Protein AF-A0A8C4NCM7-F1 (afdb_monomer_lite)

InterPro domains:
  IPR039164 E3 ubiquitin-protein ligase UBR1-like [PTHR21497] (1-520)
  IPR055194 E3 ubiquitin-protein ligase UBR1-like, winged-helix domain [PF22960] (104-204)

Radius of gyration: 28.64 Å; chains: 1; bounding box: 84×83×71 Å

Organism: Eptatretus burgeri (NCBI:txid7764)

Foldseek 3Di:
DQPPVDDVSLVVVLVQLQLQCVLVHVVVVLVVLLLVLLPDDLLVSLLVLCVVLQQLQVLDLAPDGDRPPDDPVSNLVSLLVSLLSLCLSLPDCLPQDDDQLVLQLLQLLLVQLLHWADPVRSVNRHYQRSHVPVVDRCDPVSNVVSLVVFWDKDCWDQDPVRDIDHITTHGDLVCLQPPDALSSNSSNDSDPSSSVSSQVVSQVSCVVVVNDDDRWQGLHDDHDDGDPSSLSNLLSLLALNNQSSLVSLLSCVLVVPVSNDVSNVSSSLVSLLSLLVSQDLPPPPDPPPPVPPPPLATQAPGSRSLRQQLRWQFKEKDWAFCPGPLVVVVVPDDDDPCVVVHHYDSSDDPVVVVVVVVVVVVVVVVVVVDPDDDDDDDDDDDDDDDDDDDPPDDPRDIDIGMDGDGDGNLLSLVSVLCVVVVHQLPQVALPDDDPDLRSIHHPNSSSNVSLNSSVVSDVSSRVSNVVSSVVSDDPDDDDDDDPPPPVVVVVVVVVVVVVVVVVVVVVVVVVVVVVVVVVVVVD

Secondary structure (DSSP, 8-state):
-GGGSHHHHHHHHHHHHSTTTGGGTHHHHHHHHHHHHTTS-HHHHHHHHHHHTT-GGGSSSSS----SSS-HHHHHHHHHHHHHHHHHHHH--TTTT--HHHHHHHHHHHHHHHS-B-HHHHHHHS-S-S-TTS-----HHHHHHHHHHHEEEE--EE-TTSPEEPPEEEE-HHIIIII--HHHHHHH-SSHHHHHHHHHHHHHHHHHTTS--S-PPP-PPPPPPPPGGGGGGGGGGGSHHHHHHHHHHHHHHHTT-TT--HHHHHHHHHHHHHHHHH--STTSS-----TT---TT-SSS-S-HHHHHS--EEEEEEEEETTSHHHHHHTTS---GGGGGPEE--TTHHHHHHHHHHHHHHHHHHHHH---------PPP------PPPP-PPPP-EEEEEEEEEE-HHHHHHHHHHHHHTSTT----TT---SS--SS--HHHHHHHHHHHHHHT-HHHHHHHHHHHHHHS--PPPP-----SHHHHHHHHHHHHHHHHHHHHHHHHHHHHHHHHHHHTT-

Structure (mmCIF, N/CA/C/O backbone):
data_AF-A0A8C4NCM7-F1
#
_entry.id   AF-A0A8C4NCM7-F1
#
loop_
_atom_site.group_PDB
_atom_site.id
_atom_site.type_symbol
_atom_site.label_atom_id
_atom_site.label_alt_id
_atom_site.label_comp_id
_atom_site.label_asym_id
_atom_site.label_entity_id
_atom_site.label_seq_id
_atom_site.pdbx_PDB_ins_code
_atom_site.Cartn_x
_atom_site.Cartn_y
_atom_site.Cartn_z
_atom_site.occupancy
_atom_site.B_iso_or_equiv
_atom_site.auth_seq_id
_atom_site.auth_comp_id
_atom_site.auth_asym_id
_atom_site.auth_atom_id
_atom_site.pdbx_PDB_model_num
ATOM 1 N N . MET A 1 1 ? 12.190 4.923 7.285 1.00 73.38 1 MET A N 1
ATOM 2 C CA . MET A 1 1 ? 13.008 5.244 8.483 1.00 73.38 1 MET A CA 1
ATOM 3 C C . MET A 1 1 ? 14.140 6.242 8.227 1.00 73.38 1 MET A C 1
ATOM 5 O O . MET A 1 1 ? 14.456 7.006 9.128 1.00 73.38 1 MET A O 1
ATOM 9 N N . TRP A 1 2 ? 14.750 6.258 7.038 1.00 71.56 2 TRP A N 1
ATOM 10 C CA . TRP A 1 2 ? 15.969 7.029 6.743 1.00 71.56 2 TRP A CA 1
ATOM 11 C C . TRP A 1 2 ? 15.816 8.559 6.716 1.00 71.56 2 TRP A C 1
ATOM 13 O O . TRP A 1 2 ? 16.808 9.265 6.855 1.00 71.56 2 TRP A O 1
ATOM 23 N N . VAL A 1 3 ? 14.585 9.069 6.586 1.00 67.38 3 VAL A N 1
ATOM 24 C CA . VAL A 1 3 ? 14.265 10.505 6.444 1.00 67.38 3 VAL A CA 1
ATOM 25 C C . VAL A 1 3 ? 14.833 11.359 7.585 1.00 67.38 3 VAL A C 1
ATOM 27 O O . VAL A 1 3 ? 15.279 12.471 7.341 1.00 67.38 3 VAL A O 1
ATOM 30 N N . ARG A 1 4 ? 14.899 10.815 8.804 1.00 73.19 4 ARG A N 1
ATOM 31 C CA . ARG A 1 4 ? 15.388 11.520 10.003 1.00 73.19 4 ARG A CA 1
ATOM 32 C C . ARG A 1 4 ? 16.901 11.435 10.239 1.00 73.19 4 ARG A C 1
ATOM 34 O O . ARG A 1 4 ? 17.406 12.051 11.165 1.00 73.19 4 ARG A O 1
ATOM 41 N N . ASN A 1 5 ? 17.626 10.633 9.458 1.00 77.56 5 ASN A N 1
ATOM 42 C CA . ASN A 1 5 ? 19.031 10.303 9.734 1.00 77.56 5 ASN A CA 1
ATOM 43 C C . ASN A 1 5 ? 20.020 11.178 8.934 1.00 77.56 5 ASN A C 1
ATOM 45 O O . ASN A 1 5 ? 21.185 10.818 8.766 1.00 77.56 5 ASN A O 1
ATOM 49 N N . GLY A 1 6 ? 19.556 12.319 8.418 1.00 79.56 6 GLY A N 1
ATOM 50 C CA . GLY A 1 6 ? 20.369 13.256 7.646 1.00 79.56 6 GLY A CA 1
ATOM 51 C C . GLY A 1 6 ? 20.654 12.817 6.204 1.00 79.56 6 GLY A C 1
ATOM 52 O O . GLY A 1 6 ? 20.331 11.712 5.761 1.00 79.56 6 GLY A O 1
ATOM 53 N N . LEU A 1 7 ? 21.270 13.724 5.440 1.00 81.19 7 LEU A N 1
ATOM 54 C CA . LEU A 1 7 ? 21.460 13.565 3.994 1.00 81.19 7 LEU A CA 1
ATOM 55 C C . LEU A 1 7 ? 22.415 12.418 3.626 1.00 81.19 7 LEU A C 1
ATOM 57 O O . LEU A 1 7 ? 22.195 11.743 2.624 1.00 81.19 7 LEU A O 1
ATOM 61 N N . GLN A 1 8 ? 23.443 12.161 4.439 1.00 82.44 8 GLN A N 1
ATOM 62 C CA . GLN A 1 8 ? 24.409 11.081 4.190 1.00 82.44 8 GLN A CA 1
ATOM 63 C C . GLN A 1 8 ? 23.737 9.707 4.193 1.00 82.44 8 GLN A C 1
ATOM 65 O O . GLN A 1 8 ? 23.920 8.914 3.272 1.00 82.44 8 GLN A O 1
ATOM 70 N N . ILE A 1 9 ? 22.901 9.453 5.199 1.00 83.88 9 ILE A N 1
ATOM 71 C CA . ILE A 1 9 ? 22.162 8.199 5.316 1.00 83.88 9 ILE A CA 1
ATOM 72 C C . ILE A 1 9 ? 21.100 8.084 4.220 1.00 83.88 9 ILE A C 1
ATOM 74 O O . ILE A 1 9 ? 20.871 6.996 3.700 1.00 83.88 9 ILE A O 1
ATOM 78 N N . LYS A 1 10 ? 20.504 9.205 3.796 1.00 77.88 10 LYS A N 1
ATOM 79 C CA . LYS A 1 10 ? 19.639 9.225 2.611 1.00 77.88 10 LYS A CA 1
ATOM 80 C C . LYS A 1 10 ? 20.397 8.789 1.351 1.00 77.88 10 LYS A C 1
ATOM 82 O 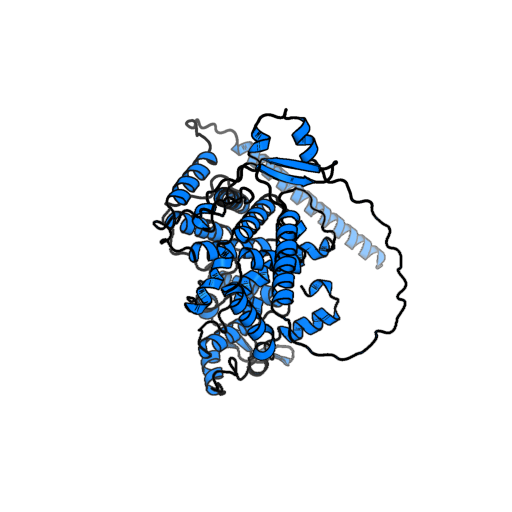O . LYS A 1 10 ? 19.848 8.020 0.574 1.00 77.88 10 LYS A O 1
ATOM 87 N N . GLY A 1 11 ? 21.648 9.220 1.176 1.00 82.06 11 GLY A N 1
ATOM 88 C CA . GLY A 1 11 ? 22.515 8.771 0.081 1.00 82.06 11 GLY A CA 1
ATOM 89 C C . GLY A 1 11 ? 22.812 7.270 0.133 1.00 82.06 11 GLY A C 1
ATOM 90 O O . GLY A 1 11 ? 22.661 6.588 -0.874 1.00 82.06 11 GLY A O 1
ATOM 91 N N . GLN A 1 12 ? 23.140 6.730 1.310 1.00 83.88 12 GLN A N 1
ATOM 92 C CA . GLN A 1 12 ? 23.341 5.283 1.487 1.00 83.88 12 GLN A CA 1
ATOM 93 C C . GLN A 1 12 ? 22.066 4.481 1.203 1.00 83.88 12 GLN A C 1
ATOM 95 O O . GLN A 1 12 ? 22.119 3.443 0.549 1.00 83.88 12 GLN A O 1
ATOM 100 N N . ALA A 1 13 ? 20.908 4.986 1.638 1.00 82.69 13 ALA A N 1
ATOM 101 C CA . ALA A 1 13 ? 19.620 4.364 1.357 1.00 82.69 13 ALA A CA 1
ATOM 102 C C . ALA A 1 13 ? 19.310 4.320 -0.148 1.00 82.69 13 ALA A C 1
ATOM 104 O O . ALA A 1 13 ? 18.669 3.380 -0.603 1.00 82.69 13 ALA A O 1
ATOM 105 N N . MET A 1 14 ? 19.785 5.293 -0.934 1.00 83.44 14 MET A N 1
ATOM 106 C CA . MET A 1 14 ? 19.660 5.225 -2.391 1.00 83.44 14 MET A CA 1
ATOM 107 C C . MET A 1 14 ? 20.467 4.055 -2.957 1.00 83.44 14 MET A C 1
ATOM 109 O O . MET A 1 14 ? 19.917 3.266 -3.714 1.00 83.44 14 MET A O 1
ATOM 113 N N . THR A 1 15 ? 21.737 3.905 -2.566 1.00 83.50 15 THR A N 1
ATOM 114 C CA . THR A 1 15 ? 22.577 2.776 -3.005 1.00 83.50 15 THR A CA 1
ATOM 115 C C . THR A 1 15 ? 21.996 1.427 -2.586 1.00 83.50 15 THR A C 1
ATOM 117 O O . THR A 1 15 ? 22.085 0.465 -3.336 1.00 83.50 15 THR A O 1
ATOM 120 N N . TYR A 1 16 ? 21.342 1.376 -1.426 1.00 86.00 16 TYR A N 1
ATOM 121 C CA . TYR A 1 16 ? 20.675 0.180 -0.915 1.00 86.00 16 TYR A CA 1
ATOM 122 C C . TYR A 1 16 ? 19.489 -0.293 -1.775 1.00 86.00 16 TYR A C 1
ATOM 124 O O . TYR A 1 16 ? 19.249 -1.493 -1.886 1.00 86.00 16 TYR A O 1
ATOM 132 N N . VAL A 1 17 ? 18.751 0.647 -2.377 1.00 82.19 17 VAL A N 1
ATOM 133 C CA . VAL A 1 17 ? 17.574 0.368 -3.223 1.00 82.19 17 VAL A CA 1
ATOM 134 C C . VAL A 1 17 ? 17.942 0.253 -4.705 1.00 82.19 17 VAL A C 1
ATOM 136 O O . VAL A 1 17 ? 17.205 -0.356 -5.475 1.00 82.19 17 VAL A O 1
ATOM 139 N N . GLN A 1 18 ? 19.070 0.831 -5.124 1.00 80.69 18 GLN A N 1
ATOM 140 C CA . GLN A 1 18 ? 19.509 0.807 -6.517 1.00 80.69 18 GLN A CA 1
ATOM 141 C C . GLN A 1 18 ? 19.532 -0.619 -7.081 1.00 80.69 18 GLN A C 1
ATOM 143 O O . GLN A 1 18 ? 20.157 -1.518 -6.517 1.00 80.69 18 GLN A O 1
ATOM 148 N N . SER A 1 19 ? 18.906 -0.791 -8.246 1.00 68.50 19 SER A N 1
ATOM 149 C CA . SER A 1 19 ? 18.678 -2.102 -8.860 1.00 68.50 19 SER A CA 1
ATOM 150 C C . SER A 1 19 ? 19.946 -2.918 -9.135 1.00 68.50 19 SER A C 1
ATOM 152 O O . SER A 1 19 ? 19.882 -4.137 -9.120 1.00 68.50 19 SER A O 1
ATOM 154 N N . HIS A 1 20 ? 21.118 -2.287 -9.268 1.00 71.38 20 HIS A N 1
ATOM 155 C CA . HIS A 1 20 ? 22.397 -2.992 -9.440 1.00 71.38 20 HIS A CA 1
ATOM 156 C C . HIS A 1 20 ? 22.781 -3.841 -8.215 1.00 71.38 20 HIS A C 1
ATOM 158 O O . HIS A 1 20 ? 23.426 -4.876 -8.350 1.00 71.38 20 HIS A O 1
ATOM 164 N N . PHE A 1 21 ? 22.415 -3.389 -7.010 1.00 77.25 21 PHE A N 1
ATOM 165 C CA . PHE A 1 21 ? 22.810 -4.017 -5.744 1.00 77.25 21 PHE A CA 1
ATOM 166 C C . PHE A 1 21 ? 21.637 -4.638 -4.988 1.00 77.25 21 PHE A C 1
ATOM 168 O O . PHE A 1 21 ? 21.844 -5.276 -3.955 1.00 77.25 21 PHE A O 1
ATOM 175 N N . CYS A 1 22 ? 20.408 -4.465 -5.478 1.00 82.50 22 CYS A N 1
ATOM 176 C CA . CYS A 1 22 ? 19.195 -4.864 -4.772 1.00 82.50 22 CYS A CA 1
ATOM 177 C C . CYS A 1 22 ? 19.190 -6.359 -4.403 1.00 82.50 22 CYS A C 1
ATOM 179 O O . CYS A 1 22 ? 18.815 -6.707 -3.283 1.00 82.50 22 CYS A O 1
ATOM 181 N N . ASN A 1 23 ? 19.715 -7.216 -5.290 1.00 81.94 23 ASN A N 1
ATOM 182 C CA . ASN A 1 23 ? 19.781 -8.667 -5.126 1.00 81.94 23 ASN A CA 1
ATOM 183 C C . ASN A 1 23 ? 20.709 -9.086 -3.970 1.00 81.94 23 ASN A C 1
ATOM 185 O O . ASN A 1 23 ? 20.609 -10.200 -3.462 1.00 81.94 23 ASN A O 1
ATOM 189 N N . SER A 1 24 ? 21.589 -8.179 -3.541 1.00 83.81 24 SER A N 1
ATOM 190 C CA . SER A 1 24 ? 22.557 -8.355 -2.459 1.00 83.81 24 SER A CA 1
ATOM 191 C C . SER A 1 24 ? 22.233 -7.491 -1.233 1.00 83.81 24 SER A C 1
ATOM 193 O O . SER A 1 24 ? 22.943 -7.573 -0.234 1.00 83.81 24 SER A O 1
ATOM 195 N N . MET A 1 25 ? 21.194 -6.651 -1.304 1.00 88.25 25 MET A N 1
ATOM 196 C CA . MET A 1 25 ? 20.846 -5.659 -0.283 1.00 88.25 25 MET A CA 1
ATOM 197 C C . MET A 1 25 ? 19.360 -5.739 0.092 1.00 88.25 25 MET A C 1
ATOM 199 O O . MET A 1 25 ? 18.982 -6.558 0.929 1.00 88.25 25 MET A O 1
ATOM 203 N N . ILE A 1 26 ? 18.503 -4.912 -0.520 1.00 91.00 26 ILE A N 1
ATOM 204 C CA . ILE A 1 26 ? 17.090 -4.816 -0.136 1.00 91.00 26 ILE A CA 1
ATOM 205 C C . ILE A 1 26 ? 16.305 -6.114 -0.355 1.00 91.00 26 ILE A C 1
ATOM 207 O O . ILE A 1 26 ? 15.471 -6.452 0.484 1.00 91.00 26 ILE A O 1
ATOM 211 N N . ASP A 1 27 ? 16.565 -6.873 -1.424 1.00 90.69 27 ASP A N 1
ATOM 212 C CA . ASP A 1 27 ? 15.753 -8.056 -1.733 1.00 90.69 27 ASP A CA 1
ATOM 213 C C . ASP A 1 27 ? 15.965 -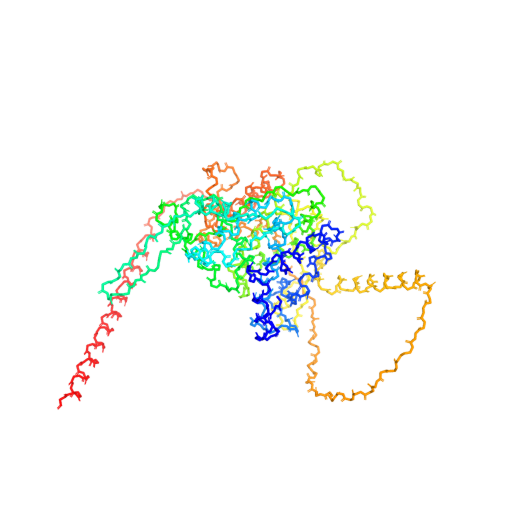9.191 -0.704 1.00 90.69 27 ASP A C 1
ATOM 215 O O . ASP A 1 27 ? 14.965 -9.734 -0.213 1.00 90.69 27 ASP A O 1
ATOM 219 N N . PRO A 1 28 ? 17.211 -9.552 -0.312 1.00 90.69 28 PRO A N 1
ATOM 220 C CA . PRO A 1 28 ? 17.449 -10.490 0.787 1.00 90.69 28 PRO A CA 1
ATOM 221 C C . PRO A 1 28 ? 16.910 -10.014 2.137 1.00 90.69 28 PRO A C 1
ATOM 223 O O . PRO A 1 28 ? 16.390 -10.833 2.895 1.00 90.69 28 PRO A O 1
ATOM 226 N N . ASP A 1 29 ? 17.004 -8.717 2.438 1.00 93.50 29 ASP A N 1
ATOM 227 C CA . ASP A 1 29 ? 16.537 -8.162 3.710 1.00 93.50 29 ASP A CA 1
ATOM 228 C C . ASP A 1 29 ? 15.007 -8.194 3.812 1.00 93.50 29 ASP A C 1
ATOM 230 O O . ASP A 1 29 ? 14.464 -8.618 4.835 1.00 93.50 29 ASP A O 1
ATOM 234 N N . ILE A 1 30 ? 14.295 -7.820 2.741 1.00 94.81 30 ILE A N 1
ATOM 235 C CA . ILE A 1 30 ? 12.835 -7.967 2.665 1.00 94.81 30 ILE A CA 1
ATOM 236 C C . ILE A 1 30 ? 12.451 -9.438 2.795 1.00 94.81 30 ILE A C 1
ATOM 238 O O . ILE A 1 30 ? 11.564 -9.757 3.585 1.00 94.81 30 ILE A O 1
ATOM 242 N N . TYR A 1 31 ? 13.139 -10.342 2.096 1.00 93.94 31 TYR A N 1
ATOM 243 C CA . TYR A 1 31 ? 12.874 -11.773 2.213 1.00 93.94 31 TYR A CA 1
ATOM 244 C C . TYR A 1 31 ? 13.085 -12.289 3.643 1.00 93.94 31 TYR A C 1
ATOM 246 O O . TYR A 1 31 ? 12.223 -12.981 4.184 1.00 93.94 31 TYR A O 1
ATOM 254 N N . LEU A 1 32 ? 14.184 -11.916 4.302 1.00 94.75 32 LEU A N 1
ATOM 255 C CA . LEU A 1 32 ? 14.443 -12.304 5.688 1.00 94.75 32 LEU A CA 1
ATOM 256 C C . LEU A 1 32 ? 13.352 -11.774 6.627 1.00 94.75 32 LEU A C 1
ATOM 258 O O . LEU A 1 32 ? 12.869 -12.504 7.493 1.00 94.75 32 LEU A O 1
ATOM 262 N N . LEU A 1 33 ? 12.915 -10.528 6.431 1.00 95.94 33 LEU A N 1
ATOM 263 C CA . LEU A 1 33 ? 11.810 -9.948 7.190 1.00 95.94 33 LEU A CA 1
ATOM 264 C C . LEU A 1 33 ? 10.489 -10.674 6.926 1.00 95.94 33 LEU A C 1
ATOM 266 O O . LEU A 1 33 ? 9.734 -10.874 7.873 1.00 95.94 33 LEU A O 1
ATOM 270 N N . GLN A 1 34 ? 10.220 -11.118 5.695 1.00 95.94 34 GLN A N 1
ATOM 271 C CA . GLN A 1 34 ? 9.045 -11.932 5.362 1.00 95.94 34 GLN A CA 1
ATOM 272 C C . GLN A 1 34 ? 9.088 -13.296 6.062 1.00 95.94 34 GLN A C 1
ATOM 274 O O . GLN A 1 34 ? 8.080 -13.735 6.619 1.00 95.94 34 GLN A O 1
ATOM 279 N N . VAL A 1 35 ? 10.257 -13.946 6.099 1.00 94.25 35 VAL A N 1
ATOM 280 C CA . VAL A 1 35 ? 10.461 -15.201 6.839 1.00 94.25 35 VAL A CA 1
ATOM 281 C C . VAL A 1 35 ? 10.184 -14.985 8.326 1.00 94.25 35 VAL A C 1
ATOM 283 O O . VAL A 1 35 ? 9.377 -15.715 8.901 1.00 94.25 35 VAL A O 1
ATOM 286 N N . CYS A 1 36 ? 10.778 -13.959 8.939 1.00 94.62 36 CYS A N 1
ATOM 287 C CA . CYS A 1 36 ? 10.546 -13.618 10.343 1.00 94.62 36 CYS A CA 1
ATOM 288 C C . CYS A 1 36 ? 9.068 -13.308 10.618 1.00 94.62 36 CYS A C 1
ATOM 290 O O . CYS A 1 36 ? 8.472 -13.893 11.520 1.00 94.62 36 CYS A O 1
ATOM 292 N N . ALA A 1 37 ? 8.452 -12.444 9.809 1.00 95.00 37 ALA A N 1
ATOM 293 C CA . ALA A 1 37 ? 7.041 -12.083 9.904 1.00 95.00 37 ALA A CA 1
ATOM 294 C C . ALA A 1 37 ? 6.113 -13.301 9.827 1.00 95.00 37 ALA A C 1
ATOM 296 O O . ALA A 1 37 ? 5.116 -13.355 10.536 1.00 95.00 37 ALA A O 1
ATOM 297 N N . SER A 1 38 ? 6.460 -14.305 9.014 1.00 93.56 38 SER A N 1
ATOM 298 C CA . SER A 1 38 ? 5.660 -15.527 8.884 1.00 93.56 38 SER A CA 1
ATOM 299 C C . SER A 1 38 ? 5.668 -16.427 10.128 1.00 93.56 38 SER A C 1
ATOM 301 O O . SER A 1 38 ? 4.847 -17.342 10.217 1.00 93.56 38 SER A O 1
ATOM 303 N N . LYS A 1 39 ? 6.609 -16.212 11.060 1.00 91.50 39 LYS A N 1
ATOM 304 C CA . LYS A 1 39 ? 6.815 -17.046 12.258 1.00 91.50 39 LYS A CA 1
ATOM 305 C C . LYS A 1 39 ? 6.573 -16.311 13.574 1.00 91.50 39 LYS A C 1
ATOM 307 O O . LYS A 1 39 ? 6.312 -16.967 14.577 1.00 91.50 39 LYS A O 1
ATOM 312 N N . LEU A 1 40 ? 6.693 -14.988 13.586 1.00 92.69 40 LEU A N 1
ATOM 313 C CA . LEU A 1 40 ? 6.488 -14.170 14.778 1.00 92.69 40 LEU A CA 1
ATOM 314 C C . LEU A 1 40 ? 5.001 -13.992 15.099 1.00 92.69 40 LEU A C 1
ATOM 316 O O . LEU A 1 40 ? 4.130 -14.172 14.247 1.00 92.69 40 LEU A O 1
ATOM 320 N N . ASP A 1 41 ? 4.726 -13.597 16.341 1.00 91.06 41 ASP A N 1
ATOM 321 C CA . ASP A 1 41 ? 3.406 -13.109 16.722 1.00 91.06 41 ASP A CA 1
ATOM 322 C C . ASP A 1 41 ? 3.042 -11.865 15.875 1.00 91.06 41 ASP A C 1
ATOM 324 O O . ASP A 1 41 ? 3.836 -10.914 15.801 1.00 91.06 41 ASP A O 1
ATOM 328 N N . PRO A 1 42 ? 1.887 -11.864 15.182 1.00 92.44 42 PRO A N 1
ATOM 329 C CA . PRO A 1 42 ? 1.562 -10.817 14.224 1.00 92.44 42 PRO A CA 1
ATOM 330 C C . PRO A 1 42 ? 1.260 -9.477 14.903 1.00 92.44 42 PRO A C 1
ATOM 332 O O . PRO A 1 42 ? 1.606 -8.426 14.361 1.00 92.44 42 PRO A O 1
ATOM 335 N N . ASP A 1 43 ? 0.664 -9.489 16.096 1.00 88.94 43 ASP A N 1
ATOM 336 C CA . ASP A 1 43 ? 0.423 -8.285 16.891 1.00 88.94 43 ASP A CA 1
ATOM 337 C C . ASP A 1 43 ? 1.749 -7.629 17.313 1.00 88.94 43 ASP A C 1
ATOM 339 O O . ASP A 1 43 ? 1.929 -6.413 17.167 1.00 88.94 43 ASP A O 1
ATOM 343 N N . PHE A 1 44 ? 2.713 -8.431 17.767 1.00 88.12 44 PHE A N 1
ATOM 344 C CA . PHE A 1 44 ? 4.070 -7.991 18.075 1.00 88.12 44 PHE A CA 1
ATOM 345 C C . PHE A 1 44 ? 4.781 -7.396 16.854 1.00 88.12 44 PHE A C 1
ATOM 347 O O . PHE A 1 44 ? 5.380 -6.318 16.956 1.00 88.12 44 PHE A O 1
ATOM 354 N N . PHE A 1 45 ? 4.718 -8.065 15.700 1.00 94.38 45 PHE A N 1
ATOM 355 C CA . PHE A 1 45 ? 5.389 -7.591 14.492 1.00 94.38 45 PHE A CA 1
ATOM 356 C C . PHE A 1 45 ? 4.830 -6.236 14.040 1.00 94.38 45 PHE A C 1
ATOM 358 O O . PHE A 1 45 ? 5.596 -5.288 13.854 1.00 94.38 45 PHE A O 1
ATOM 365 N N . ILE A 1 46 ? 3.502 -6.105 13.933 1.00 94.56 46 ILE A N 1
ATOM 366 C CA . ILE A 1 46 ? 2.856 -4.850 13.520 1.00 94.56 46 ILE A CA 1
ATOM 367 C C . ILE A 1 46 ? 3.148 -3.728 14.522 1.00 94.56 46 ILE A C 1
ATOM 369 O O . ILE A 1 46 ? 3.540 -2.632 14.113 1.00 94.56 46 ILE A O 1
ATOM 373 N N . SER A 1 47 ? 3.052 -4.004 15.827 1.00 89.19 47 SER A N 1
ATOM 374 C CA . SER A 1 47 ? 3.388 -3.022 16.869 1.00 89.19 47 SER A CA 1
ATOM 375 C C . SER A 1 47 ? 4.834 -2.535 16.731 1.00 89.19 47 SER A C 1
ATOM 377 O O . SER A 1 47 ? 5.102 -1.331 16.755 1.00 89.19 47 SER A O 1
ATOM 379 N N . SER A 1 48 ? 5.760 -3.469 16.498 1.00 90.81 48 SER A N 1
ATOM 380 C CA . SER A 1 48 ? 7.180 -3.172 16.311 1.00 90.81 48 SER A CA 1
ATOM 381 C C . SER A 1 48 ? 7.425 -2.283 15.096 1.00 90.81 48 SER A C 1
ATOM 383 O O . SER A 1 48 ? 8.226 -1.353 15.177 1.00 90.81 48 SER A O 1
ATOM 385 N N . VAL A 1 49 ? 6.734 -2.514 13.976 1.00 94.62 49 VAL A N 1
ATOM 386 C CA . VAL A 1 49 ? 6.869 -1.673 12.776 1.00 94.62 49 VAL A CA 1
ATOM 387 C C . VAL A 1 49 ? 6.516 -0.222 13.101 1.00 94.62 49 VAL A C 1
ATOM 389 O O . VAL A 1 49 ? 7.360 0.664 12.949 1.00 94.62 49 VAL A O 1
ATOM 392 N N . PHE A 1 50 ? 5.318 0.043 13.621 1.00 92.69 50 PHE A N 1
ATOM 393 C CA . PHE A 1 50 ? 4.895 1.418 13.906 1.00 92.69 50 PHE A CA 1
ATOM 394 C C . PHE A 1 50 ? 5.744 2.085 15.003 1.00 92.69 50 PHE A C 1
ATOM 396 O O . PHE A 1 50 ? 6.032 3.285 14.919 1.00 92.69 50 PHE A O 1
ATOM 403 N N . GLU A 1 51 ? 6.246 1.318 15.978 1.00 89.06 51 GLU A N 1
ATOM 404 C CA . GLU A 1 51 ? 7.178 1.818 16.994 1.00 89.06 51 GLU A CA 1
ATOM 405 C C . GLU A 1 51 ? 8.541 2.210 16.407 1.00 89.06 51 GLU A C 1
ATOM 407 O O . GLU A 1 51 ? 9.115 3.244 16.774 1.00 89.06 51 GLU A O 1
ATOM 412 N N . ARG A 1 52 ? 9.086 1.418 15.479 1.00 90.56 52 ARG A N 1
ATOM 413 C CA . ARG A 1 52 ? 10.371 1.720 14.826 1.00 90.56 52 ARG A CA 1
ATOM 414 C C . ARG A 1 52 ? 10.276 2.952 13.935 1.00 90.56 52 ARG A C 1
ATOM 416 O O . ARG A 1 52 ? 11.222 3.746 13.898 1.00 90.56 52 ARG A O 1
ATOM 423 N N . TYR A 1 53 ? 9.119 3.154 13.310 1.00 92.69 53 TYR A N 1
ATOM 424 C CA . TYR A 1 53 ? 8.803 4.365 12.558 1.00 92.69 53 TYR A CA 1
ATOM 425 C C . TYR A 1 53 ? 8.404 5.562 13.437 1.00 92.69 53 TYR A C 1
ATOM 427 O O . TYR A 1 53 ? 8.333 6.670 12.920 1.00 92.69 53 TYR A O 1
ATOM 435 N N . LYS A 1 54 ? 8.235 5.383 14.756 1.00 89.56 54 LYS A N 1
ATOM 436 C CA . LYS A 1 54 ? 7.908 6.451 15.724 1.00 89.56 54 LYS A CA 1
ATOM 437 C C . LYS A 1 54 ? 6.609 7.198 15.415 1.00 89.56 54 LYS A C 1
ATOM 439 O O . LYS A 1 54 ? 6.471 8.364 15.755 1.00 89.56 54 LYS A O 1
ATOM 444 N N . VAL A 1 55 ? 5.646 6.513 14.807 1.00 90.81 55 VAL A N 1
ATOM 445 C CA . VAL A 1 55 ? 4.335 7.081 14.446 1.00 90.81 55 VAL A CA 1
ATOM 446 C C . VAL A 1 55 ? 3.208 6.548 15.324 1.00 90.81 55 VAL A C 1
ATOM 448 O O . VAL A 1 55 ? 2.040 6.715 15.005 1.00 90.81 55 VAL A O 1
ATOM 451 N N . VAL A 1 56 ? 3.532 5.893 16.438 1.00 87.50 56 VAL A N 1
ATOM 452 C CA . VAL A 1 56 ? 2.501 5.303 17.298 1.00 87.50 56 VAL A CA 1
ATOM 453 C C . VAL A 1 56 ? 1.644 6.372 17.975 1.00 87.50 56 VAL A C 1
ATOM 455 O O . VAL A 1 56 ? 0.438 6.195 18.087 1.00 87.50 56 VAL A O 1
ATOM 458 N N . ASP A 1 57 ? 2.232 7.520 18.322 1.00 84.19 57 ASP A N 1
ATOM 459 C CA . ASP A 1 57 ? 1.490 8.655 18.887 1.00 84.19 57 ASP A CA 1
ATOM 460 C C . ASP A 1 57 ? 0.482 9.249 17.884 1.00 84.19 57 ASP A C 1
ATOM 462 O O . ASP A 1 57 ? -0.535 9.803 18.289 1.00 84.19 57 ASP A O 1
ATOM 466 N N . LEU A 1 58 ? 0.712 9.075 16.574 1.00 86.50 58 LEU A N 1
ATOM 467 C CA . LEU A 1 58 ? -0.224 9.464 15.511 1.00 86.50 58 LEU A CA 1
ATOM 468 C C . LEU A 1 58 ? -1.425 8.503 15.413 1.00 86.50 58 LEU A C 1
ATOM 470 O O . LEU A 1 58 ? -2.474 8.881 14.895 1.00 86.50 58 LEU A O 1
ATOM 474 N N . LEU A 1 59 ? -1.299 7.270 15.912 1.00 87.50 59 LEU A N 1
ATOM 475 C CA . LEU A 1 59 ? -2.321 6.218 15.862 1.00 87.50 59 LEU A CA 1
ATOM 476 C C . LEU A 1 59 ? -3.244 6.276 17.091 1.00 87.50 59 LEU A C 1
ATOM 478 O O . LEU A 1 59 ? -3.443 5.295 17.805 1.00 87.50 59 LEU A O 1
ATOM 482 N N . THR A 1 60 ? -3.809 7.457 17.328 1.00 84.31 60 THR A N 1
ATOM 483 C CA . THR A 1 60 ? -4.843 7.730 18.336 1.00 84.31 60 THR A CA 1
ATOM 484 C C . THR A 1 60 ? -6.084 8.305 17.664 1.00 84.31 60 THR A C 1
ATOM 486 O O . THR A 1 60 ? -5.984 8.920 16.607 1.00 84.31 60 THR A O 1
ATOM 489 N N . ILE A 1 61 ? -7.255 8.151 18.279 1.00 81.56 61 ILE A N 1
ATOM 490 C CA . ILE A 1 61 ? -8.510 8.745 17.783 1.00 81.56 61 ILE A CA 1
ATOM 491 C C . ILE A 1 61 ? -8.713 10.185 18.282 1.00 81.56 61 ILE A C 1
ATOM 493 O O . ILE A 1 61 ? -9.561 10.910 17.762 1.00 81.56 61 ILE A O 1
ATOM 497 N N . ALA A 1 62 ? -7.895 10.643 19.234 1.00 78.19 62 ALA A N 1
ATOM 498 C CA . ALA A 1 62 ? -7.920 12.029 19.694 1.00 78.19 62 ALA A CA 1
ATOM 499 C C . ALA A 1 62 ? -7.723 13.027 18.534 1.00 78.19 62 ALA A C 1
ATOM 501 O O . ALA A 1 62 ? -6.961 12.769 17.592 1.00 78.19 62 ALA A O 1
ATOM 502 N N . SER A 1 63 ? -8.387 14.188 18.616 1.00 74.44 63 SER A N 1
ATOM 503 C CA . SER A 1 63 ? -8.302 15.225 17.574 1.00 74.44 63 SER A CA 1
ATOM 504 C C . SER A 1 63 ? -6.896 15.808 17.453 1.00 74.44 63 SER A C 1
ATOM 506 O O . SER A 1 63 ? -6.464 16.186 16.365 1.00 74.44 63 SER A O 1
ATOM 508 N N . LYS A 1 64 ? -6.171 15.837 18.573 1.00 75.81 64 LYS A N 1
ATOM 509 C CA . LYS A 1 64 ? -4.774 16.239 18.661 1.00 75.81 64 LYS A CA 1
ATOM 510 C C . LYS A 1 64 ? -3.965 15.108 19.270 1.00 75.81 64 LYS A C 1
ATOM 512 O O . LYS A 1 64 ? -4.366 14.505 20.263 1.00 75.81 64 LYS A O 1
ATOM 517 N N . HIS A 1 65 ? -2.791 14.880 18.706 1.00 81.06 65 HIS A N 1
ATOM 518 C CA . HIS A 1 65 ? -1.746 14.067 19.305 1.00 81.06 65 HIS A CA 1
ATOM 519 C C . HIS A 1 65 ? -0.485 14.911 19.465 1.00 81.06 65 HIS A C 1
ATOM 521 O O . HIS A 1 65 ? -0.325 15.953 18.827 1.00 81.06 65 HIS A O 1
ATOM 527 N N . GLN A 1 66 ? 0.401 14.468 20.345 1.00 76.19 66 GLN A N 1
ATOM 528 C CA . GLN A 1 66 ? 1.732 15.038 20.481 1.00 76.19 66 GLN A CA 1
ATOM 529 C C . GLN A 1 66 ? 2.730 13.904 20.333 1.00 76.19 66 GLN A C 1
ATOM 531 O O . GLN A 1 66 ? 2.658 12.917 21.062 1.00 76.19 66 GLN A O 1
ATOM 536 N N . ASN A 1 67 ? 3.646 14.050 19.385 1.00 81.81 67 ASN A N 1
ATOM 537 C CA . ASN A 1 67 ? 4.748 13.124 19.211 1.00 81.81 67 ASN A CA 1
ATOM 538 C C . ASN A 1 67 ? 5.985 13.709 19.884 1.00 81.81 67 ASN A C 1
ATOM 540 O O . ASN A 1 67 ? 6.454 14.783 19.519 1.00 81.81 67 ASN A O 1
ATOM 544 N N . ALA A 1 68 ? 6.503 13.011 20.890 1.00 79.00 68 ALA A N 1
ATOM 545 C CA . ALA A 1 68 ? 7.666 13.483 21.640 1.00 79.00 68 ALA A CA 1
ATOM 546 C C . ALA A 1 68 ? 8.994 13.277 20.888 1.00 79.00 68 ALA A C 1
ATOM 548 O O . ALA A 1 68 ? 10.032 13.761 21.334 1.00 79.00 68 ALA A O 1
ATOM 549 N N . VAL A 1 69 ? 8.986 12.502 19.796 1.00 83.00 69 VAL A N 1
ATOM 550 C CA . VAL A 1 69 ? 10.199 12.025 19.113 1.00 83.00 69 VAL A CA 1
ATOM 551 C C . VAL A 1 69 ? 10.328 12.569 17.692 1.00 83.00 69 VAL A C 1
ATOM 553 O O . VAL A 1 69 ? 11.450 12.762 17.228 1.00 83.00 69 VAL A O 1
ATOM 556 N N . LEU A 1 70 ? 9.216 12.757 16.978 1.00 85.81 70 LEU A N 1
ATOM 557 C CA . LEU A 1 70 ? 9.207 13.272 15.609 1.00 85.81 70 LEU A CA 1
ATOM 558 C C . LEU A 1 70 ? 8.743 14.723 15.565 1.00 85.81 70 LEU A C 1
ATOM 560 O O . LEU A 1 70 ? 7.728 15.073 16.163 1.00 85.81 70 LEU A O 1
ATOM 564 N N . ASP A 1 71 ? 9.425 15.524 14.749 1.00 88.19 71 ASP A N 1
ATOM 565 C CA . ASP A 1 71 ? 8.909 16.828 14.347 1.00 88.19 71 ASP A CA 1
ATOM 566 C C . ASP A 1 71 ? 7.642 16.660 13.488 1.00 88.19 71 ASP A C 1
ATOM 568 O O . ASP A 1 71 ? 7.553 15.699 12.710 1.00 88.19 71 ASP A O 1
ATOM 572 N N . PRO A 1 72 ? 6.688 17.610 13.540 1.00 88.56 72 PRO A N 1
ATOM 573 C CA . PRO A 1 72 ? 5.435 17.526 12.785 1.00 88.56 72 PRO A CA 1
ATOM 574 C C . PRO A 1 72 ? 5.620 17.306 11.275 1.00 88.56 72 PRO A C 1
ATOM 576 O O . PRO A 1 72 ? 4.846 16.587 10.647 1.00 88.56 72 PRO A O 1
ATOM 579 N N . GLU A 1 73 ? 6.675 17.874 10.685 1.00 89.38 73 GLU A N 1
ATOM 580 C CA . GLU A 1 73 ? 7.006 17.721 9.259 1.00 89.38 73 GLU A CA 1
ATOM 581 C C . GLU A 1 73 ? 7.429 16.294 8.874 1.00 89.38 73 GLU A C 1
ATOM 583 O O . GLU A 1 73 ? 7.266 15.873 7.725 1.00 89.38 73 GLU A O 1
ATOM 588 N N . HIS A 1 74 ? 7.941 15.527 9.839 1.00 90.38 74 HIS A N 1
ATOM 589 C CA . HIS A 1 74 ? 8.426 14.168 9.639 1.00 90.38 74 HIS A CA 1
ATOM 590 C C . HIS A 1 74 ? 7.344 13.108 9.868 1.00 90.38 74 HIS A C 1
ATOM 592 O O . HIS A 1 74 ? 7.497 11.983 9.389 1.00 90.38 74 HIS A O 1
ATOM 598 N N . GLU A 1 75 ? 6.235 13.438 10.533 1.00 91.94 75 GLU A N 1
ATOM 599 C CA . GLU A 1 75 ? 5.182 12.469 10.852 1.00 91.94 75 GLU A CA 1
ATOM 600 C C . GLU A 1 75 ? 4.553 11.843 9.605 1.00 91.94 75 GLU A C 1
ATOM 602 O O . GLU A 1 75 ? 4.489 10.616 9.505 1.00 91.94 75 GLU A O 1
ATOM 607 N N . ARG A 1 76 ? 4.137 12.663 8.627 1.00 93.81 76 ARG A N 1
ATOM 608 C CA . ARG A 1 76 ? 3.544 12.163 7.375 1.00 93.81 76 ARG A CA 1
ATOM 609 C C . ARG A 1 76 ? 4.531 11.273 6.598 1.00 93.81 76 ARG A C 1
ATOM 611 O O . ARG A 1 76 ? 4.175 10.125 6.340 1.00 93.81 76 ARG A O 1
ATOM 618 N N . PRO A 1 77 ? 5.771 11.702 6.274 1.00 93.19 77 PRO A N 1
ATOM 619 C CA . PRO A 1 77 ? 6.742 10.837 5.598 1.00 93.19 77 PRO A CA 1
ATOM 620 C C . PRO A 1 77 ? 7.064 9.536 6.345 1.00 93.19 77 PRO A C 1
ATOM 622 O O . PRO A 1 77 ? 7.358 8.522 5.711 1.00 93.19 77 PRO A O 1
ATOM 625 N N . MET A 1 78 ? 7.052 9.551 7.681 1.00 93.38 78 MET A N 1
ATOM 626 C CA . MET A 1 78 ? 7.305 8.354 8.483 1.00 93.38 78 MET A CA 1
ATOM 627 C C . MET A 1 78 ? 6.103 7.406 8.483 1.00 93.38 78 MET A C 1
ATOM 629 O O . MET A 1 78 ? 6.313 6.198 8.380 1.00 93.38 78 MET A O 1
ATOM 633 N N . LEU A 1 79 ? 4.870 7.920 8.522 1.00 95.94 79 LEU A N 1
ATOM 634 C CA . LEU A 1 79 ? 3.666 7.097 8.384 1.00 95.94 79 LEU A CA 1
ATOM 635 C C . LEU A 1 79 ? 3.600 6.473 6.989 1.00 95.94 79 LEU A C 1
ATOM 637 O O . LEU A 1 79 ? 3.415 5.263 6.872 1.00 95.94 79 LEU A O 1
ATOM 641 N N . GLU A 1 80 ? 3.823 7.281 5.947 1.00 95.06 80 GLU A N 1
ATOM 642 C CA . GLU A 1 80 ? 3.912 6.803 4.566 1.00 95.06 80 GLU A CA 1
ATOM 643 C C . GLU A 1 80 ? 4.950 5.686 4.454 1.00 95.06 80 GLU A C 1
ATOM 645 O O . GLU A 1 80 ? 4.651 4.616 3.940 1.00 95.06 80 GLU A O 1
ATOM 650 N N . GLY A 1 81 ? 6.143 5.882 5.023 1.00 94.44 81 GLY A N 1
ATOM 651 C CA . GLY A 1 81 ? 7.194 4.871 5.002 1.00 94.44 81 GLY A CA 1
ATOM 652 C C . GLY A 1 81 ? 6.863 3.588 5.776 1.00 94.44 81 GLY A C 1
ATOM 653 O O . GLY A 1 81 ? 7.368 2.529 5.401 1.00 94.44 81 GLY A O 1
ATOM 654 N N . ALA A 1 82 ? 6.069 3.660 6.851 1.00 96.62 82 ALA A N 1
ATOM 655 C CA . ALA A 1 82 ? 5.639 2.486 7.615 1.00 96.62 82 ALA A CA 1
ATOM 656 C C . ALA A 1 82 ? 4.635 1.654 6.810 1.00 96.62 82 ALA A C 1
ATOM 658 O O . ALA A 1 82 ? 4.782 0.439 6.690 1.00 96.62 82 ALA A O 1
ATOM 659 N N . LEU A 1 83 ? 3.657 2.325 6.200 1.00 97.62 83 LEU A N 1
ATOM 660 C CA . LEU A 1 83 ? 2.659 1.689 5.348 1.00 97.62 83 LEU A CA 1
ATOM 661 C C . LEU A 1 83 ? 3.285 1.157 4.057 1.00 97.62 83 LEU A C 1
ATOM 663 O O . LEU A 1 83 ? 3.025 0.016 3.700 1.00 97.62 83 LEU A O 1
ATOM 667 N N . THR A 1 84 ? 4.182 1.914 3.418 1.00 95.75 84 THR A N 1
ATOM 668 C CA . THR A 1 84 ? 4.935 1.458 2.239 1.00 95.75 84 THR A CA 1
ATOM 669 C C . THR A 1 84 ? 5.728 0.198 2.565 1.00 95.75 84 THR A C 1
ATOM 671 O O . THR A 1 84 ? 5.715 -0.751 1.790 1.00 95.75 84 THR A O 1
ATOM 674 N N . PHE A 1 85 ? 6.373 0.150 3.736 1.00 96.81 85 PHE A N 1
ATOM 675 C CA . PHE A 1 85 ? 7.070 -1.051 4.183 1.00 96.81 85 PHE A CA 1
ATOM 676 C C . PHE A 1 85 ? 6.124 -2.247 4.321 1.00 96.81 85 PHE A C 1
ATOM 678 O O . PHE A 1 85 ? 6.450 -3.312 3.811 1.00 96.81 85 PHE A O 1
ATOM 685 N N . LEU A 1 86 ? 4.954 -2.089 4.950 1.00 97.75 86 LEU A N 1
ATOM 686 C CA . LEU A 1 86 ? 3.976 -3.178 5.066 1.00 97.75 86 LEU A CA 1
ATOM 687 C C . LEU A 1 86 ? 3.442 -3.621 3.697 1.00 97.75 86 LEU A C 1
ATOM 689 O O . LEU A 1 86 ? 3.353 -4.818 3.440 1.00 97.75 86 LEU A O 1
ATOM 693 N N . VAL A 1 87 ? 3.147 -2.673 2.806 1.00 96.19 87 VAL A N 1
ATOM 694 C CA . VAL A 1 87 ? 2.703 -2.938 1.430 1.00 96.19 87 VAL A CA 1
ATOM 695 C C . VAL A 1 87 ? 3.761 -3.711 0.648 1.00 96.19 87 VAL A C 1
ATOM 697 O O . VAL A 1 87 ? 3.425 -4.693 -0.001 1.00 96.19 87 VAL A O 1
ATOM 700 N N . VAL A 1 88 ? 5.038 -3.338 0.747 1.00 95.25 88 VAL A N 1
ATOM 701 C CA . VAL A 1 88 ? 6.149 -4.061 0.109 1.00 95.25 88 VAL A CA 1
ATOM 702 C C . VAL A 1 88 ? 6.360 -5.431 0.760 1.00 95.25 88 VAL A C 1
ATOM 704 O O . VAL A 1 88 ? 6.473 -6.436 0.066 1.00 95.25 88 VAL A O 1
ATOM 707 N N . LEU A 1 89 ? 6.354 -5.511 2.090 1.00 95.88 89 LEU A N 1
ATOM 708 C CA . LEU A 1 89 ? 6.554 -6.756 2.831 1.00 95.88 89 LEU A CA 1
ATOM 709 C C . LEU A 1 89 ? 5.474 -7.792 2.489 1.00 95.88 89 LEU A C 1
ATOM 711 O O . LEU A 1 89 ? 5.783 -8.944 2.199 1.00 95.88 89 LEU A O 1
ATOM 715 N N . LEU A 1 90 ? 4.204 -7.390 2.486 1.00 94.31 90 LEU A N 1
ATOM 716 C CA . LEU A 1 90 ? 3.071 -8.265 2.174 1.00 94.31 90 LEU A CA 1
ATOM 717 C C . LEU A 1 90 ? 2.874 -8.433 0.663 1.00 94.31 90 LEU A C 1
ATOM 719 O O . LEU A 1 90 ? 2.320 -9.438 0.207 1.00 94.31 90 LEU A O 1
ATOM 723 N N . GLY A 1 91 ? 3.361 -7.470 -0.113 1.00 91.44 91 GLY A N 1
ATOM 724 C CA . GLY A 1 91 ? 3.157 -7.305 -1.543 1.00 91.44 91 GLY A CA 1
ATOM 725 C C . GLY A 1 91 ? 4.422 -7.457 -2.385 1.00 91.44 91 GLY A C 1
ATOM 726 O O . GLY A 1 91 ? 4.419 -7.038 -3.526 1.00 91.44 91 GLY A O 1
ATOM 727 N N . VAL A 1 92 ? 5.478 -8.145 -1.957 1.00 90.75 92 VAL A N 1
ATOM 728 C CA . VAL A 1 92 ? 6.556 -8.599 -2.869 1.00 90.75 92 VAL A CA 1
ATOM 729 C C . VAL A 1 92 ? 6.685 -10.126 -2.817 1.00 90.75 92 VAL A C 1
ATOM 731 O O . VAL A 1 92 ? 6.433 -10.729 -1.773 1.00 90.75 92 VAL A O 1
ATOM 734 N N . ARG A 1 93 ? 6.953 -10.782 -3.961 1.00 88.81 93 ARG A N 1
ATOM 735 C CA . ARG A 1 93 ? 7.109 -12.254 -4.058 1.00 88.81 93 ARG A CA 1
ATOM 736 C C . ARG A 1 93 ? 8.492 -12.722 -4.526 1.00 88.81 93 ARG A C 1
ATOM 738 O O . ARG A 1 93 ? 8.662 -13.928 -4.615 1.00 88.81 93 ARG A O 1
ATOM 745 N N . LEU A 1 94 ? 9.464 -11.826 -4.747 1.00 86.12 94 LEU A N 1
ATOM 746 C CA . LEU A 1 94 ? 10.786 -12.133 -5.334 1.00 86.12 94 LEU A CA 1
ATOM 747 C C . LEU A 1 94 ? 11.403 -13.465 -4.881 1.00 86.12 94 LEU A C 1
ATOM 749 O O . LEU A 1 94 ? 11.772 -14.281 -5.709 1.00 86.12 94 LEU A O 1
ATOM 753 N N . HIS A 1 95 ? 11.445 -13.724 -3.574 1.00 84.88 95 HIS A N 1
ATOM 754 C CA . HIS A 1 95 ? 12.032 -14.944 -3.008 1.00 84.88 95 HIS A CA 1
ATOM 755 C C . HIS A 1 95 ? 10.995 -15.880 -2.357 1.00 84.88 95 HIS A C 1
ATOM 757 O O . HIS A 1 95 ? 11.333 -16.692 -1.501 1.00 84.88 95 HIS A O 1
ATOM 763 N N . LEU A 1 96 ? 9.718 -15.761 -2.735 1.00 85.44 96 LEU A N 1
ATOM 764 C CA . LEU A 1 96 ? 8.587 -16.501 -2.153 1.00 85.44 96 LEU A CA 1
ATOM 765 C C . LEU A 1 96 ? 7.933 -17.484 -3.139 1.00 85.44 96 LEU A C 1
ATOM 767 O O . LEU A 1 96 ? 6.753 -17.803 -2.990 1.00 85.44 96 LEU A O 1
ATOM 771 N N . GLY A 1 97 ? 8.702 -17.976 -4.116 1.00 74.88 97 GLY A N 1
ATOM 772 C CA . GLY A 1 97 ? 8.280 -19.045 -5.029 1.00 74.88 97 GLY A CA 1
ATOM 773 C C . GLY A 1 97 ? 7.984 -18.617 -6.466 1.00 74.88 97 GLY A C 1
ATOM 774 O O . GLY A 1 97 ? 7.427 -19.423 -7.203 1.00 74.88 97 GLY A O 1
ATOM 775 N N . ILE A 1 98 ? 8.345 -17.392 -6.865 1.00 81.25 98 ILE A N 1
ATOM 776 C CA . ILE A 1 98 ? 8.344 -16.999 -8.282 1.00 81.25 98 ILE A CA 1
ATOM 777 C C . ILE A 1 98 ? 9.648 -17.426 -8.961 1.00 81.25 98 ILE A C 1
ATOM 779 O O . ILE A 1 98 ? 10.678 -17.588 -8.303 1.00 81.25 98 ILE A O 1
ATOM 783 N N . THR A 1 99 ? 9.581 -17.637 -10.269 1.00 83.62 99 THR A N 1
ATOM 784 C CA . THR A 1 99 ? 10.717 -18.053 -11.098 1.00 83.62 99 THR A CA 1
ATOM 785 C C . THR A 1 99 ? 11.642 -16.878 -11.422 1.00 83.62 99 THR A C 1
ATOM 787 O O . THR A 1 99 ? 11.219 -15.723 -11.425 1.00 83.62 99 THR A O 1
ATOM 790 N N . ASP A 1 100 ? 12.907 -17.160 -11.739 1.00 80.81 100 ASP A N 1
ATOM 791 C CA . ASP A 1 100 ? 13.883 -16.122 -12.116 1.00 80.81 100 ASP A CA 1
ATOM 792 C C . ASP A 1 100 ? 13.443 -15.342 -13.363 1.00 80.81 100 ASP A C 1
ATOM 794 O O . ASP A 1 100 ? 13.647 -14.132 -13.463 1.00 80.81 100 ASP A O 1
ATOM 798 N N . ASP A 1 101 ? 12.776 -16.047 -14.273 1.00 82.38 101 ASP A N 1
ATOM 799 C CA . ASP A 1 101 ? 12.121 -15.532 -15.468 1.00 82.38 101 ASP A CA 1
ATOM 800 C C . ASP A 1 101 ? 11.090 -14.445 -15.120 1.00 82.38 101 ASP A C 1
ATOM 802 O O . ASP A 1 101 ? 11.119 -13.345 -15.676 1.00 82.38 101 ASP A O 1
ATOM 806 N N . GLU A 1 102 ? 10.214 -14.719 -14.150 1.00 86.50 102 GLU A N 1
ATOM 807 C CA . GLU A 1 102 ? 9.208 -13.769 -13.662 1.00 86.50 102 GLU A CA 1
ATOM 808 C C . GLU A 1 102 ? 9.840 -12.596 -12.903 1.00 86.50 102 GLU A C 1
ATOM 810 O O . GLU A 1 102 ? 9.359 -11.467 -13.019 1.00 86.50 102 GLU A O 1
ATOM 815 N N . ILE A 1 103 ? 10.929 -12.831 -12.158 1.00 86.81 103 ILE A N 1
ATOM 816 C CA . ILE A 1 103 ? 11.680 -11.763 -11.480 1.00 86.81 103 ILE A CA 1
ATOM 817 C C . ILE A 1 103 ? 12.250 -10.790 -12.510 1.00 86.81 103 ILE A C 1
ATOM 819 O O . ILE A 1 103 ? 12.024 -9.584 -12.406 1.00 86.81 103 ILE A O 1
ATOM 823 N N . LEU A 1 104 ? 12.967 -11.305 -13.511 1.00 87.00 104 LEU A N 1
ATOM 824 C CA . LEU A 1 104 ? 13.565 -10.492 -14.567 1.00 87.00 104 LEU A CA 1
ATOM 825 C C . LEU A 1 104 ? 12.498 -9.713 -15.339 1.00 87.00 104 LEU A C 1
ATOM 827 O O . LEU A 1 104 ? 12.661 -8.522 -15.605 1.00 87.00 104 LEU A O 1
ATOM 831 N N . HIS A 1 105 ? 11.394 -10.378 -15.665 1.00 90.44 105 HIS A N 1
ATOM 832 C CA . HIS A 1 105 ? 10.260 -9.764 -16.336 1.00 90.44 105 HIS A CA 1
ATOM 833 C C . HIS A 1 105 ? 9.673 -8.605 -15.521 1.00 90.44 105 HIS A C 1
ATOM 835 O O . HIS A 1 105 ? 9.534 -7.492 -16.028 1.00 90.44 105 HIS A O 1
ATOM 841 N N . SER A 1 106 ? 9.409 -8.830 -14.231 1.00 90.19 106 SER A N 1
ATOM 842 C CA . SER A 1 106 ? 8.903 -7.805 -13.314 1.00 90.19 106 SER A CA 1
ATOM 843 C C . SER A 1 106 ? 9.882 -6.642 -13.135 1.00 90.19 106 SER A C 1
ATOM 845 O O . SER A 1 106 ? 9.453 -5.487 -13.041 1.00 90.19 106 SER A O 1
ATOM 847 N N . GLU A 1 107 ? 11.189 -6.914 -13.096 1.00 89.44 107 GLU A N 1
ATOM 848 C CA . GLU A 1 107 ? 12.209 -5.870 -12.982 1.00 89.44 107 GLU A CA 1
ATOM 849 C C . GLU A 1 107 ? 12.231 -4.993 -14.231 1.00 89.44 107 GLU A C 1
ATOM 851 O O . GLU A 1 107 ? 12.195 -3.766 -14.133 1.00 89.44 107 GLU A O 1
ATOM 856 N N . MET A 1 108 ? 12.224 -5.611 -15.412 1.00 92.50 108 MET A N 1
ATOM 857 C CA . MET A 1 108 ? 12.267 -4.891 -16.679 1.00 92.50 108 MET A CA 1
ATOM 858 C C . MET A 1 108 ? 11.034 -4.015 -16.885 1.00 92.50 108 MET A C 1
ATOM 860 O O . MET A 1 108 ? 11.168 -2.844 -17.246 1.00 92.50 108 MET A O 1
ATOM 864 N N . VAL A 1 109 ? 9.847 -4.544 -16.572 1.00 94.69 109 VAL A N 1
ATOM 865 C CA . VAL A 1 109 ? 8.598 -3.773 -16.556 1.00 94.69 109 VAL A CA 1
ATOM 866 C C . VAL A 1 109 ? 8.714 -2.589 -15.599 1.00 94.69 109 VAL A C 1
ATOM 868 O O . VAL A 1 109 ? 8.444 -1.457 -15.994 1.00 94.69 109 VAL A O 1
ATOM 871 N N . SER A 1 110 ? 9.185 -2.810 -14.369 1.00 93.38 110 SER A N 1
ATOM 872 C CA . SER A 1 110 ? 9.314 -1.739 -13.372 1.00 93.38 110 SER A CA 1
ATOM 873 C C . SER A 1 110 ? 10.255 -0.625 -13.848 1.00 93.38 110 SER A C 1
ATOM 875 O O . SER A 1 110 ? 9.902 0.554 -13.765 1.00 93.38 110 SER A O 1
ATOM 877 N N . GLN A 1 111 ? 11.415 -0.979 -14.417 1.00 93.12 111 GLN A N 1
ATOM 878 C CA . GLN A 1 111 ? 12.378 -0.013 -14.957 1.00 93.12 111 GLN A CA 1
ATOM 879 C C . GLN A 1 111 ? 11.807 0.798 -16.119 1.00 93.12 111 GLN A C 1
ATOM 881 O O . GLN A 1 111 ? 11.943 2.026 -16.143 1.00 93.12 111 GLN A O 1
ATOM 886 N N . LEU A 1 112 ? 11.160 0.119 -17.068 1.00 95.75 112 LEU A N 1
ATOM 887 C CA . LEU A 1 112 ? 10.588 0.746 -18.252 1.00 95.75 112 LEU A CA 1
ATOM 888 C C . LEU A 1 112 ? 9.364 1.592 -17.921 1.00 95.75 112 LEU A C 1
ATOM 890 O O . LEU A 1 112 ? 9.159 2.606 -18.578 1.00 95.75 112 LEU A O 1
ATOM 894 N N . CYS A 1 113 ? 8.562 1.234 -16.916 1.00 96.00 113 CYS A N 1
ATOM 895 C CA . CYS A 1 113 ? 7.415 2.034 -16.486 1.00 96.00 113 CYS A CA 1
ATOM 896 C C . CYS A 1 113 ? 7.854 3.348 -15.825 1.00 96.00 113 CYS A C 1
ATOM 898 O O . CYS A 1 113 ? 7.259 4.391 -16.104 1.00 96.00 113 CYS A O 1
ATOM 900 N N . MET A 1 114 ? 8.935 3.342 -15.036 1.00 94.69 114 MET A N 1
ATOM 901 C CA . MET A 1 114 ? 9.499 4.560 -14.429 1.00 94.69 114 MET A CA 1
ATOM 902 C C . MET A 1 114 ? 10.086 5.540 -15.456 1.00 94.69 114 MET A C 1
ATOM 904 O O . MET A 1 114 ? 10.146 6.739 -15.197 1.00 94.69 114 MET A O 1
ATOM 908 N N . GLY A 1 115 ? 10.530 5.062 -16.619 1.00 94.62 115 GLY A N 1
ATOM 909 C CA . GLY A 1 115 ? 11.025 5.919 -17.695 1.00 94.62 115 GLY A CA 1
ATOM 910 C C . GLY A 1 115 ? 11.560 5.116 -18.872 1.00 94.62 115 GLY A C 1
ATOM 911 O O . GLY A 1 115 ? 11.999 3.985 -18.690 1.00 94.62 115 GLY A O 1
ATOM 912 N N . ASP A 1 116 ? 11.561 5.713 -20.062 1.00 94.88 116 ASP A N 1
ATOM 913 C CA . ASP A 1 116 ? 12.163 5.096 -21.247 1.00 94.88 116 ASP A CA 1
ATOM 914 C C . ASP A 1 116 ? 13.657 4.858 -21.018 1.00 94.88 116 ASP A C 1
ATOM 916 O O . ASP A 1 116 ? 14.344 5.698 -20.424 1.00 94.88 116 ASP A O 1
ATOM 920 N N . LYS A 1 117 ? 14.174 3.723 -21.495 1.00 94.56 117 LYS A N 1
ATOM 921 C CA . LYS A 1 117 ? 15.573 3.324 -21.274 1.00 94.56 117 LYS A CA 1
ATOM 922 C C . LYS A 1 117 ? 16.264 2.943 -22.573 1.00 94.56 117 LYS A C 1
ATOM 924 O O . LYS A 1 117 ? 15.653 2.362 -23.463 1.00 94.56 117 LYS A O 1
ATOM 929 N N . THR A 1 118 ? 17.558 3.224 -22.675 1.00 94.62 118 THR A N 1
ATOM 930 C CA . THR A 1 118 ? 18.398 2.606 -23.707 1.00 94.62 118 THR A CA 1
ATOM 931 C C . THR A 1 118 ? 18.650 1.140 -23.357 1.00 94.62 118 THR A C 1
ATOM 933 O O . THR A 1 118 ? 18.517 0.739 -22.200 1.00 94.62 118 THR A O 1
ATOM 936 N N . HIS A 1 119 ? 19.072 0.348 -24.345 1.00 92.00 119 HIS A N 1
ATOM 937 C CA . HIS A 1 119 ? 19.516 -1.030 -24.113 1.00 92.00 119 HIS A CA 1
ATOM 938 C C . HIS A 1 119 ? 20.606 -1.112 -23.036 1.00 92.00 119 HIS A C 1
ATOM 940 O O . HIS A 1 119 ? 20.467 -1.853 -22.068 1.00 92.00 119 HIS A O 1
ATOM 946 N N . SER A 1 120 ? 21.639 -0.271 -23.154 1.00 90.19 120 SER A N 1
ATOM 947 C CA . SER A 1 120 ? 22.755 -0.239 -22.208 1.00 90.19 120 SER A CA 1
ATOM 948 C C . SER A 1 120 ? 22.309 0.161 -20.804 1.00 90.19 120 SER A C 1
ATOM 950 O O . SER A 1 120 ? 22.740 -0.451 -19.840 1.00 90.19 120 SER A O 1
ATOM 952 N N . ASN A 1 121 ? 21.390 1.126 -20.665 1.00 90.62 121 ASN A N 1
ATOM 953 C CA . ASN A 1 121 ? 20.885 1.490 -19.341 1.00 90.62 121 ASN A CA 1
ATOM 954 C C . ASN A 1 121 ? 20.063 0.375 -18.694 1.00 90.62 121 ASN A C 1
ATOM 956 O O . ASN A 1 121 ? 20.088 0.257 -17.474 1.00 90.62 121 ASN A O 1
ATOM 960 N N . LEU A 1 122 ? 19.323 -0.420 -19.472 1.00 89.88 122 LEU A N 1
ATOM 961 C CA . LEU A 1 122 ? 18.628 -1.588 -18.928 1.00 89.88 122 LEU A CA 1
ATOM 962 C C . LEU A 1 122 ? 19.613 -2.670 -18.494 1.00 89.88 122 LEU A C 1
ATOM 964 O O . LEU A 1 122 ? 19.422 -3.230 -17.423 1.00 89.88 122 LEU A O 1
ATOM 968 N N . LEU A 1 123 ? 20.658 -2.932 -19.284 1.00 86.69 123 LEU A N 1
ATOM 969 C CA . LEU A 1 123 ? 21.719 -3.867 -18.903 1.00 86.69 123 LEU A CA 1
ATOM 970 C C . LEU A 1 123 ? 22.444 -3.435 -17.625 1.00 86.69 123 LEU A C 1
ATOM 972 O O . LEU A 1 123 ? 22.759 -4.284 -16.803 1.00 86.69 123 LEU A O 1
ATOM 976 N N . ASP A 1 124 ? 22.670 -2.133 -17.443 1.00 84.38 124 ASP A N 1
ATOM 977 C CA . ASP A 1 124 ? 23.260 -1.611 -16.210 1.00 84.38 124 ASP A CA 1
ATOM 978 C C . ASP A 1 124 ? 22.295 -1.821 -15.026 1.00 84.38 124 ASP A C 1
ATOM 980 O O . ASP A 1 124 ? 22.660 -2.371 -13.990 1.00 84.38 124 ASP A O 1
ATOM 984 N N . LEU A 1 125 ? 21.029 -1.412 -15.176 1.00 83.75 125 LEU A N 1
ATOM 985 C CA . LEU A 1 125 ? 20.057 -1.402 -14.079 1.00 83.75 125 LEU A CA 1
ATOM 986 C C . LEU A 1 125 ? 19.588 -2.794 -13.653 1.00 83.75 125 LEU A C 1
ATOM 988 O O . LEU A 1 125 ? 19.242 -2.974 -12.487 1.00 83.75 125 LEU A O 1
ATOM 992 N N . ILE A 1 126 ? 19.511 -3.748 -14.574 1.00 83.06 126 ILE A N 1
ATOM 993 C CA . ILE A 1 126 ? 18.947 -5.069 -14.317 1.00 83.06 126 ILE A CA 1
ATOM 994 C C . ILE A 1 126 ? 20.086 -6.028 -13.958 1.00 83.06 126 ILE A C 1
ATOM 996 O O . ILE A 1 126 ? 20.991 -6.212 -14.767 1.00 83.06 126 ILE A O 1
ATOM 1000 N N . PRO A 1 127 ? 20.049 -6.684 -12.782 1.00 71.75 127 PRO A N 1
ATOM 1001 C CA . PRO A 1 127 ? 21.086 -7.635 -12.406 1.00 71.75 127 PRO A CA 1
ATOM 1002 C C . PRO A 1 127 ? 21.255 -8.741 -13.454 1.00 71.75 127 PRO A C 1
ATOM 1004 O O . PRO A 1 127 ? 20.281 -9.404 -13.806 1.00 71.75 127 PRO A O 1
ATOM 1007 N N . GLU A 1 128 ? 22.498 -9.010 -13.872 1.00 64.56 128 GLU A N 1
ATOM 1008 C CA . GLU A 1 128 ? 22.830 -10.139 -14.765 1.00 64.56 128 GLU A CA 1
ATOM 1009 C C . GLU A 1 128 ? 22.354 -11.484 -14.197 1.00 64.56 128 GLU A C 1
ATOM 1011 O O . GLU A 1 128 ? 22.018 -12.412 -14.933 1.00 64.56 128 GLU A O 1
ATOM 1016 N N . ASN A 1 129 ? 22.316 -11.581 -12.864 1.00 67.12 129 ASN A N 1
ATOM 1017 C CA . ASN A 1 129 ? 21.708 -12.689 -12.156 1.00 67.12 129 ASN A CA 1
ATOM 1018 C C . ASN A 1 129 ? 20.678 -12.173 -11.127 1.00 67.12 129 ASN A C 1
ATOM 1020 O O . ASN A 1 129 ? 21.059 -11.798 -10.009 1.00 67.12 129 ASN A O 1
ATOM 1024 N N . PRO A 1 130 ? 19.381 -12.128 -11.484 1.00 60.25 130 PRO A N 1
ATOM 1025 C CA . PRO A 1 130 ? 18.313 -11.712 -10.580 1.00 60.25 130 PRO A CA 1
ATOM 1026 C C . PRO A 1 130 ? 18.153 -12.661 -9.384 1.00 60.25 130 PRO A C 1
ATOM 1028 O O . PRO A 1 130 ? 17.687 -12.227 -8.333 1.00 60.25 130 PRO A O 1
ATOM 1031 N N . ASN A 1 131 ? 18.598 -13.919 -9.502 1.00 62.06 131 ASN A N 1
ATOM 1032 C CA . ASN A 1 131 ? 18.628 -14.883 -8.408 1.00 62.06 131 ASN A CA 1
ATOM 1033 C C . ASN A 1 131 ? 19.966 -15.646 -8.373 1.00 62.06 131 ASN A C 1
ATOM 1035 O O . ASN A 1 131 ? 20.074 -16.772 -8.874 1.00 62.06 131 ASN A O 1
ATOM 1039 N N . PRO A 1 132 ? 20.996 -15.095 -7.707 1.00 58.47 132 PRO A N 1
ATOM 1040 C CA . PRO A 1 132 ? 22.323 -15.707 -7.661 1.00 58.47 132 PRO A CA 1
ATOM 1041 C C . PRO A 1 132 ? 22.353 -17.113 -7.036 1.00 58.47 132 PRO A C 1
ATOM 1043 O O . PRO A 1 132 ? 23.343 -17.826 -7.185 1.00 58.47 132 PRO A O 1
ATOM 1046 N N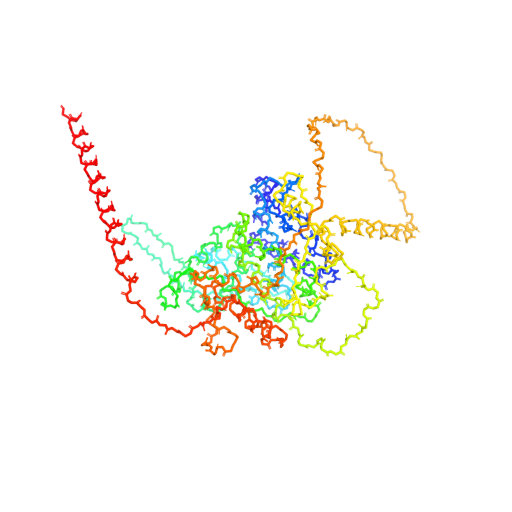 . LYS A 1 133 ? 21.276 -17.547 -6.362 1.00 57.72 133 LYS A N 1
ATOM 1047 C CA . LYS A 1 133 ? 21.152 -18.882 -5.751 1.00 57.72 133 LYS A CA 1
ATOM 1048 C C . LYS A 1 133 ? 20.667 -19.958 -6.723 1.00 57.72 133 LYS A C 1
ATOM 1050 O O . LYS A 1 133 ? 20.833 -21.136 -6.428 1.00 57.72 133 LYS A O 1
ATOM 1055 N N . SER A 1 134 ? 20.082 -19.567 -7.854 1.00 57.38 134 SER A N 1
ATOM 1056 C CA . SER A 1 134 ? 19.581 -20.488 -8.880 1.00 57.38 134 SER A CA 1
ATOM 1057 C C . SER A 1 134 ? 20.714 -21.165 -9.662 1.00 57.38 134 SER A C 1
ATOM 1059 O O . SER A 1 134 ? 20.545 -22.244 -10.223 1.00 57.38 134 SER A O 1
ATOM 1061 N N . GLY A 1 135 ? 21.908 -20.556 -9.687 1.00 53.44 135 GLY A N 1
ATOM 1062 C CA . GLY A 1 135 ? 23.061 -21.068 -10.439 1.00 53.44 135 GLY A CA 1
ATOM 1063 C C . GLY A 1 135 ? 22.915 -20.959 -11.963 1.00 53.44 135 GLY A C 1
ATOM 1064 O O . GLY A 1 135 ? 23.847 -21.300 -12.688 1.00 53.44 135 GLY A O 1
ATOM 1065 N N . VAL A 1 136 ? 21.779 -20.453 -12.452 1.00 56.44 136 VAL A N 1
ATOM 1066 C CA . VAL A 1 136 ? 21.515 -20.167 -13.861 1.00 56.44 136 VAL A CA 1
ATOM 1067 C C . VAL A 1 136 ? 21.945 -18.731 -14.151 1.00 56.44 136 VAL A C 1
ATOM 1069 O O . VAL A 1 136 ? 21.319 -17.782 -13.685 1.00 56.44 136 VAL A O 1
ATOM 1072 N N . SER A 1 137 ? 23.020 -18.547 -14.919 1.00 56.88 137 SER A N 1
ATOM 1073 C CA . SER A 1 137 ? 23.291 -17.243 -15.529 1.00 56.88 137 SER A CA 1
ATOM 1074 C C . SER A 1 137 ? 22.291 -17.047 -16.662 1.00 56.88 137 SER A C 1
ATOM 1076 O O . SER A 1 137 ? 22.376 -17.729 -17.687 1.00 56.88 137 SER A O 1
ATOM 1078 N N . LEU A 1 138 ? 21.340 -16.133 -16.477 1.00 59.31 138 LEU A N 1
ATOM 1079 C CA . LEU A 1 138 ? 20.446 -15.688 -17.540 1.00 59.31 138 LEU A CA 1
ATOM 1080 C C . LEU A 1 138 ? 21.301 -14.941 -18.568 1.00 59.31 138 LEU A C 1
ATOM 1082 O O . LEU A 1 138 ? 21.567 -13.752 -18.450 1.00 59.31 138 LEU A O 1
ATOM 1086 N N . GLY A 1 139 ? 21.834 -15.680 -19.541 1.00 61.75 139 GLY A N 1
ATOM 1087 C CA . GLY A 1 139 ? 22.660 -15.112 -20.599 1.00 61.75 139 GLY A CA 1
ATOM 1088 C C . GLY A 1 139 ? 21.910 -14.037 -21.390 1.00 61.75 139 GLY A C 1
ATOM 1089 O O . GLY A 1 139 ? 20.681 -13.941 -21.350 1.00 61.75 139 GLY A O 1
ATOM 1090 N N . THR A 1 140 ? 22.656 -13.272 -22.185 1.00 66.75 140 THR A N 1
ATOM 1091 C CA . THR A 1 140 ? 22.144 -12.167 -23.016 1.00 66.75 140 THR A CA 1
ATOM 1092 C C . THR A 1 140 ? 20.905 -12.534 -23.842 1.00 66.75 140 THR A C 1
ATOM 1094 O O . THR A 1 140 ? 19.999 -11.722 -23.979 1.00 66.75 140 THR A O 1
ATOM 1097 N N . GLY A 1 141 ? 20.796 -13.776 -24.327 1.00 71.94 141 GLY A N 1
ATOM 1098 C CA . GLY A 1 141 ? 19.635 -14.230 -25.102 1.00 71.94 141 GLY A CA 1
ATOM 1099 C C . GLY A 1 141 ? 18.301 -14.219 -24.342 1.00 71.94 141 GLY A C 1
ATOM 1100 O O . GLY A 1 141 ? 17.258 -14.000 -24.955 1.00 71.94 141 GLY A O 1
ATOM 1101 N N . TYR A 1 142 ? 18.308 -14.428 -23.022 1.00 78.62 142 TYR A N 1
ATOM 1102 C CA . TYR A 1 142 ? 17.077 -14.397 -22.230 1.00 78.62 142 TYR A CA 1
ATOM 1103 C C . TYR A 1 142 ? 16.629 -12.957 -21.946 1.00 78.62 142 TYR A C 1
ATOM 1105 O O . TYR A 1 142 ? 15.448 -12.639 -22.077 1.00 78.62 142 TYR A O 1
ATOM 1113 N N . PHE A 1 143 ? 17.582 -12.069 -21.650 1.00 86.62 143 PHE A N 1
ATOM 1114 C CA . PHE A 1 143 ? 17.335 -10.633 -21.530 1.00 86.62 143 PHE A CA 1
ATOM 1115 C C . PHE A 1 143 ? 16.668 -10.070 -22.793 1.00 86.62 143 PHE A C 1
ATOM 1117 O O . PHE A 1 143 ? 15.619 -9.438 -22.696 1.00 86.62 143 PHE A O 1
ATOM 1124 N N . GLU A 1 144 ? 17.211 -10.373 -23.980 1.00 89.81 144 GLU A N 1
ATOM 1125 C CA . GLU A 1 144 ? 16.624 -9.937 -25.256 1.00 89.81 144 GLU A CA 1
ATOM 1126 C C . GLU A 1 144 ? 15.202 -10.465 -25.456 1.00 89.81 144 GLU A C 1
ATOM 1128 O O . GLU A 1 144 ? 14.319 -9.741 -25.919 1.00 89.81 144 GLU A O 1
ATOM 1133 N N . LYS A 1 145 ? 14.951 -11.727 -25.082 1.00 90.75 145 LYS A N 1
ATOM 1134 C CA . LYS A 1 145 ? 13.618 -12.328 -25.179 1.00 90.75 145 LYS A CA 1
ATOM 1135 C C . LYS A 1 145 ? 12.611 -11.546 -24.336 1.00 90.75 145 LYS A C 1
ATOM 1137 O O . LYS A 1 145 ? 11.559 -11.181 -24.859 1.00 90.75 145 LYS A O 1
ATOM 1142 N N . VAL A 1 146 ? 12.933 -11.260 -23.075 1.00 92.00 146 VAL A N 1
ATOM 1143 C CA . VAL A 1 146 ? 12.057 -10.483 -22.185 1.00 92.00 146 VAL A CA 1
ATOM 1144 C C . VAL A 1 146 ? 11.892 -9.054 -22.701 1.00 92.00 146 VAL A C 1
ATOM 1146 O O . VAL A 1 146 ? 10.762 -8.588 -22.812 1.00 92.00 146 VAL A O 1
ATOM 1149 N N . LEU A 1 147 ? 12.976 -8.391 -23.115 1.00 94.06 147 LEU A N 1
ATOM 1150 C CA . LEU A 1 147 ? 12.931 -7.027 -23.647 1.00 94.06 147 LEU A CA 1
ATOM 1151 C C . LEU A 1 147 ? 12.022 -6.921 -24.868 1.00 94.06 147 LEU A C 1
ATOM 1153 O O . LEU A 1 147 ? 11.156 -6.049 -24.927 1.00 94.06 147 LEU A O 1
ATOM 1157 N N . SER A 1 148 ? 12.161 -7.859 -25.802 1.00 94.69 148 SER A N 1
ATOM 1158 C CA . SER A 1 148 ? 11.300 -7.937 -26.979 1.00 94.69 148 SER A CA 1
ATOM 1159 C C . SER A 1 148 ? 9.841 -8.235 -26.632 1.00 94.69 148 SER A C 1
ATOM 1161 O O . SER A 1 148 ? 8.951 -7.856 -27.393 1.00 94.69 148 SER A O 1
ATOM 1163 N N . ALA A 1 149 ? 9.569 -8.899 -25.503 1.00 95.50 149 ALA A N 1
ATOM 1164 C CA . ALA A 1 149 ? 8.218 -9.200 -25.049 1.00 95.50 149 ALA A CA 1
ATOM 1165 C C . ALA A 1 149 ? 7.537 -7.958 -24.459 1.00 95.50 149 ALA A C 1
ATOM 1167 O O . ALA A 1 149 ? 6.405 -7.673 -24.852 1.00 95.50 149 ALA A O 1
ATOM 1168 N N . VAL A 1 150 ? 8.238 -7.187 -23.620 1.00 96.25 150 VAL A N 1
ATOM 1169 C CA . VAL A 1 150 ? 7.649 -6.099 -22.814 1.00 96.25 150 VAL A CA 1
ATOM 1170 C C . VAL A 1 150 ? 7.804 -4.697 -23.415 1.00 96.25 150 VAL A C 1
ATOM 1172 O O . VAL A 1 150 ? 7.075 -3.784 -23.026 1.00 96.25 150 VAL A O 1
ATOM 1175 N N . ALA A 1 151 ? 8.719 -4.489 -24.367 1.00 97.19 151 ALA A N 1
ATOM 1176 C CA . ALA A 1 151 ? 9.043 -3.155 -24.871 1.00 97.19 151 ALA A CA 1
ATOM 1177 C C . ALA A 1 151 ? 8.933 -3.009 -26.393 1.00 97.19 151 ALA A C 1
ATOM 1179 O O . ALA A 1 151 ? 9.216 -3.937 -27.149 1.00 97.19 151 ALA A O 1
ATOM 1180 N N . ASP A 1 152 ? 8.584 -1.800 -26.826 1.00 96.38 152 ASP A N 1
ATOM 1181 C CA . ASP A 1 152 ? 8.722 -1.330 -28.201 1.00 96.38 152 ASP A CA 1
ATOM 1182 C C . ASP A 1 152 ? 9.978 -0.459 -28.324 1.00 96.38 152 ASP A C 1
ATOM 1184 O O . ASP A 1 152 ? 10.265 0.372 -27.456 1.00 96.38 152 ASP A O 1
ATOM 1188 N N . PHE A 1 153 ? 10.735 -0.636 -29.409 1.00 96.25 153 PHE A N 1
ATOM 1189 C CA . PHE A 1 153 ? 11.912 0.182 -29.693 1.00 96.25 153 PHE A CA 1
ATOM 1190 C C . PHE A 1 153 ? 11.530 1.422 -30.505 1.00 96.25 153 PHE A C 1
ATOM 1192 O O . PHE A 1 153 ? 11.080 1.330 -31.649 1.00 96.25 153 PHE A O 1
ATOM 1199 N N . ARG A 1 154 ? 11.773 2.602 -29.936 1.00 93.00 154 ARG A N 1
ATOM 1200 C CA . ARG A 1 154 ? 11.664 3.886 -30.623 1.00 93.00 154 ARG A CA 1
ATOM 1201 C C . ARG A 1 154 ? 13.012 4.247 -31.239 1.00 93.00 154 ARG A C 1
ATOM 1203 O O . ARG A 1 154 ? 13.981 4.495 -30.525 1.00 93.00 154 ARG A O 1
ATOM 1210 N N . ALA A 1 155 ? 13.053 4.306 -32.568 1.00 88.81 155 ALA A N 1
ATOM 1211 C CA . ALA A 1 155 ? 14.262 4.638 -33.314 1.00 88.81 155 ALA A CA 1
ATOM 1212 C C . ALA A 1 155 ? 14.787 6.059 -32.994 1.00 88.81 155 ALA A C 1
ATOM 1214 O O . ALA A 1 155 ? 13.989 6.945 -32.666 1.00 88.81 155 ALA A O 1
ATOM 1215 N N . PRO A 1 156 ? 16.109 6.292 -33.121 1.00 88.12 156 PRO A N 1
ATOM 1216 C CA . PRO A 1 156 ? 16.708 7.616 -32.978 1.00 88.12 156 PRO A CA 1
ATOM 1217 C C . PRO A 1 156 ? 16.053 8.645 -33.907 1.00 88.12 156 PRO A C 1
ATOM 1219 O O . PRO A 1 156 ? 15.842 8.367 -35.089 1.00 88.12 156 PRO A O 1
ATOM 1222 N N . VAL A 1 157 ? 15.764 9.841 -33.392 1.00 85.56 157 VAL A N 1
ATOM 1223 C CA . VAL A 1 157 ? 15.188 10.943 -34.180 1.00 85.56 157 VAL A CA 1
ATOM 1224 C C . VAL A 1 157 ? 16.181 12.098 -34.233 1.00 85.56 157 VAL A C 1
ATOM 1226 O O . VAL A 1 157 ? 16.740 12.493 -33.209 1.00 85.56 157 VAL A O 1
ATOM 1229 N N . PHE A 1 158 ? 16.391 12.647 -35.429 1.00 81.88 158 PHE A N 1
ATOM 1230 C CA . PHE A 1 158 ? 17.158 13.874 -35.620 1.00 81.88 158 PHE A CA 1
ATOM 1231 C C . PHE A 1 158 ? 16.248 15.080 -35.411 1.00 81.88 158 PHE A C 1
ATOM 1233 O O . PHE A 1 158 ? 15.243 15.238 -36.107 1.00 81.88 158 PHE A O 1
ATOM 1240 N N . GLU A 1 159 ? 16.591 15.931 -34.451 1.00 82.19 159 GLU A N 1
ATOM 1241 C CA . GLU A 1 159 ? 15.883 17.188 -34.250 1.00 82.19 159 GLU A CA 1
ATOM 1242 C C . GLU A 1 159 ? 16.347 18.243 -35.270 1.00 82.19 159 GLU A C 1
ATOM 1244 O O . GLU A 1 159 ? 17.510 18.231 -35.689 1.00 82.19 159 GLU A O 1
ATOM 1249 N N . PRO A 1 160 ? 15.489 19.219 -35.628 1.00 74.88 160 PRO A N 1
ATOM 1250 C CA . PRO A 1 160 ? 15.823 20.284 -36.582 1.00 74.88 160 PRO A CA 1
ATOM 1251 C C . PRO A 1 160 ? 17.037 21.159 -36.203 1.00 74.88 160 PRO A C 1
ATOM 1253 O O . PRO A 1 160 ? 17.478 21.964 -37.016 1.00 74.88 160 PRO A O 1
ATOM 1256 N N . GLY A 1 161 ? 17.577 21.016 -34.985 1.00 78.12 161 GLY A N 1
ATOM 1257 C CA . GLY A 1 161 ? 18.788 21.686 -34.495 1.00 78.12 161 GLY A CA 1
ATOM 1258 C C . GLY A 1 161 ? 20.081 20.864 -34.601 1.00 78.12 161 GLY A C 1
ATOM 1259 O O . GLY A 1 161 ? 21.109 21.302 -34.094 1.00 78.12 161 GLY A O 1
ATOM 1260 N N . GLY A 1 162 ? 20.050 19.677 -35.220 1.00 78.88 162 GLY A N 1
ATOM 1261 C CA . GLY A 1 162 ? 21.221 18.802 -35.375 1.00 78.88 162 GLY A CA 1
ATOM 1262 C C . GLY A 1 162 ? 21.541 17.924 -34.157 1.00 78.88 162 GLY A C 1
ATOM 1263 O O . GLY A 1 162 ? 22.477 17.128 -34.215 1.00 78.88 162 GLY A O 1
ATOM 1264 N N . SER A 1 163 ? 20.764 18.019 -33.073 1.00 77.69 163 SER A N 1
ATOM 1265 C CA . SER A 1 163 ? 20.789 17.069 -31.956 1.00 77.69 163 SER A CA 1
ATOM 1266 C C . SER A 1 163 ? 20.173 15.729 -32.376 1.00 77.69 163 SER A C 1
ATOM 1268 O O . SER A 1 163 ? 19.090 15.678 -32.962 1.00 77.69 163 SER A O 1
ATOM 1270 N N . MET A 1 164 ? 20.861 14.625 -32.071 1.00 79.94 164 MET A N 1
ATOM 1271 C CA . MET A 1 164 ? 20.347 13.266 -32.264 1.00 79.94 164 MET A CA 1
ATOM 1272 C C . MET A 1 164 ? 19.796 12.745 -30.935 1.00 79.94 164 MET A C 1
ATOM 1274 O O . MET A 1 164 ? 20.543 12.618 -29.965 1.00 79.94 164 MET A O 1
ATOM 1278 N N . GLN A 1 165 ? 18.503 12.420 -30.889 1.00 81.25 165 GLN A N 1
ATOM 1279 C CA . GLN A 1 165 ? 17.930 11.674 -29.770 1.00 81.25 165 GLN A CA 1
ATOM 1280 C C . GLN A 1 165 ? 18.271 10.194 -29.937 1.00 81.25 165 GLN A C 1
ATOM 1282 O O . GLN A 1 165 ? 18.029 9.624 -30.999 1.00 81.25 165 GLN A O 1
ATOM 1287 N N . GLN A 1 166 ? 18.840 9.571 -28.905 1.00 87.81 166 GLN A N 1
ATOM 1288 C CA . GLN A 1 166 ? 19.158 8.143 -28.915 1.00 87.81 166 GLN A CA 1
ATOM 1289 C C . GLN A 1 166 ? 17.880 7.295 -29.000 1.00 87.81 166 GLN A C 1
ATOM 1291 O O . GLN A 1 166 ? 16.813 7.718 -28.559 1.00 87.81 166 GLN A O 1
ATOM 1296 N N . GLY A 1 167 ? 17.989 6.093 -29.572 1.00 91.06 167 GLY A N 1
ATOM 1297 C CA . GLY A 1 167 ? 16.887 5.137 -29.593 1.00 91.06 167 GLY A CA 1
ATOM 1298 C C . GLY A 1 167 ? 16.609 4.583 -28.195 1.00 91.06 167 GLY A C 1
ATOM 1299 O O . GLY A 1 167 ? 17.542 4.250 -27.462 1.00 91.06 167 GLY A O 1
ATOM 1300 N N . MET A 1 168 ? 15.332 4.489 -27.838 1.00 95.00 168 MET A N 1
ATOM 1301 C CA . MET A 1 168 ? 14.879 4.154 -26.486 1.00 95.00 168 MET A CA 1
ATOM 1302 C C . MET A 1 168 ? 13.815 3.059 -26.525 1.00 95.00 168 MET A C 1
ATOM 1304 O O . MET A 1 168 ? 13.037 2.977 -27.471 1.00 95.00 168 MET A O 1
ATOM 1308 N N . TYR A 1 169 ? 13.751 2.256 -25.471 1.00 96.88 169 TYR A N 1
ATOM 1309 C CA . TYR A 1 169 ? 12.702 1.276 -25.234 1.00 96.88 169 TYR A CA 1
ATOM 1310 C C . TYR A 1 169 ? 11.595 1.879 -24.373 1.00 96.88 169 TYR A C 1
ATOM 1312 O O . TYR A 1 169 ? 11.866 2.490 -23.335 1.00 96.88 169 TYR A O 1
ATOM 1320 N N . THR A 1 170 ? 10.354 1.674 -24.806 1.00 95.94 170 THR A N 1
ATOM 1321 C CA . THR A 1 170 ? 9.125 2.102 -24.125 1.00 95.94 170 THR A CA 1
ATOM 1322 C C . THR A 1 170 ? 8.262 0.875 -23.818 1.00 95.94 170 THR A C 1
ATOM 1324 O O . THR A 1 170 ? 8.203 -0.013 -24.667 1.00 95.94 170 THR A O 1
ATOM 1327 N N . PRO A 1 171 ? 7.556 0.795 -22.674 1.00 97.31 171 PRO A N 1
ATOM 1328 C CA . PRO A 1 171 ? 6.638 -0.314 -22.409 1.00 97.31 171 PRO A CA 1
ATOM 1329 C C . PRO A 1 171 ? 5.553 -0.429 -23.482 1.00 97.31 171 PRO A C 1
ATOM 1331 O O . PRO A 1 171 ? 4.981 0.585 -23.894 1.00 97.31 171 PRO A O 1
ATOM 1334 N N . LYS A 1 172 ? 5.221 -1.661 -23.871 1.00 96.94 172 LYS A N 1
ATOM 1335 C CA . LYS A 1 172 ? 4.073 -1.940 -24.742 1.00 96.94 172 LYS A CA 1
ATOM 1336 C C . LYS A 1 172 ? 2.753 -1.597 -24.055 1.00 96.94 172 LYS A C 1
ATOM 1338 O O . LYS A 1 172 ? 2.651 -1.609 -22.830 1.00 96.94 172 LYS A O 1
ATOM 1343 N N . SER A 1 173 ? 1.698 -1.391 -24.841 1.00 93.88 173 SER A N 1
ATOM 1344 C CA . SER A 1 173 ? 0.334 -1.190 -24.323 1.00 93.88 173 SER A CA 1
ATOM 1345 C C . SER A 1 173 ? -0.127 -2.324 -23.398 1.00 93.88 173 SER A C 1
ATOM 1347 O O . SER A 1 173 ? -0.663 -2.056 -22.327 1.00 93.88 173 SER A O 1
ATOM 1349 N N . ALA A 1 174 ? 0.154 -3.580 -23.765 1.00 93.00 174 ALA A N 1
ATOM 1350 C CA . ALA A 1 174 ? -0.199 -4.756 -22.967 1.00 93.00 174 ALA A CA 1
ATOM 1351 C C . ALA A 1 174 ? 0.446 -4.756 -21.569 1.00 93.00 174 ALA A C 1
ATOM 1353 O O . ALA A 1 174 ? -0.173 -5.228 -20.615 1.00 93.00 174 ALA A O 1
ATOM 1354 N N . VAL A 1 175 ? 1.642 -4.169 -21.426 1.00 94.88 175 VAL A N 1
ATOM 1355 C CA . VAL A 1 175 ? 2.323 -4.057 -20.129 1.00 94.88 175 VAL A CA 1
ATOM 1356 C C . VAL A 1 175 ? 1.514 -3.185 -19.177 1.00 94.88 175 VAL A C 1
ATOM 1358 O O . VAL A 1 175 ? 1.300 -3.568 -18.033 1.00 94.88 175 VAL A O 1
ATOM 1361 N N . TRP A 1 176 ? 1.000 -2.044 -19.641 1.00 93.38 176 TRP A N 1
ATOM 1362 C CA . TRP A 1 176 ? 0.178 -1.157 -18.810 1.00 93.38 176 TRP A CA 1
ATOM 1363 C C . TRP A 1 176 ? -1.142 -1.790 -18.367 1.00 93.38 176 TRP A C 1
ATOM 1365 O O . TRP A 1 176 ? -1.672 -1.435 -17.318 1.00 93.38 176 TRP A O 1
ATOM 1375 N N . ASP A 1 177 ? -1.664 -2.724 -19.158 1.00 87.62 177 ASP A N 1
ATOM 1376 C CA . ASP A 1 177 ? -2.939 -3.378 -18.892 1.00 87.62 177 ASP A CA 1
ATOM 1377 C C . ASP A 1 177 ? -2.840 -4.581 -17.975 1.00 87.62 177 ASP A C 1
ATOM 1379 O O . ASP A 1 177 ? -3.700 -4.778 -17.115 1.00 87.62 177 ASP A O 1
ATOM 1383 N N . VAL A 1 178 ? -1.821 -5.403 -18.201 1.00 88.19 178 VAL A N 1
ATOM 1384 C CA . VAL A 1 178 ? -1.733 -6.725 -17.592 1.00 88.19 178 VAL A CA 1
ATOM 1385 C C . VAL A 1 178 ? -0.593 -6.798 -16.602 1.00 88.19 178 VAL A C 1
ATOM 1387 O O . VAL A 1 178 ? -0.707 -7.558 -15.656 1.00 88.19 178 VAL A O 1
ATOM 1390 N N . GLU A 1 179 ? 0.491 -6.045 -16.777 1.00 91.69 179 GLU A N 1
ATOM 1391 C CA . GLU A 1 179 ? 1.750 -6.323 -16.082 1.00 91.69 179 GLU A CA 1
ATOM 1392 C C . GLU A 1 179 ? 2.163 -5.253 -15.074 1.00 91.69 179 GLU A C 1
ATOM 1394 O O . GLU A 1 179 ? 2.771 -5.597 -14.059 1.00 91.69 179 GLU A O 1
ATOM 1399 N N . PHE A 1 180 ? 1.802 -3.991 -15.318 1.00 93.44 180 PHE A N 1
ATOM 1400 C CA . PHE A 1 180 ? 2.167 -2.851 -14.486 1.00 93.44 180 PHE A CA 1
ATOM 1401 C C . PHE A 1 180 ? 1.733 -3.058 -13.030 1.00 93.44 180 PHE A C 1
ATOM 1403 O O . PHE A 1 180 ? 0.548 -3.182 -12.725 1.00 93.44 180 PHE A O 1
ATOM 1410 N N . ASP A 1 181 ? 2.715 -3.083 -12.129 1.00 91.94 181 ASP A N 1
ATOM 1411 C CA . ASP A 1 181 ? 2.513 -3.248 -10.693 1.00 91.94 181 ASP A CA 1
ATOM 1412 C C . ASP A 1 181 ? 3.168 -2.086 -9.924 1.00 91.94 181 ASP A C 1
ATOM 1414 O O . ASP A 1 181 ? 4.401 -2.019 -9.825 1.00 91.94 181 ASP A O 1
ATOM 1418 N N . PRO A 1 182 ? 2.363 -1.192 -9.321 1.00 93.12 182 PRO A N 1
ATOM 1419 C CA . PRO A 1 182 ? 2.849 -0.120 -8.461 1.00 93.12 182 PRO A CA 1
ATOM 1420 C C . PRO A 1 182 ? 3.781 -0.581 -7.338 1.00 93.12 182 PRO A C 1
ATOM 1422 O O . PRO A 1 182 ? 4.671 0.169 -6.950 1.00 93.12 182 PRO A O 1
ATOM 1425 N N . ILE A 1 183 ? 3.604 -1.787 -6.789 1.00 93.44 183 ILE A N 1
ATOM 1426 C CA . ILE A 1 183 ? 4.401 -2.252 -5.643 1.00 93.44 183 ILE A CA 1
ATOM 1427 C C . ILE A 1 183 ? 5.814 -2.615 -6.085 1.00 93.44 183 ILE A C 1
ATOM 1429 O O . ILE A 1 183 ? 6.780 -2.262 -5.406 1.00 93.44 183 ILE A O 1
ATOM 1433 N N . SER A 1 184 ? 5.937 -3.259 -7.244 1.00 91.69 184 SER A N 1
ATOM 1434 C CA . SER A 1 184 ? 7.227 -3.554 -7.867 1.00 91.69 184 SER A CA 1
ATOM 1435 C C . SER A 1 184 ? 7.977 -2.267 -8.232 1.00 91.69 184 SER A C 1
ATOM 1437 O O . SER A 1 184 ? 9.166 -2.142 -7.941 1.00 91.69 184 SER A O 1
ATOM 1439 N N . VAL A 1 185 ? 7.268 -1.246 -8.731 1.00 93.81 185 VAL A N 1
ATOM 1440 C CA . VAL A 1 185 ? 7.851 0.089 -8.948 1.00 93.81 185 VAL A CA 1
ATOM 1441 C C . VAL A 1 185 ? 8.290 0.737 -7.635 1.00 93.81 185 VAL A C 1
ATOM 1443 O O . VAL A 1 185 ? 9.410 1.226 -7.548 1.00 93.81 185 VAL A O 1
ATOM 1446 N N . ILE A 1 186 ? 7.454 0.718 -6.593 1.00 92.75 186 ILE A N 1
ATOM 1447 C CA . ILE A 1 186 ? 7.782 1.275 -5.270 1.00 92.75 186 ILE A CA 1
ATOM 1448 C C . ILE A 1 186 ? 9.029 0.613 -4.674 1.00 92.75 186 ILE A C 1
ATOM 1450 O O . ILE A 1 186 ? 9.845 1.307 -4.070 1.00 92.75 186 ILE A O 1
ATOM 1454 N N . LEU A 1 187 ? 9.193 -0.703 -4.847 1.00 91.62 187 LEU A N 1
ATOM 1455 C CA . LEU A 1 187 ? 10.374 -1.428 -4.374 1.00 91.62 187 LEU A CA 1
ATOM 1456 C C . LEU A 1 187 ? 11.666 -0.906 -5.022 1.00 91.62 187 LEU A C 1
ATOM 1458 O O . LEU A 1 187 ? 12.697 -0.877 -4.357 1.00 91.62 187 LEU A O 1
ATOM 1462 N N . ARG A 1 188 ? 11.613 -0.508 -6.300 1.00 90.19 188 ARG A N 1
ATOM 1463 C CA . ARG A 1 188 ? 12.782 -0.084 -7.095 1.00 90.19 188 ARG A CA 1
ATOM 1464 C C . ARG A 1 188 ? 12.961 1.427 -7.194 1.00 90.19 188 ARG A C 1
ATOM 1466 O O . ARG A 1 188 ? 14.041 1.897 -7.550 1.00 90.19 188 ARG A O 1
ATOM 1473 N N . ALA A 1 189 ? 11.934 2.197 -6.857 1.00 89.12 189 ALA A N 1
ATOM 1474 C CA . ALA A 1 189 ? 11.968 3.648 -6.890 1.00 89.12 189 ALA A CA 1
ATOM 1475 C C . ALA A 1 189 ? 12.960 4.192 -5.851 1.00 89.12 189 ALA A C 1
ATOM 1477 O O . ALA A 1 189 ? 12.766 4.086 -4.639 1.00 89.12 189 ALA A O 1
ATOM 1478 N N . VAL A 1 190 ? 14.011 4.853 -6.334 1.00 83.06 190 VAL A N 1
ATOM 1479 C CA . VAL A 1 190 ? 14.996 5.532 -5.480 1.00 83.06 190 VAL A CA 1
ATOM 1480 C C . VAL A 1 190 ? 14.442 6.880 -5.016 1.00 83.06 190 VAL A C 1
ATOM 1482 O O . VAL A 1 190 ? 14.685 7.327 -3.890 1.00 83.06 190 VAL A O 1
ATOM 1485 N N . TYR A 1 191 ? 13.667 7.537 -5.880 1.00 84.50 191 TYR A N 1
ATOM 1486 C CA . TYR A 1 191 ? 13.066 8.834 -5.624 1.00 84.50 191 TYR A CA 1
ATOM 1487 C C . TYR A 1 191 ? 11.543 8.771 -5.731 1.00 84.50 191 TYR A C 1
ATOM 1489 O O . TYR A 1 191 ? 10.984 8.093 -6.586 1.00 84.50 191 TYR A O 1
ATOM 1497 N N . ARG A 1 192 ? 10.850 9.606 -4.941 1.00 84.00 192 ARG A N 1
ATOM 1498 C CA . ARG A 1 192 ? 9.385 9.770 -5.050 1.00 84.00 192 ARG A CA 1
ATOM 1499 C C . ARG A 1 192 ? 8.921 10.122 -6.471 1.00 84.00 192 ARG A C 1
ATOM 1501 O O . ARG A 1 192 ? 7.835 9.719 -6.869 1.00 84.00 192 ARG A O 1
ATOM 1508 N N . ARG A 1 193 ? 9.744 10.851 -7.237 1.00 90.62 193 ARG A N 1
ATOM 1509 C CA . ARG A 1 193 ? 9.436 11.214 -8.630 1.00 90.62 193 ARG A CA 1
ATOM 1510 C C . ARG A 1 193 ? 9.354 10.007 -9.564 1.00 90.62 193 ARG A C 1
ATOM 1512 O O . ARG A 1 193 ? 8.672 10.107 -10.572 1.00 90.62 193 ARG A O 1
ATOM 1519 N N . ASP A 1 194 ? 10.032 8.904 -9.248 1.00 91.94 194 ASP A N 1
ATOM 1520 C CA . ASP A 1 194 ? 10.080 7.734 -10.128 1.00 91.94 194 ASP A CA 1
ATOM 1521 C C . ASP A 1 194 ? 8.712 7.034 -10.120 1.00 91.94 194 ASP A C 1
ATOM 1523 O O . ASP A 1 194 ? 8.136 6.762 -11.172 1.00 91.94 194 ASP A O 1
ATOM 1527 N N . MET A 1 195 ? 8.125 6.873 -8.927 1.00 91.75 195 MET A N 1
ATOM 1528 C CA . MET A 1 195 ? 6.753 6.383 -8.769 1.00 91.75 195 MET A CA 1
ATOM 1529 C C . MET A 1 195 ? 5.725 7.344 -9.383 1.00 91.75 195 MET A C 1
ATOM 1531 O O . MET A 1 195 ? 4.797 6.905 -10.062 1.00 91.75 195 MET A O 1
ATOM 1535 N N . GLN A 1 196 ? 5.902 8.657 -9.192 1.00 93.50 196 GLN A N 1
ATOM 1536 C CA . GLN A 1 196 ? 5.025 9.651 -9.818 1.00 93.50 196 GLN A CA 1
ATOM 1537 C C . GLN A 1 196 ? 5.074 9.551 -11.348 1.00 93.50 196 GLN A C 1
ATOM 1539 O O . GLN A 1 196 ? 4.031 9.516 -11.991 1.00 93.50 196 GLN A O 1
ATOM 1544 N N . SER A 1 197 ? 6.271 9.431 -11.928 1.00 95.75 197 SER A N 1
ATOM 1545 C CA . SER A 1 197 ? 6.445 9.304 -13.375 1.00 95.75 197 SER A CA 1
ATOM 1546 C C . SER A 1 197 ? 5.769 8.048 -13.923 1.00 95.75 197 SER A C 1
ATOM 1548 O O . SER A 1 197 ? 5.084 8.128 -14.942 1.00 95.75 197 SER A O 1
ATOM 1550 N N . ALA A 1 198 ? 5.889 6.912 -13.231 1.00 96.12 198 ALA A N 1
ATOM 1551 C CA . ALA A 1 198 ? 5.204 5.685 -13.623 1.00 96.12 198 ALA A CA 1
ATOM 1552 C C . ALA A 1 198 ? 3.671 5.852 -13.630 1.00 96.12 198 ALA A C 1
ATOM 1554 O O . ALA A 1 198 ? 3.014 5.474 -14.601 1.00 96.12 198 ALA A O 1
ATOM 1555 N N . MET A 1 199 ? 3.104 6.482 -12.595 1.00 94.81 199 MET A N 1
ATOM 1556 C CA . MET A 1 199 ? 1.662 6.751 -12.508 1.00 94.81 199 MET A CA 1
ATOM 1557 C C . MET A 1 199 ? 1.172 7.770 -13.544 1.00 94.81 199 MET A C 1
ATOM 1559 O O . MET A 1 199 ? 0.094 7.590 -14.114 1.00 94.81 199 MET A O 1
ATOM 1563 N N . ASP A 1 200 ? 1.950 8.814 -13.837 1.00 95.62 200 ASP A N 1
ATOM 1564 C CA . ASP A 1 200 ? 1.607 9.814 -14.856 1.00 95.62 200 ASP A CA 1
ATOM 1565 C C . ASP A 1 200 ? 1.567 9.183 -16.254 1.00 95.62 200 ASP A C 1
ATOM 1567 O O . ASP A 1 200 ? 0.660 9.450 -17.045 1.00 95.62 200 ASP A O 1
ATOM 1571 N N . ARG A 1 201 ? 2.521 8.295 -16.552 1.00 95.94 201 ARG A N 1
ATOM 1572 C CA . ARG A 1 201 ? 2.575 7.560 -17.822 1.00 95.94 201 ARG A CA 1
ATOM 1573 C C . ARG A 1 201 ? 1.439 6.559 -17.958 1.00 95.94 201 ARG A C 1
ATOM 1575 O O . ARG A 1 201 ? 0.813 6.501 -19.014 1.00 95.94 201 ARG A O 1
ATOM 1582 N N . TYR A 1 202 ? 1.121 5.842 -16.886 1.00 95.06 202 TYR A N 1
ATOM 1583 C CA . TYR A 1 202 ? -0.055 4.983 -16.832 1.00 95.06 202 TYR A CA 1
ATOM 1584 C C . TYR A 1 202 ? -1.352 5.786 -17.052 1.00 95.06 202 TYR A C 1
ATOM 1586 O O . TYR A 1 202 ? -2.187 5.418 -17.875 1.00 95.06 202 TYR A O 1
ATOM 1594 N N . THR A 1 203 ? -1.481 6.957 -16.420 1.00 94.44 203 THR A N 1
ATOM 1595 C CA . THR A 1 203 ? -2.611 7.877 -16.640 1.00 94.44 203 THR A CA 1
ATOM 1596 C C . THR A 1 203 ? -2.692 8.338 -18.097 1.00 94.44 203 THR A C 1
ATOM 1598 O O . THR A 1 203 ? -3.774 8.365 -18.684 1.00 94.44 203 THR A O 1
ATOM 1601 N N . ALA A 1 204 ? -1.555 8.679 -18.709 1.00 94.75 204 ALA A N 1
ATOM 1602 C CA . ALA A 1 204 ? -1.497 9.058 -20.117 1.00 94.75 204 ALA A CA 1
ATOM 1603 C C . ALA A 1 204 ? -1.943 7.909 -21.035 1.00 94.75 204 ALA A C 1
ATOM 1605 O O . ALA A 1 204 ? -2.707 8.147 -21.969 1.00 94.75 204 ALA A O 1
ATOM 1606 N N . PHE A 1 205 ? -1.533 6.673 -20.742 1.00 94.06 205 PHE A N 1
ATOM 1607 C CA . PHE A 1 205 ? -1.975 5.482 -21.466 1.00 94.06 205 PHE A CA 1
ATOM 1608 C C . PHE A 1 205 ? -3.499 5.284 -21.384 1.00 94.06 205 PHE A C 1
ATOM 1610 O O . PHE A 1 205 ? -4.149 5.056 -22.408 1.00 94.06 205 PHE A O 1
ATOM 1617 N N . LEU A 1 206 ? -4.102 5.435 -20.200 1.00 92.56 206 LEU A N 1
ATOM 1618 C CA . LEU A 1 206 ? -5.556 5.306 -20.040 1.00 92.56 206 LEU A CA 1
ATOM 1619 C C . LEU A 1 206 ? -6.341 6.380 -20.802 1.00 92.56 206 LEU A C 1
ATOM 1621 O O . LEU A 1 206 ? -7.379 6.080 -21.397 1.00 92.56 206 LEU A O 1
ATOM 1625 N N . LYS A 1 207 ? -5.823 7.612 -20.827 1.00 92.56 207 LYS A N 1
ATOM 1626 C CA . LYS A 1 207 ? -6.415 8.722 -21.586 1.00 92.56 207 LYS A CA 1
ATOM 1627 C C . LYS A 1 207 ? -6.302 8.501 -23.090 1.00 92.56 207 LYS A C 1
ATOM 1629 O O . LYS A 1 207 ? -7.278 8.679 -23.810 1.00 92.56 207 LYS A O 1
ATOM 1634 N N . GLN A 1 208 ? -5.135 8.067 -23.565 1.00 92.56 208 GLN A N 1
ATOM 1635 C CA . GLN A 1 208 ? -4.902 7.780 -24.985 1.00 92.56 208 GLN A CA 1
ATOM 1636 C C . GLN A 1 208 ? -5.738 6.599 -25.489 1.00 92.56 208 GLN A C 1
ATOM 1638 O O . GLN A 1 208 ? -6.220 6.630 -26.617 1.00 92.56 208 GLN A O 1
ATOM 1643 N N . SER A 1 209 ? -5.943 5.581 -24.652 1.00 90.00 209 SER A N 1
ATOM 1644 C CA . SER A 1 209 ? -6.795 4.429 -24.974 1.00 90.00 209 SER A CA 1
ATOM 1645 C C . SER A 1 209 ? -8.295 4.705 -24.801 1.00 90.00 209 SER A C 1
ATOM 1647 O O . SER A 1 209 ? -9.107 3.838 -25.117 1.00 90.00 209 SER A O 1
ATOM 1649 N N . GLY A 1 210 ? -8.685 5.887 -24.306 1.00 87.38 210 GLY A N 1
ATOM 1650 C CA . GLY A 1 210 ? -10.083 6.250 -24.058 1.00 87.38 210 GLY A CA 1
ATOM 1651 C C . GLY A 1 210 ? -10.753 5.440 -22.942 1.00 87.38 210 GLY A C 1
ATOM 1652 O O . GLY A 1 210 ? -11.979 5.400 -22.869 1.00 87.38 210 GLY A O 1
ATOM 1653 N N . ARG A 1 211 ? -9.969 4.772 -22.085 1.00 83.19 211 ARG A N 1
ATOM 1654 C CA . ARG A 1 211 ? -10.474 3.878 -21.029 1.00 83.19 211 ARG A CA 1
ATOM 1655 C C . ARG A 1 211 ? -10.816 4.609 -19.742 1.00 83.19 211 ARG A C 1
ATOM 1657 O O . ARG A 1 211 ? -11.697 4.166 -19.012 1.00 83.19 211 ARG A O 1
ATOM 1664 N N . PHE A 1 212 ? -10.105 5.696 -19.449 1.00 84.56 212 PHE A N 1
ATOM 1665 C CA . PHE A 1 212 ? -10.320 6.483 -18.241 1.00 84.56 212 PHE A CA 1
ATOM 1666 C C . PHE A 1 212 ? -9.793 7.914 -18.413 1.00 84.56 212 PHE A C 1
ATOM 1668 O O . PHE A 1 212 ? -8.655 8.110 -18.832 1.00 84.56 212 PHE A O 1
ATOM 1675 N N . ASP A 1 213 ? -10.616 8.910 -18.072 1.00 79.50 213 ASP A N 1
ATOM 1676 C CA . ASP A 1 213 ? -10.310 10.341 -18.273 1.00 79.50 213 ASP A CA 1
ATOM 1677 C C . ASP A 1 213 ? -9.865 11.064 -16.977 1.00 79.50 213 ASP A C 1
ATOM 1679 O O . ASP A 1 213 ? -9.398 12.203 -16.993 1.00 79.50 213 ASP A O 1
ATOM 1683 N N . GLY A 1 214 ? -9.961 10.394 -15.823 1.00 84.06 214 GLY A N 1
ATOM 1684 C CA . GLY A 1 214 ? -9.607 10.955 -14.516 1.00 84.06 214 GLY A CA 1
ATOM 1685 C C . GLY A 1 214 ? -8.163 10.693 -14.073 1.00 84.06 214 GLY A C 1
ATOM 1686 O O . GLY A 1 214 ? -7.294 10.316 -14.861 1.00 84.06 214 GLY A O 1
ATOM 1687 N N . ASN A 1 215 ? -7.932 10.851 -12.766 1.00 85.50 215 ASN A N 1
ATOM 1688 C CA . ASN A 1 215 ? -6.721 10.376 -12.094 1.00 85.50 215 ASN A CA 1
ATOM 1689 C C . ASN A 1 215 ? -6.961 8.944 -11.597 1.00 85.50 215 ASN A C 1
ATOM 1691 O O . ASN A 1 215 ? -7.806 8.758 -10.716 1.00 85.50 215 ASN A O 1
ATOM 1695 N N . PRO A 1 216 ? -6.297 7.933 -12.176 1.00 89.00 216 PRO A N 1
ATOM 1696 C CA . PRO A 1 216 ? -6.539 6.553 -11.807 1.00 89.00 216 PRO A CA 1
ATOM 1697 C C . PRO A 1 216 ? -5.960 6.256 -10.426 1.00 89.00 216 PRO A C 1
ATOM 1699 O O . PRO A 1 216 ? -4.893 6.745 -10.044 1.00 89.00 216 PRO A O 1
ATOM 1702 N N . TRP A 1 217 ? -6.654 5.395 -9.697 1.00 89.31 217 TRP A N 1
ATOM 1703 C CA . TRP A 1 217 ? -6.107 4.725 -8.535 1.00 89.31 217 TRP A CA 1
ATOM 1704 C C . TRP A 1 217 ? -4.929 3.838 -8.953 1.00 89.31 217 TRP A C 1
ATOM 1706 O O . TRP A 1 217 ? -4.965 3.271 -10.052 1.00 89.31 217 TRP A O 1
ATOM 1716 N N . PRO A 1 218 ? -3.895 3.674 -8.106 1.00 89.56 218 PRO A N 1
ATOM 1717 C CA . PRO A 1 218 ? -2.849 2.696 -8.366 1.00 89.56 218 PRO A CA 1
ATOM 1718 C C . PRO A 1 218 ? -3.457 1.311 -8.653 1.00 89.56 218 PRO A C 1
ATOM 1720 O O . PRO A 1 218 ? -4.218 0.809 -7.819 1.00 89.56 218 PRO A O 1
ATOM 1723 N N . PRO A 1 219 ? -3.152 0.689 -9.809 1.00 87.62 219 PRO A N 1
ATOM 1724 C CA . PRO A 1 219 ? -3.698 -0.612 -10.185 1.00 87.62 219 PRO A CA 1
ATOM 1725 C C . PRO A 1 219 ? -2.974 -1.719 -9.415 1.00 87.62 219 PRO A C 1
ATOM 1727 O O . PRO A 1 219 ? -2.134 -2.439 -9.949 1.00 87.62 219 PRO A O 1
ATOM 1730 N N . TYR A 1 220 ? -3.250 -1.823 -8.117 1.00 85.25 220 TYR A N 1
ATOM 1731 C CA . TYR A 1 220 ? -2.697 -2.891 -7.300 1.00 85.25 220 TYR A CA 1
ATOM 1732 C C . TYR A 1 220 ? -3.225 -4.241 -7.788 1.00 85.25 220 TYR A C 1
ATOM 1734 O O . TYR A 1 220 ? -4.432 -4.474 -7.826 1.00 85.25 220 TYR A O 1
ATOM 1742 N N . ARG A 1 221 ? -2.305 -5.118 -8.188 1.00 79.31 221 ARG A N 1
ATOM 1743 C CA . ARG A 1 221 ? -2.640 -6.402 -8.803 1.00 79.31 221 ARG A CA 1
ATOM 1744 C C . ARG A 1 221 ? -2.922 -7.476 -7.761 1.00 79.31 221 ARG A C 1
ATOM 1746 O O . ARG A 1 221 ? -2.332 -7.489 -6.677 1.00 79.31 221 ARG A O 1
ATOM 1753 N N . GLU A 1 222 ? -3.767 -8.429 -8.144 1.00 77.06 222 GLU A N 1
ATOM 1754 C CA . GLU A 1 222 ? -3.913 -9.676 -7.402 1.00 77.06 222 GLU A CA 1
ATOM 1755 C C . GLU A 1 222 ? -2.567 -10.395 -7.305 1.00 77.06 222 GLU A C 1
ATOM 1757 O O . GLU A 1 222 ? -1.759 -10.434 -8.238 1.00 77.06 222 GLU A O 1
ATOM 1762 N N . ARG A 1 223 ? -2.302 -10.926 -6.116 1.00 82.75 223 ARG A N 1
ATOM 1763 C CA . ARG A 1 223 ? -1.003 -11.477 -5.756 1.00 82.75 223 ARG A CA 1
ATOM 1764 C C . ARG A 1 223 ? -0.951 -12.953 -6.129 1.00 82.75 223 ARG A C 1
ATOM 1766 O O . ARG A 1 223 ? -1.869 -13.678 -5.747 1.00 82.75 223 ARG A O 1
ATOM 1773 N N . PRO A 1 224 ? 0.147 -13.436 -6.739 1.00 81.81 224 PRO A N 1
ATOM 1774 C CA . PRO A 1 224 ? 0.376 -14.867 -6.851 1.00 81.81 224 PRO A CA 1
ATOM 1775 C C . PRO A 1 224 ? 0.268 -15.537 -5.472 1.00 81.81 224 PRO A C 1
ATOM 1777 O O . PRO A 1 224 ? 0.705 -14.942 -4.466 1.00 81.81 224 PRO A O 1
ATOM 1780 N N . PRO A 1 225 ? -0.316 -16.748 -5.407 1.00 83.38 225 PRO A N 1
ATOM 1781 C CA . PRO A 1 225 ? -0.504 -17.456 -4.153 1.00 83.38 225 PRO A CA 1
ATOM 1782 C C . PRO A 1 225 ? 0.843 -17.671 -3.465 1.00 83.38 225 PRO A C 1
ATOM 1784 O O . PRO A 1 225 ? 1.853 -17.978 -4.097 1.00 83.38 225 PRO A O 1
ATOM 1787 N N . LEU A 1 226 ? 0.864 -17.488 -2.146 1.00 86.50 226 LEU A N 1
ATOM 1788 C CA . LEU A 1 226 ? 2.056 -17.758 -1.353 1.00 86.50 226 LEU A CA 1
ATOM 1789 C C . LEU A 1 226 ? 2.280 -19.262 -1.243 1.00 86.50 226 LEU A C 1
ATOM 1791 O O . LEU A 1 226 ? 1.343 -20.020 -0.980 1.00 86.50 226 LEU A O 1
ATOM 1795 N N . HIS A 1 227 ? 3.541 -19.678 -1.342 1.00 84.94 227 HIS A N 1
ATOM 1796 C CA . HIS A 1 227 ? 3.915 -21.039 -0.986 1.00 84.94 227 HIS A CA 1
ATOM 1797 C C . HIS A 1 227 ? 3.476 -21.343 0.468 1.00 84.94 227 HIS A C 1
ATOM 1799 O O . HIS A 1 227 ? 3.653 -20.479 1.338 1.00 84.94 227 HIS A O 1
ATOM 1805 N N . PRO A 1 228 ? 2.942 -22.546 0.775 1.00 86.31 228 PRO A N 1
ATOM 1806 C CA . PRO A 1 228 ? 2.351 -22.869 2.080 1.00 86.31 228 PRO A CA 1
ATOM 1807 C C . PRO A 1 228 ? 3.222 -22.514 3.293 1.00 86.31 228 PRO A C 1
ATOM 1809 O O . PRO A 1 228 ? 2.726 -22.046 4.315 1.00 86.31 228 PRO A O 1
ATOM 1812 N N . GLN A 1 229 ? 4.545 -22.654 3.169 1.00 85.56 229 GLN A N 1
ATOM 1813 C CA . GLN A 1 229 ? 5.498 -22.342 4.241 1.00 85.56 229 GLN A CA 1
ATOM 1814 C C . GLN A 1 229 ? 5.516 -20.862 4.666 1.00 85.56 229 GLN A C 1
ATOM 1816 O O . GLN A 1 229 ? 5.918 -20.571 5.797 1.00 85.56 229 GLN A O 1
ATOM 1821 N N . TYR A 1 230 ? 5.069 -19.954 3.791 1.00 88.62 230 TYR A N 1
ATOM 1822 C CA . TYR A 1 230 ? 5.031 -18.506 4.014 1.00 88.62 230 TYR A CA 1
ATOM 1823 C C . TYR A 1 230 ? 3.615 -17.960 4.232 1.00 88.62 230 TYR A C 1
ATOM 1825 O O . TYR A 1 230 ? 3.462 -16.752 4.399 1.00 88.62 230 TYR A O 1
ATOM 1833 N N . GLN A 1 231 ? 2.578 -18.807 4.282 1.00 87.94 231 GLN A N 1
ATOM 1834 C CA . GLN A 1 231 ? 1.195 -18.355 4.515 1.00 87.94 231 GLN A CA 1
ATOM 1835 C C . GLN A 1 231 ? 1.030 -17.574 5.824 1.00 87.94 231 GLN A C 1
ATOM 1837 O O . GLN A 1 231 ? 0.208 -16.663 5.895 1.00 87.94 231 GLN A O 1
ATOM 1842 N N . GLY A 1 232 ? 1.872 -17.853 6.827 1.00 90.00 232 GLY A N 1
ATOM 1843 C CA . GLY A 1 232 ? 1.912 -17.094 8.079 1.00 90.00 232 GLY A CA 1
ATOM 1844 C C . GLY A 1 232 ? 2.119 -15.587 7.887 1.00 90.00 232 GLY A C 1
ATOM 1845 O O . GLY A 1 232 ? 1.697 -14.815 8.737 1.00 90.00 232 GLY A O 1
ATOM 1846 N N . LEU A 1 233 ? 2.687 -15.149 6.757 1.00 93.12 233 LEU A N 1
ATOM 1847 C CA . LEU A 1 233 ? 2.840 -13.732 6.423 1.00 93.12 233 LEU A CA 1
ATOM 1848 C C . LEU A 1 233 ? 1.488 -13.004 6.332 1.00 93.12 233 LEU A C 1
ATOM 1850 O O . LEU A 1 233 ? 1.383 -11.852 6.744 1.00 93.12 233 LEU A O 1
ATOM 1854 N N . LEU A 1 234 ? 0.440 -13.675 5.841 1.00 93.19 234 LEU A N 1
ATOM 1855 C CA . LEU A 1 234 ? -0.895 -13.080 5.710 1.00 93.19 234 LEU A CA 1
ATOM 1856 C C . LEU A 1 234 ? -1.590 -12.902 7.064 1.00 93.19 234 LEU A C 1
ATOM 1858 O O . LEU A 1 234 ? -2.458 -12.044 7.181 1.00 93.19 234 LEU A O 1
ATOM 1862 N N . ARG A 1 235 ? -1.163 -13.614 8.118 1.00 94.44 235 ARG A N 1
ATOM 1863 C CA . ARG A 1 235 ? -1.685 -13.413 9.483 1.00 94.44 235 ARG A CA 1
ATOM 1864 C C . ARG A 1 235 ? -1.442 -12.001 10.010 1.00 94.44 235 ARG A C 1
ATOM 1866 O O . ARG A 1 235 ? -2.165 -11.561 10.896 1.00 94.44 235 ARG A O 1
ATOM 1873 N N . LEU A 1 236 ? -0.455 -11.282 9.468 1.00 95.94 236 LEU A N 1
ATOM 1874 C CA . LEU A 1 236 ? -0.229 -9.873 9.792 1.00 95.94 236 LEU A CA 1
ATOM 1875 C C . LEU A 1 236 ? -1.438 -8.986 9.456 1.00 95.94 236 LEU A C 1
ATOM 1877 O O . LEU A 1 236 ? -1.637 -7.971 10.115 1.00 95.94 236 LEU A O 1
ATOM 1881 N N . LEU A 1 237 ? -2.229 -9.356 8.443 1.00 95.94 237 LEU A N 1
ATOM 1882 C CA . LEU A 1 237 ? -3.448 -8.640 8.050 1.00 95.94 237 LEU A CA 1
ATOM 1883 C C . LEU A 1 237 ? -4.642 -8.961 8.955 1.00 95.94 237 LEU A C 1
ATOM 1885 O O . LEU A 1 237 ? -5.580 -8.175 8.999 1.00 95.94 237 LEU A O 1
ATOM 1889 N N . HIS A 1 238 ? -4.566 -10.079 9.681 1.00 94.62 238 HIS A N 1
ATOM 1890 C CA . HIS A 1 238 ? -5.622 -10.667 10.513 1.00 94.62 238 HIS A CA 1
ATOM 1891 C C . HIS A 1 238 ? -5.248 -10.620 11.998 1.00 94.62 238 HIS A C 1
ATOM 1893 O O . HIS A 1 238 ? -5.488 -11.555 12.754 1.00 94.62 238 HIS A O 1
ATOM 1899 N N . CYS A 1 239 ? -4.568 -9.564 12.437 1.00 91.88 239 CYS A N 1
ATOM 1900 C CA . CYS A 1 239 ? -4.229 -9.379 13.845 1.00 91.88 239 CYS A CA 1
ATOM 1901 C C . CYS A 1 239 ? -4.919 -8.140 14.406 1.00 91.88 239 CYS A C 1
ATOM 1903 O O . CYS A 1 239 ? -5.163 -7.159 13.694 1.00 91.88 239 CYS A O 1
ATOM 1905 N N . LYS A 1 240 ? -5.220 -8.157 15.709 1.00 90.31 240 LYS A N 1
ATOM 1906 C CA . LYS A 1 240 ? -6.014 -7.094 16.345 1.00 90.31 240 LYS A CA 1
ATOM 1907 C C . LYS A 1 240 ? -5.320 -5.735 16.226 1.00 90.31 240 LYS A C 1
ATOM 1909 O O . LYS A 1 240 ? -5.983 -4.733 15.975 1.00 90.31 240 LYS A O 1
ATOM 1914 N N . THR A 1 241 ? -3.986 -5.696 16.321 1.00 90.88 241 THR A N 1
ATOM 1915 C CA . THR A 1 241 ? -3.197 -4.470 16.084 1.00 90.88 241 THR A CA 1
ATOM 1916 C C . THR A 1 241 ? -3.455 -3.892 14.704 1.00 90.88 241 THR A C 1
ATOM 1918 O O . THR A 1 241 ? -3.705 -2.697 14.582 1.00 90.88 241 THR A O 1
ATOM 1921 N N . MET A 1 242 ? -3.381 -4.729 13.667 1.00 95.00 242 MET A N 1
ATOM 1922 C CA . MET A 1 242 ? -3.535 -4.283 12.289 1.00 95.00 242 MET A CA 1
ATOM 1923 C C . MET A 1 242 ? -4.936 -3.729 12.057 1.00 95.00 242 MET A C 1
ATOM 1925 O O . MET A 1 242 ? -5.087 -2.662 11.469 1.00 95.00 242 MET A O 1
ATOM 1929 N N . HIS A 1 243 ? -5.958 -4.389 12.600 1.00 94.81 243 HIS A N 1
ATOM 1930 C CA . HIS A 1 243 ? -7.333 -3.907 12.517 1.00 94.81 243 HIS A CA 1
ATOM 1931 C C . HIS A 1 243 ? -7.502 -2.546 13.196 1.00 94.81 243 HIS A C 1
ATOM 1933 O O . HIS A 1 243 ? -8.111 -1.642 12.629 1.00 94.81 243 HIS A O 1
ATOM 1939 N N . ILE A 1 244 ? -6.911 -2.354 14.378 1.00 91.50 244 ILE A N 1
ATOM 1940 C CA . ILE A 1 244 ? -6.961 -1.066 15.081 1.00 91.50 244 ILE A CA 1
ATOM 1941 C C . ILE A 1 244 ? -6.249 0.027 14.284 1.00 91.50 244 ILE A C 1
ATOM 1943 O O . ILE A 1 244 ? -6.769 1.138 14.171 1.00 91.50 244 ILE A O 1
ATOM 1947 N N . VAL A 1 245 ? -5.092 -0.282 13.694 1.00 94.56 245 VAL A N 1
ATOM 1948 C CA . VAL A 1 245 ? -4.370 0.636 12.807 1.00 94.56 245 VAL A CA 1
ATOM 1949 C C . VAL A 1 245 ? -5.249 1.034 11.621 1.00 94.56 245 VAL A C 1
ATOM 1951 O O . VAL A 1 245 ? -5.439 2.226 11.387 1.00 94.56 245 VAL A O 1
ATOM 1954 N N . LEU A 1 246 ? -5.819 0.063 10.902 1.00 96.94 246 LEU A N 1
ATOM 1955 C CA . LEU A 1 246 ? -6.666 0.312 9.733 1.00 96.94 246 LEU A CA 1
ATOM 1956 C C . LEU A 1 246 ? -7.903 1.141 10.100 1.00 96.94 246 LEU A C 1
ATOM 1958 O O . LEU A 1 246 ? -8.168 2.149 9.447 1.00 96.94 246 LEU A O 1
ATOM 1962 N N . PHE A 1 247 ? -8.604 0.787 11.181 1.00 96.00 247 PHE A N 1
ATOM 1963 C CA . PHE A 1 247 ? -9.751 1.550 11.678 1.00 96.00 247 PHE A CA 1
ATOM 1964 C C . PHE A 1 247 ? -9.369 2.992 12.029 1.00 96.00 247 PHE A C 1
ATOM 1966 O O . PHE A 1 247 ? -10.019 3.936 11.584 1.00 96.00 247 PHE A O 1
ATOM 1973 N N . THR A 1 248 ? -8.286 3.177 12.789 1.00 93.50 248 THR A N 1
ATOM 1974 C CA . THR A 1 248 ? -7.830 4.503 13.233 1.00 93.50 248 THR A CA 1
ATOM 1975 C C . THR A 1 248 ? -7.446 5.386 12.047 1.00 93.50 248 THR A C 1
ATOM 1977 O O . THR A 1 248 ? -7.782 6.571 12.019 1.00 93.50 248 THR A O 1
ATOM 1980 N N . LEU A 1 249 ? -6.763 4.819 11.049 1.00 96.69 249 LEU A N 1
ATOM 1981 C CA . LEU A 1 249 ? -6.380 5.542 9.841 1.00 96.69 249 LEU A CA 1
ATOM 1982 C C . LEU A 1 249 ? -7.600 5.894 8.983 1.00 96.69 249 LEU A C 1
ATOM 1984 O O . LEU A 1 249 ? -7.718 7.048 8.580 1.00 96.69 249 LEU A O 1
ATOM 1988 N N . LEU A 1 250 ? -8.534 4.961 8.764 1.00 97.00 250 LEU A N 1
ATOM 1989 C CA . LEU A 1 250 ? -9.793 5.237 8.058 1.00 97.00 250 LEU A CA 1
ATOM 1990 C C . LEU A 1 250 ? -10.592 6.350 8.746 1.00 97.00 250 LEU A C 1
ATOM 1992 O O . LEU A 1 250 ? -11.030 7.294 8.088 1.00 97.00 250 LEU A O 1
ATOM 1996 N N . TYR A 1 251 ? -10.719 6.285 10.073 1.00 94.56 251 TYR A N 1
ATOM 1997 C CA . TYR A 1 251 ? -11.406 7.304 10.863 1.00 94.56 251 TYR A CA 1
ATOM 1998 C C . TYR A 1 251 ? -10.745 8.678 10.693 1.00 94.56 251 TYR A C 1
ATOM 2000 O O . TYR A 1 251 ? -11.408 9.669 10.388 1.00 94.56 251 TYR A O 1
ATOM 2008 N N . LYS A 1 252 ? -9.417 8.753 10.817 1.00 94.12 252 LYS A N 1
ATOM 2009 C CA . LYS A 1 252 ? -8.680 10.009 10.633 1.00 94.12 252 LYS A CA 1
ATOM 2010 C C . LYS A 1 252 ? -8.745 10.551 9.199 1.00 94.12 252 LYS A C 1
ATOM 2012 O O . LYS A 1 252 ? -8.748 11.770 9.040 1.00 94.12 252 LYS A O 1
ATOM 2017 N N . ILE A 1 253 ? -8.793 9.689 8.176 1.00 95.19 253 ILE A N 1
ATOM 2018 C CA . ILE A 1 253 ? -8.966 10.106 6.771 1.00 95.19 253 ILE A CA 1
ATOM 2019 C C . ILE A 1 253 ? -10.349 10.738 6.606 1.00 95.19 253 ILE A C 1
ATOM 2021 O O . ILE A 1 253 ? -10.496 11.803 6.001 1.00 95.19 253 ILE A O 1
ATOM 2025 N N . LEU A 1 254 ? -11.372 10.117 7.198 1.00 93.69 254 LEU A N 1
ATOM 2026 C CA . LEU A 1 254 ? -12.721 10.666 7.189 1.00 93.69 254 LEU A CA 1
ATOM 2027 C C . LEU A 1 254 ? -12.769 12.050 7.861 1.00 93.69 254 LEU A C 1
ATOM 2029 O O . LEU A 1 254 ? -13.459 12.933 7.356 1.00 93.69 254 LEU A O 1
ATOM 2033 N N . MET A 1 255 ? -11.979 12.259 8.919 1.00 91.69 255 MET A N 1
ATOM 2034 C CA . MET A 1 255 ? -11.860 13.525 9.658 1.00 91.69 255 MET A CA 1
ATOM 2035 C C . MET A 1 255 ? -10.879 14.557 9.055 1.00 91.69 255 MET A C 1
ATOM 2037 O O . MET A 1 255 ? -10.546 15.528 9.731 1.00 91.69 255 MET A O 1
ATOM 2041 N N . ASP A 1 256 ? -10.388 14.369 7.822 1.00 92.00 256 ASP A N 1
ATOM 2042 C CA . ASP A 1 256 ? -9.472 15.309 7.135 1.00 92.00 256 ASP A CA 1
ATOM 2043 C C . ASP A 1 256 ? -8.188 15.629 7.917 1.00 92.00 256 ASP A C 1
ATOM 2045 O O . ASP A 1 256 ? -7.664 16.746 7.899 1.00 92.00 256 ASP A O 1
ATOM 2049 N N . HIS A 1 257 ? -7.651 14.640 8.632 1.00 92.19 257 HIS A N 1
ATOM 2050 C CA . HIS A 1 257 ? -6.442 14.848 9.412 1.00 92.19 257 HIS A CA 1
ATOM 2051 C C . HIS A 1 257 ? -5.243 15.186 8.509 1.00 92.19 257 HIS A C 1
ATOM 2053 O O . HIS A 1 257 ? -4.892 14.418 7.617 1.00 92.19 257 HIS A O 1
ATOM 2059 N N . GLN A 1 258 ? -4.533 16.280 8.811 1.00 90.62 258 GLN A N 1
ATOM 2060 C CA . GLN A 1 258 ? -3.480 16.849 7.952 1.00 90.62 258 GLN A CA 1
ATOM 2061 C C . GLN A 1 258 ? -2.387 15.860 7.515 1.00 90.62 258 GLN A C 1
ATOM 2063 O O . GLN A 1 258 ? -1.825 15.992 6.433 1.00 90.62 258 GLN A O 1
ATOM 2068 N N . ASN A 1 259 ? -2.050 14.867 8.340 1.00 90.81 259 ASN A N 1
ATOM 2069 C CA . ASN A 1 259 ? -1.004 13.894 8.010 1.00 90.81 259 ASN A CA 1
ATOM 2070 C C . ASN A 1 259 ? -1.473 12.770 7.077 1.00 90.81 259 ASN A C 1
ATOM 2072 O O . ASN A 1 259 ? -0.633 11.984 6.649 1.00 90.81 259 ASN A O 1
ATOM 2076 N N . LEU A 1 260 ? -2.771 12.653 6.784 1.00 94.19 260 LEU A N 1
ATOM 2077 C CA . LEU A 1 260 ? -3.313 11.542 6.006 1.00 94.19 260 LEU A CA 1
ATOM 2078 C C . LEU A 1 260 ? -3.550 11.986 4.561 1.00 94.19 260 LEU A C 1
ATOM 2080 O O . LEU A 1 260 ? -4.543 12.629 4.244 1.00 94.19 260 LEU A O 1
ATOM 2084 N N . SER A 1 261 ? -2.572 11.680 3.707 1.00 93.56 261 SER A N 1
ATOM 2085 C CA . SER A 1 261 ? -2.582 11.983 2.274 1.00 93.56 261 SER A CA 1
ATOM 2086 C C . SER A 1 261 ? -3.378 10.948 1.469 1.00 93.56 261 SER A C 1
ATOM 2088 O O . SER A 1 261 ? -3.606 9.830 1.936 1.00 93.56 261 SER A O 1
ATOM 2090 N N . ASP A 1 262 ? -3.707 11.268 0.215 1.00 91.56 262 ASP A N 1
ATOM 2091 C CA . ASP A 1 262 ? -4.299 10.306 -0.732 1.00 91.56 262 ASP A CA 1
ATOM 2092 C C . ASP A 1 262 ? -3.428 9.053 -0.889 1.00 91.56 262 ASP A C 1
ATOM 2094 O O . ASP A 1 262 ? -3.933 7.940 -1.013 1.00 91.56 262 ASP A O 1
ATOM 2098 N N . HIS A 1 263 ? -2.104 9.211 -0.805 1.00 92.56 263 HIS A N 1
ATOM 2099 C CA . HIS A 1 263 ? -1.169 8.092 -0.826 1.00 92.56 263 HIS A CA 1
ATOM 2100 C C . HIS A 1 263 ? -1.320 7.178 0.402 1.00 92.56 263 HIS A C 1
ATOM 2102 O O . HIS A 1 263 ? -1.296 5.954 0.266 1.00 92.56 263 HIS A O 1
ATOM 2108 N N . VAL A 1 264 ? -1.530 7.747 1.596 1.00 96.06 264 VAL A N 1
ATOM 2109 C CA . VAL A 1 264 ? -1.857 6.963 2.798 1.00 96.06 264 VAL A CA 1
ATOM 2110 C C . VAL A 1 264 ? -3.172 6.214 2.601 1.00 96.06 264 VAL A C 1
ATOM 2112 O O . VAL A 1 264 ? -3.226 5.020 2.891 1.00 96.06 264 VAL A O 1
ATOM 2115 N N . LEU A 1 265 ? -4.200 6.872 2.059 1.00 95.94 265 LEU A N 1
ATOM 2116 C CA . LEU A 1 265 ? -5.473 6.219 1.758 1.00 95.94 265 LEU A CA 1
ATOM 2117 C C . LEU A 1 265 ? -5.299 5.056 0.761 1.00 95.94 265 LEU A C 1
ATOM 2119 O O . LEU A 1 265 ? -5.845 3.981 1.002 1.00 95.94 265 LEU A O 1
ATOM 2123 N N . CYS A 1 266 ? -4.491 5.227 -0.292 1.00 94.62 266 CYS A N 1
ATOM 2124 C CA . CYS A 1 266 ? -4.141 4.161 -1.243 1.00 94.62 266 CYS A CA 1
ATOM 2125 C C . CYS A 1 266 ? -3.596 2.917 -0.543 1.00 94.62 266 CYS A C 1
ATOM 2127 O O . CYS A 1 266 ? -4.082 1.813 -0.781 1.00 94.62 266 CYS A O 1
ATOM 2129 N N . MET A 1 267 ? -2.626 3.095 0.356 1.00 96.12 267 MET A N 1
ATOM 2130 C CA . MET A 1 267 ? -2.019 1.978 1.081 1.00 96.12 267 MET A CA 1
ATOM 2131 C C . MET A 1 267 ? -2.980 1.346 2.090 1.00 96.12 267 MET A C 1
ATOM 2133 O O . MET A 1 267 ? -3.000 0.126 2.214 1.00 96.12 267 MET A O 1
ATOM 2137 N N . VAL A 1 268 ? -3.788 2.147 2.793 1.00 97.62 268 VAL A N 1
ATOM 2138 C CA . VAL A 1 268 ? -4.783 1.645 3.757 1.00 97.62 268 VAL A CA 1
ATOM 2139 C C . VAL A 1 268 ? -5.839 0.795 3.057 1.00 97.62 268 VAL A C 1
ATOM 2141 O O . VAL A 1 268 ? -6.096 -0.323 3.500 1.00 97.62 268 VAL A O 1
ATOM 2144 N N . LEU A 1 269 ? -6.414 1.284 1.952 1.00 96.25 269 LEU A N 1
ATOM 2145 C CA . LEU A 1 269 ? -7.401 0.523 1.183 1.00 96.25 269 LEU A CA 1
ATOM 2146 C C . LEU A 1 269 ? -6.787 -0.731 0.565 1.00 96.25 269 LEU A C 1
ATOM 2148 O O . LEU A 1 269 ? -7.415 -1.782 0.609 1.00 96.25 269 LEU A O 1
ATOM 2152 N N . TYR A 1 270 ? -5.551 -0.659 0.068 1.00 95.25 270 TYR A N 1
ATOM 2153 C CA . TYR A 1 270 ? -4.869 -1.835 -0.466 1.00 95.25 270 TYR A CA 1
ATOM 2154 C C . TYR A 1 270 ? -4.607 -2.905 0.604 1.00 95.25 270 TYR A C 1
ATOM 2156 O O . TYR A 1 270 ? -4.887 -4.078 0.382 1.00 95.25 270 TYR A O 1
ATOM 2164 N N . LEU A 1 271 ? -4.121 -2.520 1.789 1.00 96.81 271 LEU A N 1
ATOM 2165 C CA . LEU A 1 271 ? -3.912 -3.454 2.903 1.00 96.81 271 LEU A CA 1
ATOM 2166 C C . LEU A 1 271 ? -5.232 -4.083 3.364 1.00 96.81 271 LEU A C 1
ATOM 2168 O O . LEU A 1 271 ? -5.268 -5.272 3.675 1.00 96.81 271 LEU A O 1
ATOM 2172 N N . LEU A 1 272 ? -6.316 -3.304 3.375 1.00 96.56 272 LEU A N 1
ATOM 2173 C CA . LEU A 1 272 ? -7.646 -3.803 3.700 1.00 96.56 272 LEU A CA 1
ATOM 2174 C C . LEU A 1 272 ? -8.156 -4.787 2.638 1.00 96.56 272 LEU A C 1
ATOM 2176 O O . LEU A 1 272 ? -8.630 -5.862 2.993 1.00 96.56 272 LEU A O 1
ATOM 2180 N N . GLU A 1 273 ? -8.002 -4.457 1.354 1.00 94.19 273 GLU A N 1
ATOM 2181 C CA . GLU A 1 273 ? -8.352 -5.337 0.235 1.00 94.19 273 GLU A CA 1
ATOM 2182 C C . GLU A 1 273 ? -7.580 -6.660 0.301 1.00 94.19 273 GLU A C 1
ATOM 2184 O O . GLU A 1 273 ? -8.189 -7.727 0.269 1.00 94.19 273 GLU A O 1
ATOM 2189 N N . MET A 1 274 ? -6.258 -6.605 0.503 1.00 93.12 274 MET A N 1
ATOM 2190 C CA . MET A 1 274 ? -5.435 -7.799 0.711 1.00 93.12 274 MET A CA 1
ATOM 2191 C C . MET A 1 274 ? -5.918 -8.639 1.898 1.00 93.12 274 MET A C 1
ATOM 2193 O O . MET A 1 274 ? -5.859 -9.871 1.862 1.00 93.12 274 MET A O 1
ATOM 2197 N N . GLY A 1 275 ? -6.355 -7.984 2.975 1.00 94.50 275 GLY A N 1
ATOM 2198 C CA . GLY A 1 275 ? -6.911 -8.651 4.144 1.00 94.50 275 GLY A CA 1
ATOM 2199 C C . GLY A 1 275 ? -8.178 -9.420 3.782 1.00 94.50 275 GLY A C 1
ATOM 2200 O O . GLY A 1 275 ? -8.250 -10.618 4.031 1.00 94.50 275 GLY A O 1
ATOM 2201 N N . VAL A 1 276 ? -9.131 -8.762 3.118 1.00 93.56 276 VAL A N 1
ATOM 2202 C CA . VAL A 1 276 ? -10.386 -9.386 2.669 1.00 93.56 276 VAL A CA 1
ATOM 2203 C C . VAL A 1 276 ? -10.119 -10.550 1.712 1.00 93.56 276 VAL A C 1
ATOM 2205 O O . VAL A 1 276 ? -10.713 -11.616 1.865 1.00 93.56 276 VAL A O 1
ATOM 2208 N N . ASP A 1 277 ? -9.180 -10.390 0.777 1.00 90.31 277 ASP A N 1
ATOM 2209 C CA . ASP A 1 277 ? -8.830 -11.433 -0.191 1.00 90.31 277 ASP A CA 1
ATOM 2210 C C . ASP A 1 277 ? -8.188 -12.664 0.464 1.00 90.31 277 ASP A C 1
ATOM 2212 O O . ASP A 1 277 ? -8.393 -13.791 0.001 1.00 90.31 277 ASP A O 1
ATOM 2216 N N . SER A 1 278 ? -7.445 -12.463 1.555 1.00 89.31 278 SER A N 1
ATOM 2217 C CA . SER A 1 278 ? -6.742 -13.524 2.287 1.00 89.31 278 SER A CA 1
ATOM 2218 C C . SER A 1 278 ? -7.565 -14.203 3.385 1.00 89.31 278 SER A C 1
ATOM 2220 O O . SER A 1 278 ? -7.103 -15.197 3.944 1.00 89.31 278 SER A O 1
ATOM 2222 N N . SER A 1 279 ? -8.770 -13.717 3.690 1.00 82.62 279 SER A N 1
ATOM 2223 C CA . SER A 1 279 ? -9.681 -14.393 4.616 1.00 82.62 279 SER A CA 1
ATOM 2224 C C . SER A 1 279 ? -10.251 -15.664 3.984 1.00 82.62 279 SER A C 1
ATOM 2226 O O . SER A 1 279 ? -10.907 -15.604 2.944 1.00 82.62 279 SER A O 1
ATOM 2228 N N . THR A 1 280 ? -10.022 -16.816 4.614 1.00 61.88 280 THR A N 1
ATOM 2229 C CA . THR A 1 280 ? -10.627 -18.098 4.225 1.00 61.88 280 THR A CA 1
ATOM 2230 C C . THR A 1 280 ? -12.006 -18.264 4.869 1.00 61.88 280 THR A C 1
ATOM 2232 O O . THR A 1 280 ? -12.133 -18.039 6.068 1.00 61.88 280 THR A O 1
ATOM 2235 N N . GLU A 1 281 ? -13.012 -18.735 4.122 1.00 47.22 281 GLU A N 1
ATOM 2236 C CA . GLU A 1 281 ? -14.373 -19.053 4.621 1.00 47.22 281 GLU A CA 1
ATOM 2237 C C . GLU A 1 281 ? -14.402 -20.122 5.742 1.00 47.22 281 GLU A C 1
ATOM 2239 O O . GLU A 1 281 ? -15.405 -20.304 6.429 1.00 47.22 281 GLU A O 1
ATOM 2244 N N . SER A 1 282 ? -13.297 -20.839 5.955 1.00 38.25 282 SER A N 1
ATOM 2245 C CA . SER A 1 282 ? -13.187 -22.030 6.802 1.00 38.25 282 SER A CA 1
ATOM 2246 C C . SER A 1 282 ? -12.831 -21.772 8.277 1.00 38.25 282 SER A C 1
ATOM 2248 O O . SER A 1 282 ? -12.134 -22.582 8.883 1.00 38.25 282 SER A O 1
ATOM 2250 N N . GLU A 1 283 ? -13.315 -20.684 8.878 1.00 38.75 283 GLU A N 1
ATOM 2251 C CA . GLU A 1 283 ? -13.362 -20.529 10.350 1.00 38.75 283 GLU A CA 1
ATOM 2252 C C . GLU A 1 283 ? -14.793 -20.655 10.904 1.00 38.75 283 GLU A C 1
ATOM 2254 O O . GLU A 1 283 ? -15.077 -20.256 12.026 1.00 38.75 283 GLU A O 1
ATOM 2259 N N . SER A 1 284 ? -15.717 -21.262 10.155 1.00 34.00 284 SER A N 1
ATOM 2260 C CA . SER A 1 284 ? -17.101 -21.463 10.601 1.00 34.00 284 SER A CA 1
ATOM 2261 C C . SER A 1 284 ? -17.344 -22.728 11.447 1.00 34.00 284 SER A C 1
ATOM 2263 O O . SER A 1 284 ? -18.499 -23.095 11.646 1.00 34.00 284 SER A O 1
ATOM 2265 N N . THR A 1 285 ? -16.329 -23.455 11.949 1.00 30.88 285 THR A N 1
ATOM 2266 C CA . THR A 1 285 ? -16.609 -24.674 12.762 1.00 30.88 285 THR A CA 1
ATOM 2267 C C . THR A 1 285 ? -15.516 -25.182 13.711 1.00 30.88 285 THR A C 1
ATOM 2269 O O . THR A 1 285 ? -15.490 -26.368 14.041 1.00 30.88 285 THR A O 1
ATOM 2272 N N . ARG A 1 286 ? -14.622 -24.322 14.203 1.00 29.53 286 ARG A N 1
ATOM 2273 C CA . ARG A 1 286 ? -13.791 -24.645 15.377 1.00 29.53 286 ARG A CA 1
ATOM 2274 C C . ARG A 1 286 ? -13.659 -23.422 16.269 1.00 29.53 286 ARG A C 1
ATOM 2276 O O . ARG A 1 286 ? -12.589 -22.843 16.391 1.00 29.53 286 ARG A O 1
ATOM 2283 N N . GLU A 1 287 ? -14.761 -23.065 16.918 1.00 34.16 287 GLU A N 1
ATOM 2284 C CA . GLU A 1 287 ? -14.660 -22.481 18.252 1.00 34.16 287 GLU A CA 1
ATOM 2285 C C . GLU A 1 287 ? -14.088 -23.576 19.168 1.00 34.16 287 GLU A C 1
ATOM 2287 O O . GLU A 1 287 ? -14.811 -24.275 19.872 1.00 34.16 287 GLU A O 1
ATOM 2292 N N . GLU A 1 288 ? -12.770 -23.788 19.116 1.00 28.59 288 GLU A N 1
ATOM 2293 C CA . GLU A 1 288 ? -12.080 -24.105 20.361 1.00 28.59 288 GLU A CA 1
ATOM 2294 C C . GLU A 1 288 ? -12.346 -22.877 21.238 1.00 28.59 288 GLU A C 1
ATOM 2296 O O . GLU A 1 288 ? -12.030 -21.762 20.807 1.00 28.59 288 GLU A O 1
ATOM 2301 N N . PRO A 1 289 ? -13.017 -23.018 22.392 1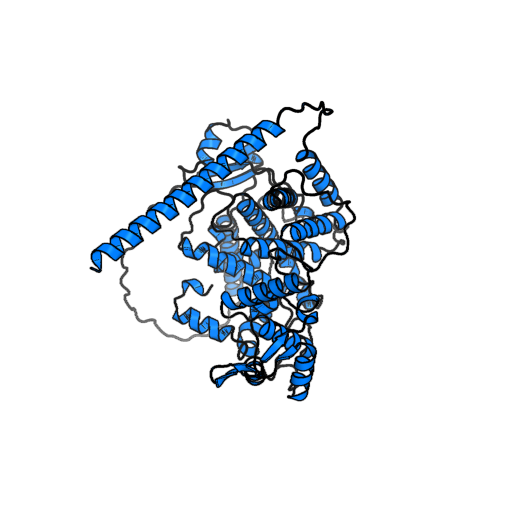.00 32.12 289 PRO A N 1
ATOM 2302 C CA . PRO A 1 289 ? -13.157 -21.896 23.293 1.00 32.12 289 PRO A CA 1
ATOM 2303 C C . PRO A 1 289 ? -11.736 -21.458 23.621 1.00 32.12 289 PRO A C 1
ATOM 2305 O O . PRO A 1 289 ? -10.959 -22.222 24.194 1.00 32.12 289 PRO A O 1
ATOM 2308 N N . ASP A 1 290 ? -11.380 -20.246 23.206 1.00 33.56 290 ASP A N 1
ATOM 2309 C CA . ASP A 1 290 ? -10.133 -19.592 23.579 1.00 33.56 290 ASP A CA 1
ATOM 2310 C C . ASP A 1 290 ? -10.249 -19.295 25.083 1.00 33.56 290 ASP A C 1
ATOM 2312 O O . ASP A 1 290 ? -10.608 -18.202 25.523 1.00 33.56 290 ASP A O 1
ATOM 2316 N N . THR A 1 291 ? -10.100 -20.343 25.898 1.00 34.91 291 THR A N 1
ATOM 2317 C CA . THR A 1 291 ? -10.447 -20.332 27.324 1.00 34.91 291 THR A CA 1
ATOM 2318 C C . THR A 1 291 ? -9.462 -19.516 28.160 1.00 34.91 291 THR A C 1
ATOM 2320 O O . THR A 1 291 ? -9.599 -19.486 29.379 1.00 34.91 291 THR A O 1
ATOM 2323 N N . GLU A 1 292 ? -8.501 -18.816 27.549 1.00 36.12 292 GLU A N 1
ATOM 2324 C CA . GLU A 1 292 ? -7.495 -18.032 28.274 1.00 36.12 292 GLU A CA 1
ATOM 2325 C C . GLU A 1 292 ? -7.148 -16.659 27.674 1.00 36.12 292 GLU A C 1
ATOM 2327 O O . GLU A 1 292 ? -6.225 -16.021 28.171 1.00 36.12 292 GLU A O 1
ATOM 2332 N N . ASP A 1 293 ? -7.909 -16.124 26.709 1.00 37.69 293 ASP A N 1
ATOM 2333 C CA . ASP A 1 293 ? -7.676 -14.755 26.208 1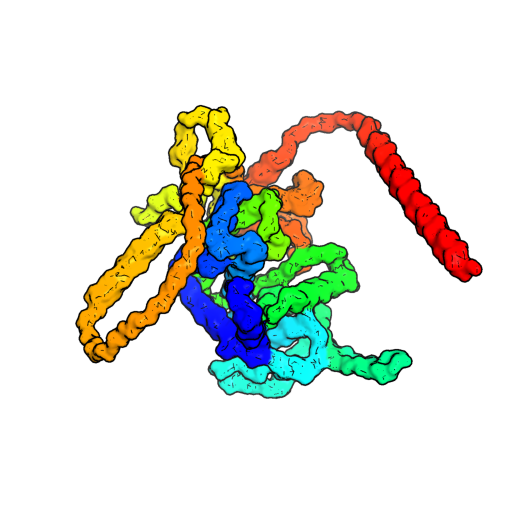.00 37.69 293 ASP A CA 1
ATOM 2334 C C . ASP A 1 293 ? -8.929 -13.867 26.286 1.00 37.69 293 ASP A C 1
ATOM 2336 O O . ASP A 1 293 ? -9.300 -13.127 25.373 1.00 37.69 293 ASP A O 1
ATOM 2340 N N . GLN A 1 294 ? -9.556 -13.852 27.469 1.00 33.88 294 GLN A N 1
ATOM 2341 C CA . GLN A 1 294 ? -10.418 -12.747 27.917 1.00 33.88 294 GLN A CA 1
ATOM 2342 C C . GLN A 1 294 ? -9.585 -11.485 28.190 1.00 33.88 294 GLN A C 1
ATOM 2344 O O . GLN A 1 294 ? -9.581 -10.897 29.272 1.00 33.88 294 GLN A O 1
ATOM 2349 N N . CYS A 1 295 ? -8.861 -11.036 27.173 1.00 37.91 295 CYS A N 1
ATOM 2350 C CA . CYS A 1 295 ? -8.298 -9.708 27.138 1.00 37.91 295 CYS A CA 1
ATOM 2351 C C . CYS A 1 295 ? -9.453 -8.759 26.788 1.00 37.91 295 CYS A C 1
ATOM 2353 O O . CYS A 1 295 ? -9.701 -8.470 25.619 1.00 37.91 295 CYS A O 1
ATOM 2355 N N . TYR A 1 296 ? -10.164 -8.265 27.808 1.00 36.53 296 TYR A N 1
ATOM 2356 C CA . TYR A 1 296 ? -11.189 -7.204 27.723 1.00 36.53 296 TYR A CA 1
ATOM 2357 C C . TYR A 1 296 ? -10.646 -5.852 27.177 1.00 36.53 296 TYR A C 1
ATOM 2359 O O . TYR A 1 296 ? -11.269 -4.808 27.339 1.00 36.53 296 TYR A O 1
ATOM 2367 N N . ASP A 1 297 ? -9.472 -5.864 26.542 1.00 48.06 297 ASP A N 1
ATOM 2368 C CA . ASP A 1 297 ? -8.559 -4.741 26.314 1.00 48.06 297 ASP A CA 1
ATOM 2369 C C . ASP A 1 297 ? -8.236 -4.553 24.813 1.00 48.06 297 ASP A C 1
ATOM 2371 O O . ASP A 1 297 ? -7.232 -3.955 24.426 1.00 48.06 297 ASP A O 1
ATOM 2375 N N . SER A 1 298 ? -9.064 -5.119 23.928 1.00 64.00 298 SER A N 1
ATOM 2376 C CA . SER A 1 298 ? -8.936 -4.961 22.477 1.00 64.00 298 SER A CA 1
ATOM 2377 C C . SER A 1 298 ? -10.254 -4.523 21.853 1.00 64.00 298 SER A C 1
ATOM 2379 O O . SER A 1 298 ? -11.277 -5.155 22.099 1.00 64.00 298 SER A O 1
ATOM 2381 N N . TRP A 1 299 ? -10.221 -3.493 20.997 1.00 77.81 299 TRP A N 1
ATOM 2382 C CA . TRP A 1 299 ? -11.411 -2.975 20.300 1.00 77.81 299 TRP A CA 1
ATOM 2383 C C . TRP A 1 299 ? -12.152 -4.018 19.464 1.00 77.81 299 TRP A C 1
ATOM 2385 O O . TRP A 1 299 ? -13.336 -3.859 19.206 1.00 77.81 299 TRP A O 1
ATOM 2395 N N . PHE A 1 300 ? -11.455 -5.071 19.037 1.00 86.75 300 PHE A N 1
ATOM 2396 C CA . PHE A 1 300 ? -12.005 -6.114 18.185 1.00 86.75 300 PHE A CA 1
ATOM 2397 C C . PHE A 1 300 ? -12.086 -7.459 18.912 1.00 86.75 300 PHE A C 1
ATOM 2399 O O . PHE A 1 300 ? -11.122 -7.846 19.585 1.00 86.75 300 PHE A O 1
ATOM 2406 N N . PRO A 1 301 ? -13.193 -8.202 18.746 1.00 83.50 301 PRO A N 1
ATOM 2407 C CA . PRO A 1 301 ? -13.401 -9.476 19.426 1.00 83.50 301 PRO A CA 1
ATOM 2408 C C . PRO A 1 301 ? -12.461 -10.577 18.918 1.00 83.50 301 PRO A C 1
ATOM 2410 O O . PRO A 1 301 ? -11.969 -11.367 19.719 1.00 83.50 301 PRO A O 1
ATOM 2413 N N . SER A 1 302 ? -12.138 -10.597 17.620 1.00 88.19 302 SER A N 1
ATOM 2414 C CA . SER A 1 302 ? -11.398 -11.698 16.982 1.00 88.19 302 SER A CA 1
ATOM 2415 C C . SER A 1 302 ? -10.179 -11.227 16.178 1.00 88.19 302 SER A C 1
ATOM 2417 O O . SER A 1 302 ? -9.952 -10.028 16.012 1.00 88.19 302 SER A O 1
ATOM 2419 N N . SER A 1 303 ? -9.395 -12.173 15.666 1.00 88.12 303 SER A N 1
ATOM 2420 C CA . SER A 1 303 ? -8.357 -11.978 14.642 1.00 88.12 303 SER A CA 1
ATOM 2421 C C . SER A 1 303 ? -8.914 -11.981 13.212 1.00 88.12 303 SER A C 1
ATOM 2423 O O . SER A 1 303 ? -8.225 -11.558 12.295 1.00 88.12 303 SER A O 1
ATOM 2425 N N . SER A 1 304 ? -10.163 -12.392 12.984 1.00 91.62 304 SER A N 1
ATOM 2426 C CA . SER A 1 304 ? -10.742 -12.414 11.635 1.00 91.62 304 SER A CA 1
ATOM 2427 C C . SER A 1 304 ? -11.098 -11.002 11.168 1.00 91.62 304 SER A C 1
ATOM 2429 O O . SER A 1 304 ? -11.928 -10.323 11.781 1.00 91.62 304 SER A O 1
ATOM 2431 N N . LEU A 1 305 ? -10.479 -10.533 10.077 1.00 94.44 305 LEU A N 1
ATOM 2432 C CA . LEU A 1 305 ? -10.813 -9.228 9.501 1.00 94.44 305 LEU A CA 1
ATOM 2433 C C . LEU A 1 305 ? -12.282 -9.175 9.066 1.00 94.44 305 LEU A C 1
ATOM 2435 O O . LEU A 1 305 ? -12.959 -8.203 9.387 1.00 94.44 305 LEU A O 1
ATOM 2439 N N . LEU A 1 306 ? -12.794 -10.225 8.411 1.00 93.56 306 LEU A N 1
ATOM 2440 C CA . LEU A 1 306 ? -14.190 -10.279 7.956 1.00 93.56 306 LEU A CA 1
ATOM 2441 C C . LEU A 1 306 ? -15.179 -10.096 9.110 1.00 93.56 306 LEU A C 1
ATOM 2443 O O . LEU A 1 306 ? -16.119 -9.321 8.966 1.00 93.56 306 LEU A O 1
ATOM 2447 N N . ASN A 1 307 ? -14.937 -10.732 10.260 1.00 91.31 307 ASN A N 1
ATOM 2448 C CA . ASN A 1 307 ? -15.793 -10.576 11.441 1.00 91.31 307 ASN A CA 1
ATOM 2449 C C . ASN A 1 307 ? -15.679 -9.177 12.062 1.00 91.31 307 ASN A C 1
ATOM 2451 O O . ASN A 1 307 ? -16.618 -8.667 12.661 1.00 91.31 307 ASN A O 1
ATOM 2455 N N . ASN A 1 308 ? -14.520 -8.541 11.930 1.00 94.25 308 ASN A N 1
ATOM 2456 C CA . ASN A 1 308 ? -14.263 -7.238 12.528 1.00 94.25 308 ASN A CA 1
ATOM 2457 C C . ASN A 1 308 ? -14.691 -6.061 11.640 1.00 94.25 308 ASN A C 1
ATOM 2459 O O . ASN A 1 308 ? -14.839 -4.953 12.151 1.00 94.25 308 ASN A O 1
ATOM 2463 N N . LEU A 1 309 ? -14.922 -6.279 10.341 1.00 95.81 309 LEU A N 1
ATOM 2464 C CA . LEU A 1 309 ? -15.365 -5.235 9.414 1.00 95.81 309 LEU A CA 1
ATOM 2465 C C . LEU A 1 309 ? -16.689 -4.594 9.855 1.00 95.81 309 LEU A C 1
ATOM 2467 O O . LEU A 1 309 ? -16.798 -3.364 9.861 1.00 95.81 309 LEU A O 1
ATOM 2471 N N . HIS A 1 310 ? -17.671 -5.410 10.253 1.00 93.56 310 HIS A N 1
ATOM 2472 C CA . HIS A 1 310 ? -18.969 -4.937 10.741 1.00 93.56 310 HIS A CA 1
ATOM 2473 C C . HIS A 1 310 ? -18.985 -4.566 12.231 1.00 93.56 310 HIS A C 1
ATOM 2475 O O . HIS A 1 310 ? -19.929 -3.917 12.682 1.00 93.56 310 HIS A O 1
ATOM 2481 N N . HIS A 1 311 ? -17.954 -4.931 13.000 1.00 93.06 311 HIS A N 1
ATOM 2482 C CA . HIS A 1 311 ? -17.903 -4.653 14.434 1.00 93.06 311 HIS A CA 1
ATOM 2483 C C . HIS A 1 311 ? -17.904 -3.140 14.714 1.00 93.06 311 HIS A C 1
ATOM 2485 O O . HIS A 1 311 ? -17.045 -2.405 14.224 1.00 93.06 311 HIS A O 1
ATOM 2491 N N . VAL A 1 312 ? -18.870 -2.673 15.513 1.00 91.44 312 VAL A N 1
ATOM 2492 C CA . VAL A 1 312 ? -19.052 -1.248 15.827 1.00 91.44 312 VAL A CA 1
ATOM 2493 C C . VAL A 1 312 ? -18.282 -0.869 17.085 1.00 91.44 312 VAL A C 1
ATOM 2495 O O . VAL A 1 312 ? -18.593 -1.316 18.190 1.00 91.44 312 VAL A O 1
ATOM 2498 N N . ILE A 1 313 ? -17.345 0.061 16.933 1.00 88.88 313 ILE A N 1
ATOM 2499 C CA . ILE A 1 313 ? -16.624 0.673 18.043 1.00 88.88 313 ILE A CA 1
ATOM 2500 C C . ILE A 1 313 ? -17.445 1.865 18.533 1.00 88.88 313 ILE A C 1
ATOM 2502 O O . ILE A 1 313 ? -17.537 2.902 17.875 1.00 88.88 313 ILE A O 1
ATOM 2506 N N . SER A 1 314 ? -18.082 1.705 19.694 1.00 83.19 314 SER A N 1
ATOM 2507 C CA . SER A 1 314 ? -19.010 2.708 20.237 1.00 83.19 314 SER A CA 1
ATOM 2508 C C . SER A 1 314 ? -18.302 3.801 21.028 1.00 83.19 314 SER A C 1
ATOM 2510 O O . SER A 1 314 ? -18.523 4.981 20.767 1.00 83.19 314 SER A O 1
ATOM 2512 N N . PHE A 1 315 ? -17.430 3.417 21.962 1.00 78.19 315 PHE A N 1
ATOM 2513 C CA . PHE A 1 315 ? -16.765 4.341 22.875 1.00 78.19 315 PHE A CA 1
ATOM 2514 C C . PHE A 1 315 ? -15.290 3.993 23.020 1.00 78.19 315 PHE A C 1
ATOM 2516 O O . PHE A 1 315 ? -14.953 2.838 23.281 1.00 78.19 315 PHE A O 1
ATOM 2523 N N . VAL A 1 316 ? -14.427 5.001 22.918 1.00 79.38 316 VAL A N 1
ATOM 2524 C CA . VAL A 1 316 ? -12.975 4.849 23.043 1.00 79.38 316 VAL A CA 1
ATOM 2525 C C . VAL A 1 316 ? -12.435 5.793 24.101 1.00 79.38 316 VAL A C 1
ATOM 2527 O O . VAL A 1 316 ? -12.687 6.997 24.059 1.00 79.38 316 VAL A O 1
ATOM 2530 N N . ARG A 1 317 ? -11.645 5.259 25.035 1.00 74.75 317 ARG A N 1
ATOM 2531 C CA . ARG A 1 317 ? -10.903 6.086 25.994 1.00 74.75 317 ARG A CA 1
ATOM 2532 C C . ARG A 1 317 ? -9.587 6.565 25.384 1.00 74.75 317 ARG A C 1
ATOM 2534 O O . ARG A 1 317 ? -8.761 5.751 24.978 1.00 74.75 317 ARG A O 1
ATOM 2541 N N . VAL A 1 318 ? -9.365 7.875 25.376 1.00 75.06 318 VAL A N 1
ATOM 2542 C CA . VAL A 1 318 ? -8.135 8.525 24.901 1.00 75.06 318 VAL A CA 1
ATOM 2543 C C . VAL A 1 318 ? -7.495 9.352 26.011 1.00 75.06 318 VAL A C 1
ATOM 2545 O O . VAL A 1 318 ? -8.179 9.868 26.891 1.00 75.06 318 VAL A O 1
ATOM 2548 N N . ARG A 1 319 ? -6.169 9.506 25.966 1.00 72.31 319 ARG A N 1
ATOM 2549 C CA . ARG A 1 319 ? -5.448 10.446 26.834 1.00 72.31 319 ARG A CA 1
ATOM 2550 C C . ARG A 1 319 ? -5.213 11.743 26.076 1.00 72.31 319 ARG A C 1
ATOM 2552 O O . ARG A 1 319 ? -4.535 11.732 25.053 1.00 72.31 319 ARG A O 1
ATOM 2559 N N . VAL A 1 320 ? -5.773 12.833 26.580 1.00 72.69 320 VAL A N 1
ATOM 2560 C CA . VAL A 1 320 ? -5.713 14.167 25.972 1.00 72.69 320 VAL A CA 1
ATOM 2561 C C . VAL A 1 320 ? -5.231 15.190 26.993 1.00 72.69 320 VAL A C 1
ATOM 2563 O O . VAL A 1 320 ? -5.271 14.947 28.198 1.00 72.69 320 VAL A O 1
ATOM 2566 N N . ALA A 1 321 ? -4.736 16.332 26.525 1.00 71.31 321 ALA A N 1
ATOM 2567 C CA . ALA A 1 321 ? -4.391 17.436 27.413 1.00 71.31 321 ALA A CA 1
ATOM 2568 C C . ALA A 1 321 ? -5.657 18.000 28.092 1.00 71.31 321 ALA A C 1
ATOM 2570 O O . ALA A 1 321 ? -6.755 17.907 27.547 1.00 71.31 321 ALA A O 1
ATOM 2571 N N . HIS A 1 322 ? -5.514 18.578 29.286 1.00 67.62 322 HIS A N 1
ATOM 2572 C CA . HIS A 1 322 ? -6.645 19.097 30.070 1.00 67.62 322 HIS A CA 1
ATOM 2573 C C . HIS A 1 322 ? -7.439 20.206 29.344 1.00 67.62 322 HIS A C 1
ATOM 2575 O O . HIS A 1 322 ? -8.621 20.408 29.605 1.00 67.62 322 HIS A O 1
ATOM 2581 N N . ASP A 1 323 ? -6.803 20.937 28.432 1.00 68.31 323 ASP A N 1
ATOM 2582 C CA . ASP A 1 323 ? -7.393 22.000 27.613 1.00 68.31 323 ASP A CA 1
ATOM 2583 C C . ASP A 1 323 ? -8.007 21.495 26.291 1.00 68.31 323 ASP A C 1
ATOM 2585 O O . ASP A 1 323 ? -8.481 22.291 25.477 1.00 68.31 323 ASP A O 1
ATOM 2589 N N . ALA A 1 324 ? -7.997 20.182 26.046 1.00 66.50 324 ALA A N 1
ATOM 2590 C CA . ALA A 1 324 ? -8.485 19.609 24.801 1.00 66.50 324 ALA A CA 1
ATOM 2591 C C . ALA A 1 324 ? -10.027 19.691 24.691 1.00 66.50 324 ALA A C 1
ATOM 2593 O O . ALA A 1 324 ? -10.737 19.501 25.686 1.00 66.50 324 ALA A O 1
ATOM 2594 N N . PRO A 1 325 ? -10.579 19.950 23.487 1.00 67.25 325 PRO A N 1
ATOM 2595 C CA . PRO A 1 325 ? -12.022 20.134 23.280 1.00 67.25 325 PRO A CA 1
ATOM 2596 C C . PRO A 1 325 ? -12.867 18.915 23.685 1.00 67.25 325 PRO A C 1
ATOM 2598 O O . PRO A 1 325 ? -14.055 19.047 23.979 1.00 67.25 325 PRO A O 1
ATOM 2601 N N . GLU A 1 326 ? -12.268 17.728 23.717 1.00 71.12 326 GLU A N 1
ATOM 2602 C CA . GLU A 1 326 ? -12.897 16.478 24.128 1.00 71.12 326 GLU A CA 1
ATOM 2603 C C . GLU A 1 326 ? -13.221 16.440 25.628 1.00 71.12 326 GLU A C 1
ATOM 2605 O O . GLU A 1 326 ? -14.243 15.874 26.011 1.00 71.12 326 GLU A O 1
ATOM 2610 N N . VAL A 1 327 ? -12.409 17.093 26.468 1.00 59.56 327 VAL A N 1
ATOM 2611 C CA . VAL A 1 327 ? -12.621 17.166 27.925 1.00 59.56 327 VAL A CA 1
ATOM 2612 C C . VAL A 1 327 ? -13.819 18.064 28.247 1.00 59.56 327 VAL A C 1
ATOM 2614 O O . VAL A 1 327 ? -14.649 17.725 29.085 1.00 59.56 327 VAL A O 1
ATOM 2617 N N . ALA A 1 328 ? -13.982 19.174 27.519 1.00 58.78 328 ALA A N 1
ATOM 2618 C CA . ALA A 1 328 ? -15.115 20.085 27.695 1.00 58.78 328 ALA A CA 1
ATOM 2619 C C . ALA A 1 328 ? -16.471 19.435 27.343 1.00 58.78 328 ALA A C 1
ATOM 2621 O O . ALA A 1 328 ? -17.479 19.744 27.974 1.00 58.78 328 ALA A O 1
ATOM 2622 N N . ARG A 1 329 ? -16.497 18.504 26.375 1.00 56.41 329 ARG A N 1
ATOM 2623 C CA . ARG A 1 329 ? -17.704 17.741 25.993 1.00 56.41 329 ARG A CA 1
ATOM 2624 C C . ARG A 1 329 ? -18.137 16.707 27.034 1.00 56.41 329 ARG A C 1
ATOM 2626 O O . ARG A 1 329 ? -19.312 16.348 27.060 1.00 56.41 329 ARG A O 1
ATOM 2633 N N . GLN A 1 330 ? -17.227 16.242 27.891 1.00 49.62 330 GLN A N 1
ATOM 2634 C CA . GLN A 1 330 ? -17.583 15.348 28.997 1.00 49.62 330 GLN A CA 1
ATOM 2635 C C . GLN A 1 330 ? -18.311 16.084 30.124 1.00 49.62 330 GLN A C 1
ATOM 2637 O O . GLN A 1 330 ? -19.216 15.516 30.721 1.00 49.62 330 GLN A O 1
ATOM 2642 N N . VAL A 1 331 ? -17.984 17.356 30.382 1.00 47.09 331 VAL A N 1
ATOM 2643 C CA . VAL A 1 331 ? -18.593 18.130 31.485 1.00 47.09 331 VAL A CA 1
ATOM 2644 C C . VAL A 1 331 ? -20.110 18.317 31.301 1.00 47.09 331 VAL A C 1
ATOM 2646 O O . VAL A 1 331 ? -20.834 18.515 32.271 1.00 47.09 331 VAL A O 1
ATOM 2649 N N . THR A 1 332 ? -20.615 18.216 30.068 1.00 43.28 332 THR A N 1
ATOM 2650 C CA . THR A 1 332 ? -22.044 18.340 29.739 1.00 43.28 332 THR A CA 1
ATOM 2651 C C . THR A 1 332 ? -22.871 17.057 29.890 1.00 43.28 332 THR A C 1
ATOM 2653 O O . THR A 1 332 ? -24.095 17.143 29.834 1.00 43.28 332 THR A O 1
ATOM 2656 N N . HIS A 1 333 ? -22.257 15.888 30.097 1.00 43.34 333 HIS A N 1
ATOM 2657 C CA . HIS A 1 333 ? -22.971 14.626 30.325 1.00 43.34 333 HIS A CA 1
ATOM 2658 C C . HIS A 1 333 ? -22.711 14.130 31.754 1.00 43.34 333 HIS A C 1
ATOM 2660 O O . HIS A 1 333 ? -21.580 13.800 32.097 1.00 43.34 333 HIS A O 1
ATOM 2666 N N . GLU A 1 334 ? -23.751 14.071 32.595 1.00 30.64 334 GLU A N 1
ATOM 2667 C CA . GLU A 1 334 ? -23.652 13.439 33.920 1.00 30.64 334 GLU A CA 1
ATOM 2668 C C . GLU A 1 334 ? -23.166 11.978 33.807 1.00 30.64 334 GLU A C 1
ATOM 2670 O O . GLU A 1 334 ? -23.508 11.294 32.832 1.00 30.64 334 GLU A O 1
ATOM 2675 N N . PRO A 1 335 ? -22.386 11.471 34.784 1.00 35.81 335 PRO A N 1
ATOM 2676 C CA . PRO A 1 335 ? -21.774 10.150 34.715 1.00 35.81 335 PRO A CA 1
ATOM 2677 C C . PRO A 1 335 ? -22.829 9.060 34.938 1.00 35.81 335 PRO A C 1
ATOM 2679 O O . PRO A 1 335 ? -23.025 8.564 36.044 1.00 35.81 335 PRO A O 1
ATOM 2682 N N . ASN A 1 336 ? -23.526 8.675 33.871 1.00 35.47 336 ASN A N 1
ATOM 2683 C CA . ASN A 1 336 ? -24.314 7.448 33.837 1.00 35.47 336 ASN A CA 1
ATOM 2684 C C . ASN A 1 336 ? -23.427 6.252 33.459 1.00 35.47 336 ASN A C 1
ATOM 2686 O O . ASN A 1 336 ? -22.397 6.400 32.800 1.00 35.47 336 ASN A O 1
ATOM 2690 N N . SER A 1 337 ? -23.877 5.062 33.865 1.00 42.03 337 SER A N 1
ATOM 2691 C CA . SER A 1 337 ? -23.311 3.699 33.740 1.00 42.03 337 SER A CA 1
ATOM 2692 C C . SER A 1 337 ? -22.554 3.312 32.448 1.00 42.03 337 SER A C 1
ATOM 2694 O O . SER A 1 337 ? -21.877 2.287 32.423 1.00 42.03 337 SER A O 1
ATOM 2696 N N . THR A 1 338 ? -22.605 4.128 31.399 1.00 44.00 338 THR A N 1
ATOM 2697 C CA . THR A 1 338 ? -21.850 4.050 30.136 1.00 44.00 338 THR A CA 1
ATOM 2698 C C . THR A 1 338 ? -20.326 4.127 30.265 1.00 44.00 338 THR A C 1
ATOM 2700 O O . THR A 1 338 ? -19.623 3.681 29.356 1.00 44.00 338 THR A O 1
ATOM 2703 N N . GLU A 1 339 ? -19.773 4.645 31.370 1.00 41.00 339 GLU A N 1
ATOM 2704 C CA . GLU A 1 339 ? -18.314 4.666 31.549 1.00 41.00 339 GLU A CA 1
ATOM 2705 C C . GLU A 1 339 ? -17.711 3.255 31.582 1.00 41.00 339 GLU A C 1
ATOM 2707 O O . GLU A 1 339 ? -16.588 3.081 31.114 1.00 41.00 339 GLU A O 1
ATOM 2712 N N . GLN A 1 340 ? -18.441 2.235 32.053 1.00 41.06 340 GLN A N 1
ATOM 2713 C CA . GLN A 1 340 ? -17.936 0.857 32.154 1.00 41.06 340 GLN A CA 1
ATOM 2714 C C . GLN A 1 340 ? -17.792 0.148 30.795 1.00 41.06 340 GLN A C 1
ATOM 2716 O O . GLN A 1 340 ? -16.987 -0.771 30.682 1.00 41.06 340 GLN A O 1
ATOM 2721 N N . THR A 1 341 ? -18.500 0.597 29.754 1.00 43.88 341 THR A N 1
ATOM 2722 C CA . THR A 1 341 ? -18.478 -0.010 28.406 1.00 43.88 341 THR A CA 1
ATOM 2723 C C . THR A 1 341 ? -17.470 0.623 27.441 1.00 43.88 341 THR A C 1
ATOM 2725 O O . THR A 1 341 ? -17.369 0.197 26.292 1.00 43.88 341 THR A O 1
ATOM 2728 N N . ALA A 1 342 ? -16.731 1.654 27.865 1.00 49.34 342 ALA A N 1
ATOM 2729 C CA . ALA A 1 342 ? -15.754 2.319 27.007 1.00 49.34 342 ALA A CA 1
ATOM 2730 C C . ALA A 1 342 ? -14.487 1.471 26.831 1.00 49.34 342 ALA A C 1
ATOM 2732 O O . ALA A 1 342 ? -13.773 1.197 27.799 1.00 49.34 342 ALA A O 1
ATOM 2733 N N . GLN A 1 343 ? -14.197 1.095 25.584 1.00 50.88 343 GLN A N 1
ATOM 2734 C CA . GLN A 1 343 ? -13.044 0.274 25.244 1.00 50.88 343 GLN A CA 1
ATOM 2735 C C . GLN A 1 343 ? -11.766 1.111 25.391 1.00 50.88 343 GLN A C 1
ATOM 2737 O O . GLN A 1 343 ? -11.624 2.201 24.822 1.00 50.88 343 GLN A O 1
ATOM 2742 N N . VAL A 1 344 ? -10.829 0.618 26.196 1.00 46.03 344 VAL A N 1
ATOM 2743 C CA . VAL A 1 344 ? -9.506 1.226 26.350 1.00 46.03 344 VAL A CA 1
ATOM 2744 C C . VAL A 1 344 ? -8.625 0.710 25.223 1.00 46.03 344 VAL A C 1
ATOM 2746 O O . VAL A 1 344 ? -8.609 -0.482 24.942 1.00 46.03 344 VAL A O 1
ATOM 2749 N N . PHE A 1 345 ? -7.892 1.603 24.561 1.00 47.47 345 PHE A N 1
ATOM 2750 C CA . PHE A 1 345 ? -6.718 1.171 23.816 1.00 47.47 345 PHE A CA 1
ATOM 2751 C C . PHE A 1 345 ? -5.644 2.250 23.837 1.00 47.47 345 PHE A C 1
ATOM 2753 O O . PHE A 1 345 ? -5.813 3.350 23.313 1.00 47.47 345 PHE A O 1
ATOM 2760 N N . SER A 1 346 ? -4.504 1.912 24.436 1.00 49.41 346 SER A N 1
ATOM 2761 C CA . SER A 1 346 ? -3.244 2.601 24.196 1.00 49.41 346 SER A CA 1
ATOM 2762 C C . SER A 1 346 ? -2.361 1.648 23.406 1.00 49.41 346 SER A C 1
ATOM 2764 O O . SER A 1 346 ? -1.775 0.732 23.983 1.00 49.41 346 SER A O 1
ATOM 2766 N N . LEU A 1 347 ? -2.242 1.885 22.093 1.00 48.38 347 LEU A N 1
ATOM 2767 C CA . LEU A 1 347 ? -1.359 1.120 21.201 1.00 48.38 347 LEU A CA 1
ATOM 2768 C C . LEU A 1 347 ? 0.065 1.005 21.776 1.00 48.38 347 LEU A C 1
ATOM 2770 O O . LEU A 1 347 ? 0.753 0.013 21.557 1.00 48.38 347 LEU A O 1
ATOM 2774 N N . VAL A 1 348 ? 0.482 2.014 22.553 1.00 44.38 348 VAL A N 1
ATOM 2775 C CA . VAL A 1 348 ? 1.803 2.101 23.171 1.00 44.38 348 VAL A CA 1
ATOM 2776 C C . VAL A 1 348 ? 1.798 1.662 24.627 1.00 44.38 348 VAL A C 1
ATOM 2778 O O . VAL A 1 348 ? 2.519 0.741 24.950 1.00 44.38 348 VAL A O 1
ATOM 2781 N N . ALA A 1 349 ? 1.086 2.306 25.553 1.00 39.41 349 ALA A N 1
ATOM 2782 C CA . ALA A 1 349 ? 1.481 2.240 26.967 1.00 39.41 349 ALA A CA 1
ATOM 2783 C C . ALA A 1 349 ? 1.256 0.864 27.617 1.00 39.41 349 ALA A C 1
ATOM 2785 O O . ALA A 1 349 ? 2.104 0.392 28.375 1.00 39.41 349 ALA A O 1
ATOM 2786 N N . GLU A 1 350 ? 0.138 0.215 27.305 1.00 46.44 350 GLU A N 1
ATOM 2787 C CA . GLU A 1 350 ? -0.300 -1.006 27.987 1.00 46.44 350 GLU A CA 1
ATOM 2788 C C . GLU A 1 350 ? 0.350 -2.254 27.378 1.00 46.44 350 GLU A C 1
ATOM 2790 O O . GLU A 1 350 ? 0.872 -3.107 28.101 1.00 46.44 350 GLU A O 1
ATOM 2795 N N . ARG A 1 351 ? 0.478 -2.291 26.042 1.00 49.06 351 ARG A N 1
ATOM 2796 C CA . ARG A 1 351 ? 1.274 -3.312 25.347 1.00 49.06 351 ARG A CA 1
ATOM 2797 C C . ARG A 1 351 ? 2.778 -3.112 25.501 1.00 49.06 351 ARG A C 1
ATOM 2799 O O . ARG A 1 351 ? 3.462 -4.110 25.666 1.00 49.06 351 ARG A O 1
ATOM 2806 N N . ARG A 1 352 ? 3.308 -1.880 25.562 1.00 45.38 352 ARG A N 1
ATOM 2807 C CA . ARG A 1 352 ? 4.723 -1.611 25.913 1.00 45.38 352 ARG A CA 1
ATOM 2808 C C . ARG A 1 352 ? 5.052 -2.115 27.310 1.00 45.38 352 ARG A C 1
ATOM 2810 O O . ARG A 1 352 ? 6.131 -2.663 27.490 1.00 45.38 352 ARG A O 1
ATOM 2817 N N . ARG A 1 353 ? 4.138 -1.982 28.283 1.00 48.19 353 ARG A N 1
ATOM 2818 C CA . ARG A 1 353 ? 4.332 -2.530 29.635 1.00 48.19 353 ARG A CA 1
ATOM 2819 C C . ARG A 1 353 ? 4.359 -4.060 29.616 1.00 48.19 353 ARG A C 1
ATOM 2821 O O . ARG A 1 353 ? 5.350 -4.639 30.052 1.00 48.19 353 ARG A O 1
ATOM 2828 N N . LYS A 1 354 ? 3.343 -4.697 29.017 1.00 48.41 354 LYS A N 1
ATOM 2829 C CA . LYS A 1 354 ? 3.285 -6.163 28.848 1.00 48.41 354 LYS A CA 1
ATOM 2830 C C . LYS A 1 354 ? 4.481 -6.706 28.044 1.00 48.41 354 LYS A C 1
ATOM 2832 O O . LYS A 1 354 ? 4.993 -7.779 28.339 1.00 48.41 354 LYS A O 1
ATOM 2837 N N . PHE A 1 355 ? 4.976 -5.950 27.066 1.00 45.84 355 PHE A N 1
ATOM 2838 C CA . PHE A 1 355 ? 6.117 -6.305 26.221 1.00 45.84 355 PHE A CA 1
ATOM 2839 C C . PHE A 1 355 ? 7.470 -6.140 26.925 1.00 45.84 355 PHE A C 1
ATOM 2841 O O . PHE A 1 355 ? 8.316 -7.025 26.822 1.00 45.84 355 PHE A O 1
ATOM 2848 N N . GLN A 1 356 ? 7.677 -5.062 27.689 1.00 46.50 356 GLN A N 1
ATOM 2849 C CA . GLN A 1 356 ? 8.867 -4.910 28.533 1.00 46.50 356 GLN A CA 1
ATOM 2850 C C . GLN A 1 356 ? 8.921 -6.033 29.582 1.00 46.50 356 GLN A C 1
ATOM 2852 O O . GLN A 1 356 ? 9.979 -6.609 29.816 1.00 46.50 356 GLN A O 1
ATOM 2857 N N . GLU A 1 357 ? 7.770 -6.397 30.157 1.00 49.97 357 GLU A N 1
ATOM 2858 C CA . GLU A 1 357 ? 7.626 -7.546 31.059 1.00 49.97 357 GLU A CA 1
ATOM 2859 C C . GLU A 1 357 ? 7.955 -8.879 30.351 1.00 49.97 357 GLU A C 1
ATOM 2861 O O . GLU A 1 357 ? 8.615 -9.734 30.938 1.00 49.97 357 GLU A O 1
ATOM 2866 N N . MET A 1 358 ? 7.571 -9.054 29.082 1.00 47.16 358 MET A N 1
ATOM 2867 C CA . MET A 1 358 ? 7.849 -10.263 28.291 1.00 47.16 358 MET A CA 1
ATOM 2868 C C . MET A 1 358 ? 9.321 -10.380 27.857 1.00 47.16 358 MET A C 1
ATOM 2870 O O . MET A 1 358 ? 9.897 -11.464 27.940 1.00 47.16 358 MET A O 1
ATOM 2874 N N . ILE A 1 359 ? 9.962 -9.273 27.456 1.00 48.00 359 ILE A N 1
ATOM 2875 C CA . ILE A 1 359 ? 11.412 -9.222 27.199 1.00 48.00 359 ILE A CA 1
ATOM 2876 C C . ILE A 1 359 ? 12.182 -9.549 28.474 1.00 48.00 359 ILE A C 1
ATOM 2878 O O . ILE A 1 359 ? 13.109 -10.354 28.426 1.00 48.00 359 ILE A O 1
ATOM 2882 N N . ASN A 1 360 ? 11.802 -8.953 29.606 1.00 47.50 360 ASN A N 1
ATOM 2883 C CA . ASN A 1 360 ? 12.468 -9.208 30.879 1.00 47.50 360 ASN A CA 1
ATOM 2884 C C . ASN A 1 360 ? 12.331 -10.685 31.280 1.00 47.50 360 ASN A C 1
ATOM 2886 O O . ASN A 1 360 ? 13.337 -11.307 31.601 1.00 47.50 360 ASN A O 1
ATOM 2890 N N . LYS A 1 361 ? 11.143 -11.289 31.127 1.00 45.44 361 LYS A N 1
ATOM 2891 C CA . LYS A 1 361 ? 10.919 -12.728 31.368 1.00 45.44 361 LYS A CA 1
ATOM 2892 C C . LYS A 1 361 ? 11.739 -13.635 30.447 1.00 45.44 361 LYS A C 1
ATOM 2894 O O . LYS A 1 361 ? 12.332 -14.602 30.915 1.00 45.44 361 LYS A O 1
ATOM 2899 N N . ASN A 1 362 ? 11.816 -13.332 29.150 1.00 43.12 362 ASN A N 1
ATOM 2900 C CA . ASN A 1 362 ? 12.618 -14.121 28.206 1.00 43.12 362 ASN A CA 1
ATOM 2901 C C . ASN A 1 362 ? 14.126 -13.929 28.420 1.00 43.12 362 ASN A C 1
ATOM 2903 O O . ASN A 1 362 ? 14.898 -14.867 28.238 1.00 43.12 362 ASN A O 1
ATOM 2907 N N . SER A 1 363 ? 14.549 -12.739 28.850 1.00 44.66 363 SER A N 1
ATOM 2908 C CA . SER A 1 363 ? 15.926 -12.449 29.256 1.00 44.66 363 SER A CA 1
ATOM 2909 C C . SER A 1 363 ? 16.302 -13.187 30.545 1.00 44.66 363 SER A C 1
ATOM 2911 O O . SER A 1 363 ? 17.405 -13.715 30.645 1.00 44.66 363 SER A O 1
ATOM 2913 N N . GLU A 1 364 ? 15.392 -13.269 31.517 1.00 46.56 364 GLU A N 1
ATOM 2914 C CA . GLU A 1 364 ? 15.556 -14.051 32.748 1.00 46.56 364 GLU A CA 1
ATOM 2915 C C . GLU A 1 364 ? 15.584 -15.559 32.464 1.00 46.56 364 GLU A C 1
ATOM 2917 O O . GLU A 1 364 ? 16.435 -16.266 33.000 1.00 46.56 364 GLU A O 1
ATOM 2922 N N . ALA A 1 365 ? 14.737 -16.051 31.555 1.00 44.78 365 ALA A N 1
ATOM 2923 C CA . ALA A 1 365 ? 14.746 -17.444 31.110 1.00 44.78 365 ALA A CA 1
ATOM 2924 C C . ALA A 1 365 ? 16.028 -17.803 30.334 1.00 44.78 365 ALA A C 1
ATOM 2926 O O . ALA A 1 365 ? 16.600 -18.873 30.542 1.00 44.78 365 ALA A O 1
ATOM 2927 N N . ALA A 1 366 ? 16.530 -16.897 29.489 1.00 42.22 366 ALA A N 1
ATOM 2928 C CA . ALA A 1 366 ? 17.801 -17.064 28.784 1.00 42.22 366 ALA A CA 1
ATOM 2929 C C . ALA A 1 366 ? 19.009 -17.004 29.737 1.00 42.22 366 ALA A C 1
ATOM 2931 O O . ALA A 1 366 ? 19.963 -17.765 29.574 1.00 42.22 366 ALA A O 1
ATOM 2932 N N . ALA A 1 367 ? 18.956 -16.152 30.767 1.00 46.41 367 ALA A N 1
ATOM 2933 C CA . ALA A 1 367 ? 19.961 -16.102 31.827 1.00 46.41 367 ALA A CA 1
ATOM 2934 C C . ALA A 1 367 ? 19.935 -17.362 32.714 1.00 46.41 367 ALA A C 1
ATOM 2936 O O . ALA A 1 367 ? 20.992 -17.846 33.116 1.00 46.41 367 ALA A O 1
ATOM 2937 N N . ALA A 1 368 ? 18.754 -17.934 32.966 1.00 50.12 368 ALA A N 1
ATOM 2938 C CA . ALA A 1 368 ? 18.589 -19.186 33.703 1.00 50.12 368 ALA A CA 1
ATOM 2939 C C . ALA A 1 368 ? 19.045 -20.420 32.899 1.00 50.12 368 ALA A C 1
ATOM 2941 O O . ALA A 1 368 ? 19.567 -21.371 33.478 1.00 50.12 368 ALA A O 1
ATOM 2942 N N . ALA A 1 369 ? 18.898 -20.399 31.570 1.00 48.34 369 ALA A N 1
ATOM 2943 C CA . ALA A 1 369 ? 19.332 -21.479 30.679 1.00 48.34 369 ALA A CA 1
ATOM 2944 C C . ALA A 1 369 ? 20.839 -21.442 30.336 1.00 48.34 369 ALA A C 1
ATOM 2946 O O . ALA A 1 369 ? 21.395 -22.434 29.866 1.00 48.34 369 ALA A O 1
ATOM 2947 N N . GLY A 1 370 ? 21.516 -20.313 30.571 1.00 40.56 370 GLY A N 1
ATOM 2948 C CA . GLY A 1 370 ? 22.891 -20.050 30.143 1.00 40.56 370 GLY A CA 1
ATOM 2949 C C . GLY A 1 370 ? 23.956 -20.148 31.239 1.00 40.56 370 GLY A C 1
ATOM 2950 O O . GLY A 1 370 ? 24.782 -19.246 31.355 1.00 40.56 370 GLY A O 1
ATOM 2951 N N . VAL A 1 371 ? 24.001 -21.224 32.032 1.00 42.62 371 VAL A N 1
ATOM 2952 C CA . VAL A 1 371 ? 25.155 -21.493 32.916 1.00 42.62 371 VAL A CA 1
ATOM 2953 C C . VAL A 1 371 ? 26.164 -22.386 32.191 1.00 42.62 371 VAL A C 1
ATOM 2955 O O . VAL A 1 371 ? 26.193 -23.587 32.410 1.00 42.62 371 VAL A O 1
ATOM 2958 N N . PHE A 1 372 ? 27.018 -21.803 31.339 1.00 32.78 372 PHE A N 1
ATOM 2959 C CA . PHE A 1 372 ? 28.366 -22.334 31.063 1.00 32.78 372 PHE A CA 1
ATOM 2960 C C . PHE A 1 372 ? 29.308 -21.250 30.488 1.00 32.78 372 PHE A C 1
ATOM 2962 O O . PHE A 1 372 ? 29.374 -20.992 29.295 1.00 32.78 372 PHE A O 1
ATOM 2969 N N . ARG A 1 373 ? 30.053 -20.625 31.409 1.00 31.55 373 ARG A N 1
ATOM 2970 C CA . ARG A 1 373 ? 31.476 -20.224 31.351 1.00 31.55 373 ARG A CA 1
ATOM 2971 C C . ARG A 1 373 ? 32.064 -19.734 30.006 1.00 31.55 373 ARG A C 1
ATOM 2973 O O . ARG A 1 373 ? 32.390 -20.547 29.149 1.00 31.55 373 ARG A O 1
ATOM 2980 N N . ARG A 1 374 ? 32.525 -18.470 29.980 1.00 28.84 374 ARG A N 1
ATOM 2981 C CA . ARG A 1 374 ? 33.965 -18.141 29.819 1.00 28.84 374 ARG A CA 1
ATOM 2982 C C . ARG A 1 374 ? 34.310 -16.682 30.157 1.00 28.84 374 ARG A C 1
ATOM 2984 O O . ARG A 1 374 ? 33.617 -15.747 29.783 1.00 28.84 374 ARG A O 1
ATOM 2991 N N . HIS A 1 375 ? 35.422 -16.549 30.879 1.00 28.28 375 HIS A N 1
ATOM 2992 C CA . HIS A 1 375 ? 36.148 -15.322 31.203 1.00 28.28 375 HIS A CA 1
ATOM 2993 C C . HIS A 1 375 ? 36.821 -14.709 29.967 1.00 28.28 375 HIS A C 1
ATOM 2995 O O . HIS A 1 375 ? 37.446 -15.455 29.222 1.00 28.28 375 HIS A O 1
ATOM 3001 N N . SER A 1 376 ? 36.841 -13.373 29.868 1.00 27.41 376 SER A N 1
ATOM 3002 C CA . SER A 1 376 ? 38.091 -12.583 29.839 1.00 27.41 376 SER A CA 1
ATOM 3003 C C . SER A 1 376 ? 37.824 -11.071 29.731 1.00 27.41 376 SER A C 1
ATOM 3005 O O . SER A 1 376 ? 37.281 -10.583 28.748 1.00 27.41 376 SER A O 1
ATOM 3007 N N . SER A 1 377 ? 38.238 -10.367 30.785 1.00 26.81 377 SER A N 1
ATOM 3008 C CA . SER A 1 377 ? 38.736 -8.983 30.884 1.00 26.81 377 SER A CA 1
ATOM 3009 C C . SER A 1 377 ? 38.735 -8.049 29.656 1.00 26.81 377 SER A C 1
ATOM 3011 O O . SER A 1 377 ? 39.510 -8.243 28.724 1.00 26.81 377 SER A O 1
ATOM 3013 N N . SER A 1 378 ? 38.073 -6.894 29.792 1.00 27.42 378 SER A N 1
ATOM 3014 C CA . SER A 1 378 ? 38.685 -5.566 29.564 1.00 27.42 378 SER A CA 1
ATOM 3015 C C . SER A 1 378 ? 37.827 -4.452 30.199 1.00 27.42 378 SER A C 1
ATOM 3017 O O . SER A 1 378 ? 36.602 -4.472 30.129 1.00 27.42 378 SER A O 1
ATOM 3019 N N . ARG A 1 379 ? 38.478 -3.518 30.910 1.00 30.72 379 ARG A N 1
ATOM 3020 C CA . ARG A 1 379 ? 37.874 -2.337 31.565 1.00 30.72 379 ARG A CA 1
ATOM 3021 C C . ARG A 1 379 ? 37.450 -1.295 30.515 1.00 30.72 379 ARG A C 1
ATOM 3023 O O . ARG A 1 379 ? 38.232 -1.080 29.591 1.00 30.72 379 ARG A O 1
ATOM 3030 N N . PRO A 1 380 ? 36.343 -0.548 30.687 1.00 30.78 380 PRO A N 1
ATOM 3031 C CA . PRO A 1 380 ? 36.107 0.650 29.895 1.00 30.78 380 PRO A CA 1
ATOM 3032 C C . PRO A 1 380 ? 36.766 1.875 30.548 1.00 30.78 380 PRO A C 1
ATOM 3034 O O . PRO A 1 380 ? 36.643 2.112 31.751 1.00 30.78 380 PRO A O 1
ATOM 3037 N N . HIS A 1 381 ? 37.470 2.656 29.730 1.00 27.64 381 HIS A N 1
ATOM 3038 C CA . HIS A 1 381 ? 37.954 3.987 30.075 1.00 27.64 381 HIS A CA 1
ATOM 3039 C C . HIS A 1 381 ? 36.782 4.972 30.182 1.00 27.64 381 HIS A C 1
ATOM 3041 O O . HIS A 1 381 ? 35.927 5.055 29.302 1.00 27.64 381 HIS A O 1
ATOM 3047 N N . SER A 1 382 ? 36.776 5.738 31.268 1.00 29.39 382 SER A N 1
ATOM 3048 C CA . SER A 1 382 ? 35.875 6.853 31.540 1.00 29.39 382 SER A CA 1
ATOM 3049 C C . SER A 1 382 ? 36.155 8.031 30.599 1.00 29.39 382 SER A C 1
ATOM 3051 O O . SER A 1 382 ? 37.142 8.744 30.778 1.00 29.39 382 SER A O 1
ATOM 3053 N N . GLY A 1 383 ? 35.279 8.251 29.619 1.00 26.61 383 GLY A N 1
ATOM 3054 C CA . GLY A 1 383 ? 35.216 9.479 28.828 1.00 26.61 383 GLY A CA 1
ATOM 3055 C C . GLY A 1 383 ? 34.026 10.327 29.272 1.00 26.61 383 GLY A C 1
ATOM 3056 O O . GLY A 1 383 ? 32.880 9.949 29.051 1.00 26.61 383 GLY A O 1
ATOM 3057 N N . GLN A 1 384 ? 34.298 11.457 29.925 1.00 30.16 384 GLN A N 1
ATOM 3058 C CA . GLN A 1 384 ? 33.304 12.479 30.258 1.00 30.16 384 GLN A CA 1
ATOM 3059 C C . GLN A 1 384 ? 32.710 13.073 28.973 1.00 30.16 384 GLN A C 1
ATOM 3061 O O . GLN A 1 384 ? 33.405 13.768 28.235 1.00 30.16 384 GLN A O 1
ATOM 3066 N N . ALA A 1 385 ? 31.415 12.861 28.741 1.00 27.75 385 ALA A N 1
ATOM 3067 C CA . ALA A 1 385 ? 30.631 13.646 27.794 1.00 27.75 385 ALA A CA 1
ATOM 3068 C C . ALA A 1 385 ? 29.706 14.582 28.582 1.00 27.75 385 ALA A C 1
ATOM 3070 O O . ALA A 1 385 ? 28.858 14.147 29.359 1.00 27.75 385 ALA A O 1
ATOM 3071 N N . ARG A 1 386 ? 29.940 15.886 28.411 1.00 26.92 386 ARG A N 1
ATOM 3072 C CA . ARG A 1 386 ? 29.201 16.995 29.022 1.00 26.92 386 ARG A CA 1
ATOM 3073 C C . ARG A 1 386 ? 27.716 16.921 28.656 1.00 26.92 386 ARG A C 1
ATOM 3075 O O . ARG A 1 386 ? 27.369 16.981 27.480 1.00 26.92 386 ARG A O 1
ATOM 3082 N N . SER A 1 387 ? 26.852 16.866 29.667 1.00 24.61 387 SER A N 1
ATOM 3083 C CA . SER A 1 387 ? 25.416 17.092 29.521 1.00 24.61 387 SER A CA 1
ATOM 3084 C C . SER A 1 387 ? 25.161 18.576 29.247 1.00 24.61 387 SER A C 1
ATOM 3086 O O . SER A 1 387 ? 25.253 19.403 30.156 1.00 24.61 387 SER A O 1
ATOM 3088 N N . PHE A 1 388 ? 24.842 18.929 28.003 1.00 28.25 388 PHE A N 1
ATOM 3089 C CA . PHE A 1 388 ? 24.176 20.197 27.723 1.00 28.25 388 PHE A CA 1
ATOM 3090 C C . PHE A 1 388 ? 22.698 20.042 28.084 1.00 28.25 388 PHE A C 1
ATOM 3092 O O . PHE A 1 388 ? 22.014 19.156 27.575 1.00 28.25 388 PHE A O 1
ATOM 3099 N N . GLY A 1 389 ? 22.245 20.866 29.030 1.00 27.42 389 GLY A N 1
ATOM 3100 C CA . GLY A 1 389 ? 20.881 20.862 29.538 1.00 27.42 389 GLY A CA 1
ATOM 3101 C C . GLY A 1 389 ? 19.874 21.205 28.446 1.00 27.42 389 GLY A C 1
ATOM 3102 O O . GLY A 1 389 ? 19.876 22.314 27.920 1.00 27.42 389 GLY A O 1
ATOM 3103 N N . ALA A 1 390 ? 18.995 20.254 28.142 1.00 27.64 390 ALA A N 1
ATOM 3104 C CA . ALA A 1 390 ? 17.703 20.554 27.548 1.00 27.64 390 ALA A CA 1
ATOM 3105 C C . ALA A 1 390 ? 16.770 21.059 28.666 1.00 27.64 390 ALA A C 1
ATOM 3107 O O . ALA A 1 390 ? 16.792 20.491 29.764 1.00 27.64 390 ALA A O 1
ATOM 3108 N N . PRO A 1 391 ? 15.964 22.110 28.442 1.00 28.23 391 PRO A N 1
ATOM 3109 C CA . PRO A 1 391 ? 14.986 22.542 29.427 1.00 28.23 391 PRO A CA 1
ATOM 3110 C C . PRO A 1 391 ? 13.983 21.407 29.667 1.00 28.23 391 PRO A C 1
ATOM 3112 O O . PRO A 1 391 ? 13.348 20.910 28.737 1.00 28.23 391 PRO A O 1
ATOM 3115 N N . MET A 1 392 ? 13.865 20.984 30.926 1.00 32.28 392 MET A N 1
ATOM 3116 C CA . MET A 1 392 ? 12.830 20.061 31.385 1.00 32.28 392 MET A CA 1
ATOM 3117 C C . MET A 1 392 ? 11.466 20.739 31.212 1.00 32.28 392 MET A C 1
ATOM 3119 O O . MET A 1 392 ? 11.035 21.510 32.067 1.00 32.28 392 MET A O 1
ATOM 3123 N N . LEU A 1 393 ? 10.789 20.475 30.095 1.00 34.16 393 LEU A N 1
ATOM 3124 C CA . LEU A 1 393 ? 9.351 20.698 29.990 1.00 34.16 393 LEU A CA 1
ATOM 3125 C C . LEU A 1 393 ? 8.678 19.759 31.000 1.00 34.16 393 LEU A C 1
ATOM 3127 O O . LEU A 1 393 ? 8.841 18.541 30.923 1.00 34.16 393 LEU A O 1
ATOM 3131 N N . LEU A 1 394 ? 7.965 20.332 31.973 1.00 36.44 394 LEU A N 1
ATOM 3132 C CA . LEU A 1 394 ? 7.088 19.584 32.877 1.00 36.44 394 LEU A CA 1
ATOM 3133 C C . LEU A 1 394 ? 6.186 18.654 32.043 1.00 36.44 394 LEU A C 1
ATOM 3135 O O . LEU A 1 394 ? 5.634 19.117 31.039 1.00 36.44 394 LEU A O 1
ATOM 3139 N N . PRO A 1 395 ? 6.004 17.376 32.426 1.00 45.19 395 PRO A N 1
ATOM 3140 C CA . PRO A 1 395 ? 5.049 16.518 31.744 1.00 45.19 395 PRO A CA 1
ATOM 3141 C C . PRO A 1 395 ? 3.666 17.167 31.841 1.00 45.19 395 PRO A C 1
ATOM 3143 O O . PRO A 1 395 ? 3.153 17.368 32.944 1.00 45.19 395 PRO A O 1
ATOM 3146 N N . GLN A 1 396 ? 3.074 17.525 30.700 1.00 53.28 396 GLN A N 1
ATOM 3147 C CA . GLN A 1 396 ? 1.684 17.973 30.660 1.00 53.28 396 GLN A CA 1
ATOM 3148 C C . GLN A 1 396 ? 0.811 16.872 31.276 1.00 53.28 396 GLN A C 1
ATOM 3150 O O . GLN A 1 396 ? 0.902 15.706 30.885 1.00 53.28 396 GLN A O 1
ATOM 3155 N N . GLN A 1 397 ? -0.007 17.225 32.270 1.00 60.09 397 GLN A N 1
ATOM 3156 C CA . GLN A 1 397 ? -0.941 16.287 32.888 1.00 60.09 397 GLN A CA 1
ATOM 3157 C C . GLN A 1 397 ? -2.011 15.905 31.856 1.00 60.09 397 GLN A C 1
ATOM 3159 O O . GLN A 1 397 ? -2.870 16.713 31.504 1.00 60.09 397 GLN A O 1
ATOM 3164 N N . LEU A 1 398 ? -1.922 14.679 31.340 1.00 68.31 398 LEU A N 1
ATOM 3165 C CA . LEU A 1 398 ? -2.914 14.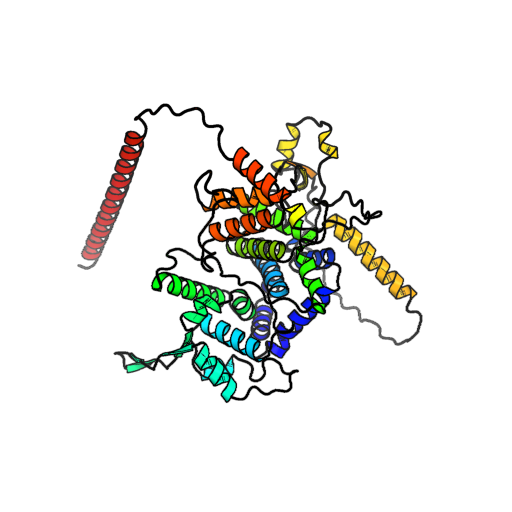107 30.435 1.00 68.31 398 LEU A CA 1
ATOM 3166 C C . LEU A 1 398 ? -4.107 13.590 31.243 1.00 68.31 398 LEU A C 1
ATOM 3168 O O . LEU A 1 398 ? -3.934 12.850 32.213 1.00 68.31 398 LEU A O 1
ATOM 3172 N N . VAL A 1 399 ? -5.312 13.944 30.810 1.00 74.19 399 VAL A N 1
ATOM 3173 C CA . VAL A 1 399 ? -6.583 13.473 31.362 1.00 74.19 399 VAL A CA 1
ATOM 3174 C C . VAL A 1 399 ? -7.158 12.404 30.434 1.00 74.19 399 VAL A C 1
ATOM 3176 O O . VAL A 1 399 ? -6.929 12.419 29.222 1.00 74.19 399 VAL A O 1
ATOM 3179 N N . THR A 1 400 ? -7.881 11.438 30.999 1.00 75.75 400 THR A N 1
ATOM 3180 C CA . THR A 1 400 ? -8.586 10.425 30.204 1.00 75.75 400 THR A CA 1
ATOM 3181 C C . THR A 1 400 ? -9.945 10.975 29.786 1.00 75.75 400 THR A C 1
ATOM 3183 O O . THR A 1 400 ? -10.758 11.280 30.651 1.00 75.75 400 THR A O 1
ATOM 3186 N N . ALA A 1 401 ? -10.193 11.062 28.481 1.00 74.00 401 ALA A N 1
ATOM 3187 C CA . ALA A 1 401 ? -11.490 11.407 27.909 1.00 74.00 401 ALA A CA 1
ATOM 3188 C C . ALA A 1 401 ? -12.107 10.191 27.204 1.00 74.00 401 ALA A C 1
ATOM 3190 O O . ALA A 1 401 ? -11.397 9.362 26.635 1.00 74.00 401 ALA A O 1
ATOM 3191 N N . VAL A 1 402 ? -13.432 10.079 27.237 1.00 76.88 402 VAL A N 1
ATOM 3192 C CA . VAL A 1 402 ? -14.211 9.054 26.530 1.00 76.88 402 VAL A CA 1
ATOM 3193 C C . VAL A 1 402 ? -14.811 9.698 25.285 1.00 76.88 402 VAL A C 1
ATOM 3195 O O . VAL A 1 402 ? -15.572 10.656 25.392 1.00 76.88 402 VAL A O 1
ATOM 3198 N N . LEU A 1 403 ? -14.466 9.175 24.112 1.00 79.81 403 LEU A N 1
ATOM 3199 C CA . LEU A 1 403 ? -15.016 9.605 22.831 1.00 79.81 403 LEU A CA 1
ATOM 3200 C C . LEU A 1 403 ? -16.089 8.635 22.378 1.00 79.81 403 LEU A C 1
ATOM 3202 O O . LEU A 1 403 ? -15.870 7.426 22.359 1.00 79.81 403 LEU A O 1
ATOM 3206 N N . GLU A 1 404 ? -17.225 9.180 21.972 1.00 84.56 404 GLU A N 1
ATOM 3207 C CA . GLU A 1 404 ? -18.271 8.448 21.278 1.00 84.56 404 GLU A CA 1
ATOM 3208 C C . GLU A 1 404 ? -17.960 8.429 19.776 1.00 84.56 404 GLU A C 1
ATOM 3210 O O . GLU A 1 404 ? -17.838 9.481 19.152 1.00 84.56 404 GLU A O 1
ATOM 3215 N N . ILE A 1 405 ? -17.788 7.231 19.217 1.00 85.69 405 ILE A N 1
ATOM 3216 C CA . ILE A 1 405 ? -17.432 7.010 17.811 1.00 85.69 405 ILE A CA 1
ATOM 3217 C C . ILE A 1 405 ? -18.635 6.444 17.060 1.00 85.69 405 ILE A C 1
ATOM 3219 O O . ILE A 1 405 ? -19.130 7.077 16.136 1.00 85.69 405 ILE A O 1
ATOM 3223 N N . ARG A 1 406 ? -19.134 5.277 17.494 1.00 89.12 406 ARG A N 1
ATOM 3224 C CA . ARG A 1 406 ? -20.245 4.532 16.870 1.00 89.12 406 ARG A CA 1
ATOM 3225 C C . ARG A 1 406 ? -20.022 4.224 15.384 1.00 89.12 406 ARG A C 1
ATOM 3227 O O . ARG A 1 406 ? -20.945 4.315 14.579 1.00 89.12 406 ARG A O 1
ATOM 3234 N N . GLU A 1 407 ? -18.804 3.825 15.033 1.00 93.00 407 GLU A N 1
ATOM 3235 C CA . GLU A 1 407 ? -18.437 3.453 13.662 1.00 93.00 407 GLU A CA 1
ATOM 3236 C C . GLU A 1 407 ? -17.876 2.031 13.605 1.00 93.00 407 GLU A C 1
ATOM 3238 O O . GLU A 1 407 ? -17.204 1.580 14.532 1.00 93.00 407 GLU A O 1
ATOM 3243 N N . SER A 1 408 ? -18.109 1.351 12.487 1.00 95.19 408 SER A N 1
ATOM 3244 C CA . SER A 1 408 ? -17.401 0.141 12.067 1.00 95.19 408 SER A CA 1
ATOM 3245 C C . SER A 1 408 ? -16.489 0.455 10.877 1.00 95.19 408 SER A C 1
ATOM 3247 O O . SER A 1 408 ? -16.563 1.538 10.293 1.00 95.19 408 SER A O 1
ATOM 3249 N N . MET A 1 409 ? -15.621 -0.477 10.466 1.00 96.81 409 MET A N 1
ATOM 3250 C CA . MET A 1 409 ? -14.832 -0.259 9.243 1.00 96.81 409 MET A CA 1
ATOM 3251 C C . MET A 1 409 ? -15.741 -0.118 8.015 1.00 96.81 409 MET A C 1
ATOM 3253 O O . MET A 1 409 ? -15.483 0.734 7.167 1.00 96.81 409 MET A O 1
ATOM 3257 N N . LEU A 1 410 ? -16.833 -0.891 7.946 1.00 96.25 410 LEU A N 1
ATOM 3258 C CA . LEU A 1 410 ? -17.825 -0.780 6.871 1.00 96.25 410 LEU A CA 1
ATOM 3259 C C . LEU A 1 410 ? -18.485 0.603 6.846 1.00 96.25 410 LEU A C 1
ATOM 3261 O O . LEU A 1 410 ? -18.577 1.209 5.779 1.00 96.25 410 LEU A O 1
ATOM 3265 N N . SER A 1 411 ? -18.889 1.149 8.000 1.00 95.19 411 SER A N 1
ATOM 3266 C CA . SER A 1 411 ? -19.514 2.478 8.033 1.00 95.19 411 SER A CA 1
ATOM 3267 C C . SER A 1 411 ? -18.535 3.582 7.630 1.00 95.19 411 SER A C 1
ATOM 3269 O O . SER A 1 411 ? -18.919 4.500 6.902 1.00 95.19 411 SER A O 1
ATOM 3271 N N . LEU A 1 412 ? -17.261 3.471 8.024 1.00 96.19 412 LEU A N 1
ATOM 3272 C CA . LEU A 1 412 ? -16.206 4.395 7.603 1.00 96.19 412 LEU A CA 1
ATOM 3273 C C . LEU A 1 412 ? -15.958 4.338 6.093 1.00 96.19 412 LEU A C 1
ATOM 3275 O O . LEU A 1 412 ? -15.850 5.389 5.466 1.00 96.19 412 LEU A O 1
ATOM 3279 N N . LEU A 1 413 ? -15.910 3.142 5.497 1.00 96.38 413 LEU A N 1
ATOM 3280 C CA . LEU A 1 413 ? -15.752 2.969 4.050 1.00 96.38 413 LEU A CA 1
ATOM 3281 C C . LEU A 1 413 ? -16.936 3.551 3.271 1.00 96.38 413 LEU A C 1
ATOM 3283 O O . LEU A 1 413 ? -16.726 4.293 2.315 1.00 96.38 413 LEU A O 1
ATOM 3287 N N . VAL A 1 414 ? -18.172 3.286 3.704 1.00 93.88 414 VAL A N 1
ATOM 3288 C CA . VAL A 1 414 ? -19.375 3.856 3.077 1.00 93.88 414 VAL A CA 1
ATOM 3289 C C . VAL A 1 414 ? -19.370 5.384 3.186 1.00 93.88 414 VAL A C 1
ATOM 3291 O O . VAL A 1 414 ? -19.636 6.082 2.210 1.00 93.88 414 VAL A O 1
ATOM 3294 N N . LYS A 1 415 ? -19.023 5.951 4.347 1.00 93.75 415 LYS A N 1
ATOM 3295 C CA . LYS A 1 415 ? -18.911 7.412 4.518 1.00 93.75 415 LYS A CA 1
ATOM 3296 C C . LYS A 1 415 ? -17.795 8.012 3.668 1.00 93.75 415 LYS A C 1
ATOM 3298 O O . LYS A 1 415 ? -17.965 9.099 3.115 1.00 93.75 415 LYS A O 1
ATOM 3303 N N . LEU A 1 416 ? -16.676 7.308 3.532 1.00 93.75 416 LEU A N 1
ATOM 3304 C CA . LEU A 1 416 ? -15.572 7.722 2.679 1.00 93.75 416 LEU A CA 1
ATOM 3305 C C . LEU A 1 416 ? -15.964 7.706 1.197 1.00 93.75 416 LEU A C 1
ATOM 3307 O O . LEU A 1 416 ? -15.639 8.651 0.482 1.00 93.75 416 LEU A O 1
ATOM 3311 N N . HIS A 1 417 ? -16.709 6.692 0.749 1.00 92.50 417 HIS A N 1
ATOM 3312 C CA . HIS A 1 417 ? -17.264 6.636 -0.606 1.00 92.50 417 HIS A CA 1
ATOM 3313 C C . HIS A 1 417 ? -18.147 7.858 -0.896 1.00 92.50 417 HIS A C 1
ATOM 3315 O O . HIS A 1 417 ? -17.888 8.595 -1.847 1.00 92.50 417 HIS A O 1
ATOM 3321 N N . HIS A 1 418 ? -19.089 8.175 -0.002 1.00 90.44 418 HIS A N 1
ATOM 3322 C CA . HIS A 1 418 ? -19.918 9.379 -0.122 1.00 90.44 418 HIS A CA 1
ATOM 3323 C C . HIS A 1 418 ? -19.092 10.670 -0.179 1.00 90.44 418 HIS A C 1
ATOM 3325 O O . HIS A 1 418 ? -19.359 11.553 -1.002 1.00 90.44 418 HIS A O 1
ATOM 3331 N N . LYS A 1 419 ? -18.071 10.776 0.681 1.00 90.50 419 LYS A N 1
ATOM 3332 C CA . LYS A 1 419 ? -17.164 11.928 0.741 1.00 90.50 419 LYS A CA 1
ATOM 3333 C C . LYS A 1 419 ? -16.402 12.119 -0.572 1.00 90.50 419 LYS A C 1
ATOM 3335 O O . LYS A 1 419 ? -16.345 13.239 -1.070 1.00 90.50 419 LYS A O 1
ATOM 3340 N N . LEU A 1 420 ? -15.869 11.042 -1.149 1.00 87.38 420 LEU A N 1
ATOM 3341 C CA . LEU A 1 420 ? -15.146 11.075 -2.423 1.00 87.38 420 LEU A CA 1
ATOM 3342 C C . LEU A 1 420 ? -16.078 11.319 -3.621 1.00 87.38 420 LEU A C 1
ATOM 3344 O O . LEU A 1 420 ? -15.689 11.998 -4.568 1.00 87.38 420 LEU A O 1
ATOM 3348 N N . SER A 1 421 ? -17.322 10.828 -3.578 1.00 86.56 421 SER A N 1
ATOM 3349 C CA . SER A 1 421 ? -18.294 11.036 -4.658 1.00 86.56 421 SER A CA 1
ATOM 3350 C C . SER A 1 421 ? -18.875 12.454 -4.668 1.00 86.56 421 SER A C 1
ATOM 3352 O O . SER A 1 421 ? -19.431 12.872 -5.688 1.00 86.56 421 SER A O 1
ATOM 3354 N N . GLY A 1 422 ? -18.843 13.166 -3.537 1.00 79.19 422 GLY A N 1
ATOM 3355 C CA . GLY A 1 422 ? -19.505 14.464 -3.371 1.00 79.19 422 GLY A CA 1
ATOM 3356 C C . GLY A 1 422 ? -21.040 14.405 -3.452 1.00 79.19 422 GLY A C 1
ATOM 3357 O O . GLY A 1 422 ? -21.688 15.448 -3.552 1.00 79.19 422 GLY A O 1
ATOM 3358 N N . LYS A 1 423 ? -21.631 13.202 -3.428 1.00 72.56 423 LYS A N 1
ATOM 3359 C CA . LYS A 1 423 ? -23.078 12.945 -3.478 1.00 72.56 423 LYS A CA 1
ATOM 3360 C C . LYS A 1 423 ? -23.484 12.079 -2.287 1.00 72.56 423 LYS A C 1
ATOM 3362 O O . LYS A 1 423 ? -22.823 11.078 -2.010 1.00 72.56 423 LYS A O 1
ATOM 3367 N N . GLN A 1 424 ? -24.583 12.449 -1.628 1.00 59.69 424 GLN A N 1
ATOM 3368 C CA . GLN A 1 424 ? -25.272 11.567 -0.678 1.00 59.69 424 GLN A CA 1
ATOM 3369 C C . GLN A 1 424 ? -25.922 10.407 -1.453 1.00 59.69 424 GLN A C 1
ATOM 3371 O O . GLN A 1 424 ? -26.373 10.624 -2.579 1.00 59.69 424 GLN A O 1
ATOM 3376 N N . ASP A 1 425 ? -25.905 9.202 -0.880 1.00 59.53 425 ASP A N 1
ATOM 3377 C CA . ASP A 1 425 ? -26.437 7.954 -1.456 1.00 59.53 425 ASP A CA 1
ATOM 3378 C C . ASP A 1 425 ? -25.809 7.546 -2.802 1.00 59.53 425 ASP A C 1
ATOM 3380 O O . ASP A 1 425 ? -26.486 7.129 -3.741 1.00 59.53 425 ASP A O 1
ATOM 3384 N N . SER A 1 426 ? -24.489 7.705 -2.934 1.00 67.00 426 SER A N 1
ATOM 3385 C CA . SER A 1 426 ? -23.761 7.352 -4.163 1.00 67.00 426 SER A CA 1
ATOM 3386 C C . SER A 1 426 ? -23.411 5.869 -4.262 1.00 67.00 426 SER A C 1
ATOM 3388 O O . SER A 1 426 ? -23.175 5.384 -5.370 1.00 67.00 426 SER A O 1
ATOM 3390 N N . TYR A 1 427 ? -23.376 5.151 -3.140 1.00 71.56 427 TYR A N 1
ATOM 3391 C CA . TYR A 1 427 ? -23.130 3.714 -3.121 1.00 71.56 427 TYR A CA 1
ATOM 3392 C C . TYR A 1 427 ? -24.430 2.956 -3.447 1.00 71.56 427 TYR A C 1
ATOM 3394 O O . TYR A 1 427 ? -25.391 3.071 -2.689 1.00 71.56 427 TYR A O 1
ATOM 3402 N N . PRO A 1 428 ? -24.501 2.176 -4.543 1.00 60.41 428 PRO A N 1
ATOM 3403 C CA . PRO A 1 428 ? -25.752 1.548 -4.980 1.00 60.41 428 PRO A CA 1
ATOM 3404 C C . PRO A 1 428 ? -26.096 0.240 -4.246 1.00 60.41 428 PRO A C 1
ATOM 3406 O O . PRO A 1 428 ? -27.025 -0.452 -4.651 1.00 60.41 428 PRO A O 1
ATOM 3409 N N . GLY A 1 429 ? -25.367 -0.110 -3.182 1.00 66.06 429 GLY A N 1
ATOM 3410 C CA . GLY A 1 429 ? -25.563 -1.359 -2.446 1.00 66.06 429 GLY A CA 1
ATOM 3411 C C . GLY A 1 429 ? -24.789 -2.557 -3.026 1.00 66.06 429 GLY A C 1
ATOM 3412 O O . GLY A 1 429 ? -24.172 -2.445 -4.092 1.00 66.06 429 GLY A O 1
ATOM 3413 N N . PRO A 1 430 ? -24.793 -3.699 -2.313 1.00 61.09 430 PRO A N 1
ATOM 3414 C CA . PRO A 1 430 ? -24.035 -4.898 -2.683 1.00 61.09 430 PRO A CA 1
ATOM 3415 C C . PRO A 1 430 ? -24.593 -5.646 -3.913 1.00 61.09 430 PRO A C 1
ATOM 3417 O O . PRO A 1 430 ? -23.800 -6.173 -4.690 1.00 61.09 430 PRO A O 1
ATOM 3420 N N . ASP A 1 431 ? -25.910 -5.607 -4.152 1.00 56.22 431 ASP A N 1
ATOM 3421 C CA . ASP A 1 431 ? -26.619 -6.415 -5.171 1.00 56.22 431 ASP A CA 1
ATOM 3422 C C . ASP A 1 431 ? -26.580 -5.880 -6.612 1.00 56.22 431 ASP A C 1
ATOM 3424 O O . ASP A 1 431 ? -27.145 -6.477 -7.532 1.00 56.22 431 ASP A O 1
ATOM 3428 N N . THR A 1 432 ? -25.947 -4.732 -6.858 1.00 57.84 432 THR A N 1
ATOM 3429 C CA . THR A 1 432 ? -25.931 -4.170 -8.215 1.00 57.84 432 THR A CA 1
ATOM 3430 C C . THR A 1 432 ? -24.912 -4.913 -9.083 1.00 57.84 432 THR A C 1
ATOM 3432 O O . THR A 1 432 ? -23.709 -4.664 -8.967 1.00 57.84 432 THR A O 1
ATOM 3435 N N . GLU A 1 433 ? -25.388 -5.777 -9.992 1.00 45.69 433 GLU A N 1
ATOM 3436 C CA . GLU A 1 433 ? -24.573 -6.356 -11.069 1.00 45.69 433 GLU A CA 1
ATOM 3437 C C . GLU A 1 433 ? -23.879 -5.231 -11.844 1.00 45.69 433 GLU A C 1
ATOM 3439 O O . GLU A 1 433 ? -24.514 -4.378 -12.471 1.00 45.69 433 GLU A O 1
ATOM 3444 N N . ARG A 1 434 ? -22.548 -5.210 -11.785 1.00 54.19 434 ARG A N 1
ATOM 3445 C CA . ARG A 1 434 ? -21.731 -4.246 -12.516 1.00 54.19 434 ARG A CA 1
ATOM 3446 C C . ARG A 1 434 ? -20.816 -4.972 -13.491 1.00 54.19 434 ARG A C 1
ATOM 3448 O O . ARG A 1 434 ? -20.364 -6.079 -13.191 1.00 54.19 434 ARG A O 1
ATOM 3455 N N . PRO A 1 435 ? -20.549 -4.361 -14.661 1.00 44.06 435 PRO A N 1
ATOM 3456 C CA . PRO A 1 435 ? -19.645 -4.940 -15.640 1.00 44.06 435 PRO A CA 1
ATOM 3457 C C . PRO A 1 435 ? -18.288 -5.219 -14.990 1.00 44.06 435 PRO A C 1
ATOM 3459 O O . PRO A 1 435 ? -17.876 -4.489 -14.088 1.00 44.06 435 PRO A O 1
ATOM 3462 N N . THR A 1 436 ? -17.653 -6.301 -15.451 1.00 46.59 436 THR A N 1
ATOM 3463 C CA . THR A 1 436 ? -16.340 -6.835 -15.042 1.00 46.59 436 THR A CA 1
ATOM 3464 C C . THR A 1 436 ? -15.439 -5.786 -14.396 1.00 46.59 436 THR A C 1
ATOM 3466 O O . THR A 1 436 ? -15.286 -4.724 -15.007 1.00 46.59 436 THR A O 1
ATOM 3469 N N . PRO A 1 437 ? -14.810 -6.067 -13.235 1.00 52.03 437 PRO A N 1
ATOM 3470 C CA . PRO A 1 437 ? -13.981 -5.090 -12.544 1.00 52.03 437 PRO A CA 1
ATOM 3471 C C . PRO A 1 437 ? -12.959 -4.547 -13.535 1.00 52.03 437 PRO A C 1
ATOM 3473 O O . PRO A 1 437 ? -12.072 -5.274 -13.982 1.00 52.03 437 PRO A O 1
ATOM 3476 N N . LEU A 1 438 ? -13.111 -3.283 -13.940 1.00 53.53 438 LEU A N 1
ATOM 3477 C CA . LEU A 1 438 ? -12.045 -2.644 -14.684 1.00 53.53 438 LEU A CA 1
ATOM 3478 C C . LEU A 1 438 ? -10.842 -2.661 -13.741 1.00 53.53 438 LEU A C 1
ATOM 3480 O O . LEU A 1 438 ? -10.909 -2.121 -12.637 1.00 53.53 438 LEU A O 1
ATOM 3484 N N . THR A 1 439 ? -9.735 -3.252 -14.193 1.00 58.78 439 THR A N 1
ATOM 3485 C CA . THR A 1 439 ? -8.415 -3.154 -13.545 1.00 58.78 439 THR A CA 1
ATOM 3486 C C . THR A 1 439 ? -8.052 -1.694 -13.227 1.00 58.78 439 THR A C 1
ATOM 3488 O O . THR A 1 439 ? -7.275 -1.407 -12.318 1.00 58.78 439 THR A O 1
ATOM 3491 N N . HIS A 1 440 ? -8.672 -0.765 -13.960 1.00 68.50 440 HIS A N 1
ATOM 3492 C CA . HIS A 1 440 ? -8.396 0.657 -13.988 1.00 68.50 440 HIS A CA 1
ATOM 3493 C C . HIS A 1 440 ? -9.624 1.413 -13.464 1.00 68.50 440 HIS A C 1
ATOM 3495 O O . HIS A 1 440 ? -10.695 1.347 -14.065 1.00 68.50 440 HIS A O 1
ATOM 3501 N N . GLY A 1 441 ? -9.494 2.133 -12.351 1.00 72.69 441 GLY A N 1
ATOM 3502 C CA . GLY A 1 441 ? -10.605 2.866 -11.737 1.00 72.69 441 GLY A CA 1
ATOM 3503 C C . GLY A 1 441 ? -10.124 4.000 -10.843 1.00 72.69 441 GLY A C 1
ATOM 3504 O O . GLY A 1 441 ? -8.923 4.232 -10.736 1.00 72.69 441 GLY A O 1
ATOM 3505 N N . ASP A 1 442 ? -11.049 4.714 -10.209 1.00 83.62 442 ASP A N 1
ATOM 3506 C CA . ASP A 1 442 ? -10.757 5.717 -9.183 1.00 83.62 442 ASP A CA 1
ATOM 3507 C C . ASP A 1 442 ? -10.868 5.124 -7.766 1.00 83.62 442 ASP A C 1
ATOM 3509 O O . ASP A 1 442 ? -11.129 3.934 -7.574 1.00 83.62 442 ASP A O 1
ATOM 3513 N N . GLY A 1 443 ? -10.669 5.962 -6.747 1.00 86.12 443 GLY A N 1
ATOM 3514 C CA . GLY A 1 443 ? -10.814 5.540 -5.353 1.00 86.12 443 GLY A CA 1
ATOM 3515 C C . GLY A 1 443 ? -12.222 5.055 -4.994 1.00 86.12 443 GLY A C 1
ATOM 3516 O O . GLY A 1 443 ? -12.355 4.217 -4.105 1.00 86.12 443 GLY A O 1
ATOM 3517 N N . LEU A 1 444 ? -13.266 5.520 -5.695 1.00 88.69 444 LEU A N 1
ATOM 3518 C CA . LEU A 1 444 ? -14.643 5.070 -5.469 1.00 88.69 444 LEU A CA 1
ATOM 3519 C C . LEU A 1 444 ? -14.805 3.613 -5.882 1.00 88.69 444 LEU A C 1
ATOM 3521 O O . LEU A 1 444 ? -15.278 2.811 -5.078 1.00 88.69 444 LEU A O 1
ATOM 3525 N N . ALA A 1 445 ? -14.333 3.266 -7.081 1.00 87.44 445 ALA A N 1
ATOM 3526 C CA . ALA A 1 445 ? -14.378 1.901 -7.588 1.00 87.44 445 ALA A CA 1
ATOM 3527 C C . ALA A 1 445 ? -13.632 0.915 -6.672 1.00 87.44 445 ALA A C 1
ATOM 3529 O O . ALA A 1 445 ? -14.071 -0.220 -6.491 1.00 87.44 445 ALA A O 1
ATOM 3530 N N . VAL A 1 446 ? -12.523 1.342 -6.054 1.00 89.81 446 VAL A N 1
ATOM 3531 C CA . VAL A 1 446 ? -11.778 0.510 -5.092 1.00 89.81 446 VAL A CA 1
ATOM 3532 C C . VAL A 1 446 ? -12.560 0.291 -3.803 1.00 89.81 446 VAL A C 1
ATOM 3534 O O . VAL A 1 446 ? -12.660 -0.846 -3.348 1.00 89.81 446 VAL A O 1
ATOM 3537 N N . ILE A 1 447 ? -13.141 1.345 -3.223 1.00 93.00 447 ILE A N 1
ATOM 3538 C CA . ILE A 1 447 ? -13.964 1.199 -2.014 1.00 93.00 447 ILE A CA 1
ATOM 3539 C C . ILE A 1 447 ? -15.159 0.286 -2.299 1.00 93.00 447 ILE A C 1
ATOM 3541 O O . ILE A 1 447 ? -15.431 -0.623 -1.520 1.00 93.00 447 ILE A O 1
ATOM 3545 N N . GLU A 1 448 ? -15.834 0.474 -3.432 1.00 91.00 448 GLU A N 1
ATOM 3546 C CA . GLU A 1 448 ? -16.955 -0.371 -3.852 1.00 91.00 448 GLU A CA 1
ATOM 3547 C C . GLU A 1 448 ? -16.546 -1.833 -3.994 1.00 91.00 448 GLU A C 1
ATOM 3549 O O . GLU A 1 448 ? -17.235 -2.707 -3.473 1.00 91.00 448 GLU A O 1
ATOM 3554 N N . ARG A 1 449 ? -15.400 -2.098 -4.630 1.00 90.00 449 ARG A N 1
ATOM 3555 C CA . ARG A 1 449 ? -14.854 -3.448 -4.780 1.00 90.00 449 ARG A CA 1
ATOM 3556 C C . ARG A 1 449 ? -14.552 -4.097 -3.429 1.00 90.00 449 ARG A C 1
ATOM 3558 O O . ARG A 1 449 ? -14.889 -5.261 -3.238 1.00 90.00 449 ARG A O 1
ATOM 3565 N N . ILE A 1 450 ? -13.965 -3.363 -2.480 1.00 93.19 450 ILE A N 1
ATOM 3566 C CA . ILE A 1 450 ? -13.703 -3.870 -1.122 1.00 93.19 450 ILE A CA 1
ATOM 3567 C C . ILE A 1 450 ? -15.016 -4.205 -0.407 1.00 93.19 450 ILE A C 1
ATOM 3569 O O . ILE A 1 450 ? -15.131 -5.278 0.183 1.00 93.19 450 ILE A O 1
ATOM 3573 N N . LEU A 1 451 ? -16.013 -3.317 -0.478 1.00 94.00 451 LEU A N 1
ATOM 3574 C CA . LEU A 1 451 ? -17.328 -3.531 0.132 1.00 94.00 451 LEU A CA 1
ATOM 3575 C C . LEU A 1 451 ? -18.046 -4.747 -0.473 1.00 94.00 451 LEU A C 1
ATOM 3577 O O . LEU A 1 451 ? -18.579 -5.569 0.267 1.00 94.00 451 LEU A O 1
ATOM 3581 N N . GLN A 1 452 ? -17.998 -4.905 -1.799 1.00 91.56 452 GLN A N 1
ATOM 3582 C CA . GLN A 1 452 ? -18.552 -6.068 -2.500 1.00 91.56 452 GLN A CA 1
ATOM 3583 C C . GLN A 1 452 ? -17.850 -7.366 -2.092 1.00 91.56 452 GLN A C 1
ATOM 3585 O O . GLN A 1 452 ? -18.519 -8.326 -1.724 1.00 91.56 452 GLN A O 1
ATOM 3590 N N . LYS A 1 453 ? -16.510 -7.390 -2.082 1.00 91.62 453 LYS A N 1
ATOM 3591 C CA . LYS A 1 453 ? -15.733 -8.553 -1.622 1.00 91.62 453 LYS A CA 1
ATOM 3592 C C . LYS A 1 453 ? -16.059 -8.915 -0.168 1.00 91.62 453 LYS A C 1
ATOM 3594 O O . LYS A 1 453 ? -16.148 -10.094 0.164 1.00 91.62 453 LYS A O 1
ATOM 3599 N N . ALA A 1 454 ? -16.249 -7.917 0.698 1.00 93.44 454 ALA A N 1
ATOM 3600 C CA . ALA A 1 454 ? -16.609 -8.133 2.096 1.00 93.44 454 ALA A CA 1
ATOM 3601 C C . ALA A 1 454 ? -18.020 -8.718 2.265 1.00 93.44 454 ALA A C 1
ATOM 3603 O O . ALA A 1 454 ? -18.190 -9.608 3.099 1.00 93.44 454 ALA A O 1
ATOM 3604 N N . ALA A 1 455 ? -18.998 -8.242 1.484 1.00 92.12 455 ALA A N 1
ATOM 3605 C CA . ALA A 1 455 ? -20.369 -8.760 1.472 1.00 92.12 455 ALA A CA 1
ATOM 3606 C C . ALA A 1 455 ? -20.420 -10.199 0.935 1.00 92.12 455 ALA A C 1
ATOM 3608 O O . ALA A 1 455 ? -20.937 -11.088 1.600 1.00 92.12 455 ALA A O 1
ATOM 3609 N N . GLN A 1 456 ? -19.770 -10.455 -0.206 1.00 91.19 456 GLN A N 1
ATOM 3610 C CA . GLN A 1 456 ? -19.727 -11.779 -0.842 1.00 91.19 456 GLN A CA 1
ATOM 3611 C C . GLN A 1 456 ? -19.123 -12.866 0.056 1.00 91.19 456 GLN A C 1
ATOM 3613 O O . GLN A 1 456 ? -19.490 -14.029 -0.063 1.00 91.19 456 GLN A O 1
ATOM 3618 N N . ARG A 1 457 ? -18.193 -12.502 0.949 1.00 91.25 457 ARG A N 1
ATOM 3619 C CA . ARG A 1 457 ? -17.505 -13.446 1.845 1.00 91.25 457 ARG A CA 1
ATOM 3620 C C . ARG A 1 457 ? -18.131 -13.565 3.238 1.00 91.25 457 ARG A C 1
ATOM 3622 O O . ARG A 1 457 ? -17.660 -14.373 4.035 1.00 91.25 457 ARG A O 1
ATOM 3629 N N . SER A 1 458 ? -19.132 -12.752 3.589 1.00 92.25 458 SER A N 1
ATOM 3630 C CA . SER A 1 458 ? -19.763 -12.798 4.915 1.00 92.25 458 SER A CA 1
ATOM 3631 C C . SER A 1 458 ? -21.177 -12.221 4.904 1.00 92.25 458 SER A C 1
ATOM 3633 O O . SER A 1 458 ? -21.370 -11.017 4.733 1.00 92.25 458 SER A O 1
ATOM 3635 N N . CYS A 1 459 ? -22.154 -13.071 5.232 1.00 90.38 459 CYS A N 1
ATOM 3636 C CA . CYS A 1 459 ? -23.554 -12.661 5.363 1.00 90.38 459 CYS A CA 1
ATOM 3637 C C . CYS A 1 459 ? -23.772 -11.592 6.452 1.00 90.38 459 CYS A C 1
ATOM 3639 O O . CYS A 1 459 ? -24.638 -10.735 6.310 1.00 90.38 459 CYS A O 1
ATOM 3641 N N . GLN A 1 460 ? -22.965 -11.576 7.523 1.00 91.31 460 GLN A N 1
ATOM 3642 C CA . GLN A 1 460 ? -23.037 -10.526 8.546 1.00 91.31 460 GLN A CA 1
ATOM 3643 C C . GLN A 1 460 ? -22.584 -9.171 7.995 1.00 91.31 460 GLN A C 1
ATOM 3645 O O . GLN A 1 460 ? -23.170 -8.141 8.335 1.00 91.31 460 GLN A O 1
ATOM 3650 N N . ASN A 1 461 ? -21.554 -9.156 7.143 1.00 92.88 461 ASN A N 1
ATOM 3651 C CA . ASN A 1 461 ? -21.097 -7.929 6.492 1.00 92.88 461 ASN A CA 1
ATOM 3652 C C . ASN A 1 461 ? -22.121 -7.424 5.476 1.00 92.88 461 ASN A C 1
ATOM 3654 O O . ASN A 1 461 ? -22.360 -6.222 5.426 1.00 92.88 461 ASN A O 1
ATOM 3658 N N . GLU A 1 462 ? -22.743 -8.323 4.714 1.00 91.94 462 GLU A N 1
ATOM 3659 C CA . GLU A 1 462 ? -23.836 -8.007 3.790 1.00 91.94 462 GLU A CA 1
ATOM 3660 C C . GLU A 1 462 ? -25.018 -7.348 4.519 1.00 91.94 462 GLU A C 1
ATOM 3662 O O . GLU A 1 462 ? -25.352 -6.201 4.225 1.00 91.94 462 GLU A O 1
ATOM 3667 N N . GLN A 1 463 ? -25.551 -7.992 5.564 1.00 90.81 463 GLN A N 1
ATOM 3668 C CA . GLN A 1 463 ? -26.637 -7.441 6.389 1.00 90.81 463 GLN A CA 1
ATOM 3669 C C . GLN A 1 463 ? -26.261 -6.094 7.018 1.00 90.81 463 GLN A C 1
ATOM 3671 O O . GLN A 1 463 ? -27.037 -5.138 7.012 1.00 90.81 463 GLN A O 1
ATOM 3676 N N . SER A 1 464 ? -25.037 -5.985 7.540 1.00 91.69 464 SER A N 1
ATOM 3677 C CA . SER A 1 464 ? -24.555 -4.736 8.134 1.00 91.69 464 SER A CA 1
ATOM 3678 C C . SER A 1 464 ? -24.437 -3.618 7.097 1.00 91.69 464 SER A C 1
ATOM 3680 O O . SER A 1 464 ? -24.713 -2.460 7.412 1.00 91.69 464 SER A O 1
ATOM 3682 N N . LEU A 1 465 ? -24.038 -3.935 5.860 1.00 91.88 465 LEU A N 1
ATOM 3683 C CA . LEU A 1 465 ? -23.975 -2.962 4.772 1.00 91.88 465 LEU A CA 1
ATOM 3684 C C . LEU A 1 465 ? -25.358 -2.481 4.363 1.00 91.88 465 LEU A C 1
ATOM 3686 O O . LEU A 1 465 ? -25.533 -1.273 4.200 1.00 91.88 465 LEU A O 1
ATOM 3690 N N . GLU A 1 466 ? -26.332 -3.380 4.252 1.00 88.69 466 GLU A N 1
ATOM 3691 C CA . GLU A 1 466 ? -27.728 -3.012 4.007 1.00 88.69 466 GLU A CA 1
ATOM 3692 C C . GLU A 1 466 ? -28.243 -2.065 5.093 1.00 88.69 466 GLU A C 1
ATOM 3694 O O . GLU A 1 466 ? -28.742 -0.983 4.784 1.00 88.69 466 GLU A O 1
ATOM 3699 N N . GLU A 1 467 ? -28.029 -2.395 6.370 1.00 89.12 467 GLU A N 1
ATOM 3700 C CA . GLU A 1 467 ? -28.426 -1.533 7.484 1.00 89.12 467 GLU A CA 1
ATOM 3701 C C . GLU A 1 467 ? -27.774 -0.147 7.433 1.00 89.12 467 GLU A C 1
ATOM 3703 O O . GLU A 1 467 ? -28.433 0.864 7.700 1.00 89.12 467 GLU A O 1
ATOM 3708 N N . ILE A 1 468 ? -26.473 -0.084 7.135 1.00 88.25 468 ILE A N 1
ATOM 3709 C CA . ILE A 1 468 ? -25.740 1.180 7.027 1.00 88.25 468 ILE A CA 1
ATOM 3710 C C . ILE A 1 468 ? -26.306 2.005 5.868 1.00 88.25 468 ILE A C 1
ATOM 3712 O O . ILE A 1 468 ? -26.569 3.192 6.051 1.00 88.25 468 ILE A O 1
ATOM 3716 N N . CYS A 1 469 ? -26.548 1.393 4.708 1.00 82.81 469 CYS A N 1
ATOM 3717 C CA . CYS A 1 469 ? -27.119 2.080 3.550 1.00 82.81 469 CYS A CA 1
ATOM 3718 C C . CYS A 1 469 ? -28.544 2.581 3.838 1.00 82.81 469 CYS A C 1
ATOM 3720 O O . CYS A 1 469 ? -28.862 3.731 3.535 1.00 82.81 469 CYS A O 1
ATOM 3722 N N . CYS A 1 470 ? -29.379 1.780 4.509 1.00 76.12 470 CYS A N 1
ATOM 3723 C CA . CYS A 1 470 ? -30.728 2.177 4.916 1.00 76.12 470 CYS A CA 1
ATOM 3724 C C . CYS A 1 470 ? -30.741 3.329 5.930 1.00 76.12 470 CYS A C 1
ATOM 3726 O O . CYS A 1 470 ? -31.635 4.167 5.881 1.00 76.12 470 CYS A O 1
ATOM 3728 N N . LYS A 1 471 ? -29.768 3.389 6.850 1.00 70.88 471 LYS A N 1
ATOM 3729 C CA . LYS A 1 471 ? -29.638 4.490 7.825 1.00 70.88 471 LYS A CA 1
ATOM 3730 C C . LYS A 1 471 ? -29.126 5.788 7.188 1.00 70.88 471 LYS A C 1
ATOM 3732 O O . LYS A 1 471 ? -29.351 6.857 7.751 1.00 70.88 471 LYS A O 1
ATOM 3737 N N . VAL A 1 472 ? -28.416 5.699 6.063 1.00 62.06 472 VAL A N 1
ATOM 3738 C CA . VAL A 1 472 ? -27.870 6.856 5.334 1.00 62.06 472 VAL A CA 1
ATOM 3739 C C . VAL A 1 472 ? -28.901 7.447 4.357 1.00 62.06 472 VAL A C 1
ATOM 3741 O O . VAL A 1 472 ? -28.945 8.669 4.218 1.00 62.06 472 VAL A O 1
ATOM 3744 N N . ALA A 1 473 ? -29.801 6.629 3.800 1.00 46.16 473 ALA A N 1
ATOM 3745 C CA . ALA A 1 473 ? -30.928 7.096 2.990 1.00 46.16 473 ALA A CA 1
ATOM 3746 C C . ALA A 1 473 ? -32.032 7.753 3.859 1.00 46.16 473 ALA A C 1
ATOM 3748 O O . ALA A 1 473 ? -32.427 7.194 4.886 1.00 46.16 473 ALA A O 1
ATOM 3749 N N . PRO A 1 474 ? -32.601 8.919 3.489 1.00 40.50 474 PRO A N 1
ATOM 3750 C CA . PRO A 1 474 ? -33.694 9.511 4.258 1.00 40.50 474 PRO A CA 1
ATOM 3751 C C . PRO A 1 474 ? -34.988 8.679 4.132 1.00 40.50 474 PRO A C 1
ATOM 3753 O O . PRO A 1 474 ? -35.260 8.126 3.062 1.00 40.50 474 PRO A O 1
ATOM 3756 N N . PRO A 1 475 ? -35.865 8.657 5.159 1.00 40.59 475 PRO A N 1
ATOM 3757 C CA . PRO A 1 475 ? -37.221 8.146 5.003 1.00 40.59 475 PRO A CA 1
ATOM 3758 C C . PRO A 1 475 ? -37.975 9.109 4.081 1.00 40.59 475 PRO A C 1
ATOM 3760 O O . PRO A 1 475 ? -38.367 10.195 4.495 1.00 40.59 475 PRO A O 1
ATOM 3763 N N . VAL A 1 476 ? -38.124 8.760 2.804 1.00 36.31 476 VAL A N 1
ATOM 3764 C CA . VAL A 1 476 ? -38.799 9.604 1.808 1.00 36.31 476 VAL A CA 1
ATOM 3765 C C . VAL A 1 476 ? -40.299 9.687 2.132 1.00 36.31 476 VAL A C 1
ATOM 3767 O O . VAL A 1 476 ? -40.990 8.673 2.025 1.00 36.31 476 VAL A O 1
ATOM 3770 N N . PRO A 1 477 ? -40.868 10.869 2.452 1.00 37.41 477 PRO A N 1
ATOM 3771 C CA . PRO A 1 477 ? -42.301 11.087 2.320 1.00 37.41 477 PRO A CA 1
ATOM 3772 C C . PRO A 1 477 ? -42.633 11.283 0.828 1.00 37.41 477 PRO A C 1
ATOM 3774 O O . PRO A 1 477 ? -41.819 11.836 0.080 1.00 37.41 477 PRO A O 1
ATOM 3777 N N . PRO A 1 478 ? -43.825 10.881 0.357 1.00 36.06 478 PRO A N 1
ATOM 3778 C CA . PRO A 1 478 ? -44.172 10.950 -1.059 1.00 36.06 478 PRO A CA 1
ATOM 3779 C C . PRO A 1 478 ? -44.104 12.395 -1.583 1.00 36.06 478 PRO A C 1
ATOM 3781 O O . PRO A 1 478 ? -44.723 13.313 -1.041 1.00 36.06 478 PRO A O 1
ATOM 3784 N N . ARG A 1 479 ? -43.326 12.583 -2.658 1.00 30.45 479 ARG A N 1
ATOM 3785 C CA . ARG A 1 479 ? -43.080 13.860 -3.347 1.00 30.45 479 ARG A CA 1
ATOM 3786 C C . ARG A 1 479 ? -44.382 14.592 -3.696 1.00 30.45 479 ARG A C 1
ATOM 3788 O O . ARG A 1 479 ? -45.192 14.089 -4.471 1.00 30.45 479 ARG A O 1
ATOM 3795 N N . ARG A 1 480 ? -44.491 15.854 -3.267 1.00 30.89 480 ARG A N 1
ATOM 3796 C CA . ARG A 1 480 ? -45.237 16.895 -3.991 1.00 30.89 480 ARG A CA 1
ATOM 3797 C C . ARG A 1 480 ? -44.231 17.831 -4.657 1.00 30.89 480 ARG A C 1
ATOM 3799 O O . ARG A 1 480 ? -43.413 18.450 -3.989 1.00 30.89 480 ARG A O 1
ATOM 3806 N N . THR A 1 481 ? -44.275 17.894 -5.980 1.00 31.80 481 THR A N 1
ATOM 3807 C CA . THR A 1 481 ? -43.492 18.808 -6.817 1.00 31.80 481 THR A CA 1
ATOM 3808 C C . THR A 1 481 ? -43.935 20.257 -6.613 1.00 31.80 481 THR A C 1
ATOM 3810 O O . THR A 1 481 ? -45.106 20.564 -6.835 1.00 31.80 481 THR A O 1
ATOM 3813 N N . SER A 1 482 ? -43.009 21.159 -6.280 1.00 32.38 482 SER A N 1
ATOM 3814 C CA . SER A 1 482 ? -43.196 22.612 -6.406 1.00 32.38 482 SER A CA 1
ATOM 3815 C C . SER A 1 482 ? -42.073 23.229 -7.272 1.00 32.38 482 SER A C 1
ATOM 3817 O O . SER A 1 482 ? -40.895 22.962 -7.034 1.00 32.38 482 SER A O 1
ATOM 3819 N N . PRO A 1 483 ? -42.395 24.035 -8.306 1.00 39.28 483 PRO A N 1
ATOM 3820 C CA . PRO A 1 483 ? -41.446 24.473 -9.336 1.00 39.28 483 PRO A CA 1
ATOM 3821 C C . PRO A 1 483 ? -40.785 25.829 -9.010 1.00 39.28 483 PRO A C 1
ATOM 3823 O O . PRO A 1 483 ? -40.776 26.736 -9.836 1.00 39.28 483 PRO A O 1
ATOM 3826 N N . GLY A 1 484 ? -40.263 25.993 -7.788 1.00 40.38 484 GLY A N 1
ATOM 3827 C CA . GLY A 1 484 ? -39.742 27.283 -7.297 1.00 40.38 484 GLY A CA 1
ATOM 3828 C C . GLY A 1 484 ? -38.214 27.436 -7.253 1.00 40.38 484 GLY A C 1
ATOM 3829 O O . GLY A 1 484 ? -37.718 28.558 -7.260 1.00 40.38 484 GLY A O 1
ATOM 3830 N N . GLU A 1 485 ? -37.443 26.345 -7.220 1.00 43.38 485 GLU A N 1
ATOM 3831 C CA . GLU A 1 485 ? -36.002 26.413 -6.898 1.00 43.38 485 GLU A CA 1
ATOM 3832 C C . GLU A 1 485 ? -35.057 26.612 -8.099 1.00 43.38 485 GLU A C 1
ATOM 3834 O O . GLU A 1 485 ? -33.874 26.909 -7.908 1.00 43.38 485 GLU A O 1
ATOM 3839 N N . SER A 1 486 ? -35.527 26.464 -9.344 1.00 46.81 486 SER A N 1
ATOM 3840 C CA . SER A 1 486 ? -34.643 26.574 -10.518 1.00 46.81 486 SER A CA 1
ATOM 3841 C C . SER A 1 486 ? -34.238 28.020 -10.830 1.00 46.81 486 SER A C 1
ATOM 3843 O O . SER A 1 486 ? -33.094 28.266 -11.213 1.00 46.81 486 SER A O 1
ATOM 3845 N N . LEU A 1 487 ? -35.131 28.988 -10.595 1.00 50.12 487 LEU A N 1
ATOM 3846 C CA . LEU A 1 487 ? -34.903 30.395 -10.940 1.00 50.12 487 LEU A CA 1
ATOM 3847 C C . LEU A 1 487 ? -33.833 31.059 -10.057 1.00 50.12 487 LEU A C 1
ATOM 3849 O O . LEU A 1 487 ? -33.030 31.850 -10.553 1.00 50.12 487 LEU A O 1
ATOM 3853 N N . ASP A 1 488 ? -33.746 30.686 -8.777 1.00 54.66 488 ASP A N 1
ATOM 3854 C CA . ASP A 1 488 ? -32.790 31.299 -7.844 1.00 54.66 488 ASP A CA 1
ATOM 3855 C C . ASP A 1 488 ? -31.348 30.777 -8.048 1.00 54.66 488 ASP A C 1
ATOM 3857 O O . ASP A 1 488 ? -30.365 31.491 -7.828 1.00 54.66 488 ASP A O 1
ATOM 3861 N N . LYS A 1 489 ? -31.191 29.547 -8.565 1.00 58.66 489 LYS A N 1
ATOM 3862 C CA . LYS A 1 489 ? -29.884 29.003 -8.985 1.00 58.66 489 LYS A CA 1
ATOM 3863 C C . LYS A 1 489 ? -29.378 29.633 -10.288 1.00 58.66 489 LYS A C 1
ATOM 3865 O O . LYS A 1 489 ? -28.172 29.875 -10.409 1.00 58.66 489 LYS A O 1
ATOM 3870 N N . GLU A 1 490 ? -30.269 29.919 -11.235 1.00 64.62 490 GLU A N 1
ATOM 3871 C CA . GLU A 1 490 ? -29.935 30.556 -12.518 1.00 64.62 490 GLU A CA 1
ATOM 3872 C C . GLU A 1 490 ? -29.466 32.012 -12.310 1.00 64.62 490 GLU A C 1
ATOM 3874 O O . GLU A 1 490 ? -28.412 32.418 -12.811 1.00 64.62 490 GLU A O 1
ATOM 3879 N N . GLU A 1 491 ? -30.175 32.776 -11.470 1.00 65.62 491 GLU A N 1
ATOM 3880 C CA . GLU A 1 491 ? -29.860 34.178 -11.159 1.00 65.62 491 GLU A CA 1
ATOM 3881 C C . GLU A 1 491 ? -28.505 34.319 -10.434 1.00 65.62 491 GLU A C 1
ATOM 3883 O O . GLU A 1 491 ? -27.702 35.206 -10.753 1.00 65.62 491 GLU A O 1
ATOM 3888 N N . ARG A 1 492 ? -28.181 33.398 -9.512 1.00 62.50 492 ARG A N 1
ATOM 3889 C CA . ARG A 1 492 ? -26.871 33.360 -8.832 1.00 62.50 492 ARG A CA 1
ATOM 3890 C C . ARG A 1 492 ? -25.726 33.031 -9.795 1.00 62.50 492 ARG A C 1
ATOM 3892 O O . ARG A 1 492 ? -24.667 33.659 -9.709 1.00 62.50 492 ARG A O 1
ATOM 3899 N N . ARG A 1 493 ? -25.928 32.108 -10.746 1.00 68.94 493 ARG A N 1
ATOM 3900 C CA . ARG A 1 493 ? -24.930 31.786 -11.787 1.00 68.94 493 ARG A CA 1
ATOM 3901 C C . ARG A 1 493 ? -24.689 32.959 -12.735 1.00 68.94 493 ARG A C 1
ATOM 3903 O O . ARG A 1 493 ? -23.537 33.216 -13.089 1.00 68.94 493 ARG A O 1
ATOM 3910 N N . ARG A 1 494 ? -25.734 33.710 -13.102 1.00 71.56 494 ARG A N 1
ATOM 3911 C CA . ARG A 1 494 ? -25.605 34.912 -13.943 1.00 71.56 494 ARG A CA 1
ATOM 3912 C C . ARG A 1 494 ? -24.764 35.995 -13.260 1.00 71.56 494 ARG A C 1
ATOM 3914 O O . ARG A 1 494 ? -23.803 36.484 -13.853 1.00 71.56 494 ARG A O 1
ATOM 3921 N N . ARG A 1 495 ? -25.045 36.292 -11.985 1.00 72.75 495 ARG A N 1
ATOM 3922 C CA . ARG A 1 495 ? -24.300 37.297 -11.201 1.00 72.75 495 ARG A CA 1
ATOM 3923 C C . ARG A 1 495 ? -22.833 36.916 -10.976 1.00 72.75 495 ARG A C 1
ATOM 3925 O O . ARG A 1 495 ? -21.973 37.793 -10.948 1.00 72.75 495 ARG A O 1
ATOM 3932 N N . ALA A 1 496 ? -22.524 35.624 -10.845 1.00 64.56 496 ALA A N 1
ATOM 3933 C CA . ALA A 1 496 ? -21.142 35.151 -10.742 1.00 64.56 496 ALA A CA 1
ATOM 3934 C C . ALA A 1 496 ? -20.349 35.383 -12.044 1.00 64.56 496 ALA A C 1
ATOM 3936 O O . ALA A 1 496 ? -19.220 35.875 -11.992 1.00 64.56 496 ALA A O 1
ATOM 3937 N N . ARG A 1 497 ? -20.956 35.115 -13.211 1.00 73.38 497 ARG A N 1
ATOM 3938 C CA . ARG A 1 497 ? -20.324 35.337 -14.525 1.00 73.38 497 ARG A CA 1
ATOM 3939 C C . ARG A 1 497 ? -20.073 36.818 -14.815 1.00 73.38 497 ARG A C 1
ATOM 3941 O O . ARG A 1 497 ? -19.007 37.164 -15.320 1.00 73.38 497 ARG A O 1
ATOM 3948 N N . GLU A 1 498 ? -21.003 37.704 -14.457 1.00 79.81 498 GLU A N 1
ATOM 3949 C CA . GLU A 1 498 ? -20.804 39.155 -14.608 1.00 79.81 498 GLU A CA 1
ATOM 3950 C C . GLU A 1 498 ? -19.654 39.683 -13.743 1.00 79.81 498 GLU A C 1
ATOM 3952 O O . GLU A 1 498 ? -18.839 40.476 -14.218 1.00 79.81 498 GLU A O 1
ATOM 3957 N N . ARG A 1 499 ? -19.529 39.199 -12.499 1.00 73.69 499 ARG A N 1
ATOM 3958 C CA . ARG A 1 499 ? -18.408 39.560 -11.614 1.00 73.69 499 ARG A CA 1
ATOM 3959 C C . ARG A 1 499 ? -17.066 39.103 -12.181 1.00 73.69 499 ARG A C 1
ATOM 3961 O O . ARG A 1 499 ? -16.118 39.885 -12.183 1.00 73.69 499 ARG A O 1
ATOM 3968 N N . GLN A 1 500 ? -17.000 37.883 -12.717 1.00 70.81 500 GLN A N 1
ATOM 3969 C CA . GLN A 1 500 ? -15.796 37.364 -13.375 1.00 70.81 500 GLN A CA 1
ATOM 3970 C C . GLN A 1 500 ? -15.404 38.204 -14.599 1.00 70.81 500 GLN A C 1
ATOM 3972 O O . GLN A 1 500 ? -14.235 38.549 -14.762 1.00 70.81 500 GLN A O 1
ATOM 3977 N N . LYS A 1 501 ? -16.379 38.600 -15.428 1.00 80.56 501 LYS A N 1
ATOM 3978 C CA . LYS A 1 501 ? -16.133 39.421 -16.623 1.00 80.56 501 LYS A CA 1
ATOM 3979 C C . LYS A 1 501 ? -15.657 40.835 -16.272 1.00 80.56 501 LYS A C 1
ATOM 3981 O O . LYS A 1 501 ? -14.773 41.361 -16.943 1.00 80.56 501 LYS A O 1
ATOM 3986 N N . LYS A 1 502 ? -16.198 41.434 -15.204 1.00 85.69 502 LYS A N 1
ATOM 3987 C CA . LYS A 1 502 ? -15.774 42.755 -14.715 1.00 85.69 502 LYS A CA 1
ATOM 3988 C C . LYS A 1 502 ? -14.340 42.732 -14.179 1.00 85.69 502 LYS A C 1
ATOM 3990 O O . LYS A 1 502 ? -13.572 43.630 -14.505 1.00 85.69 502 LYS A O 1
ATOM 3995 N N . LEU A 1 503 ? -13.967 41.685 -13.438 1.00 80.62 503 LEU A N 1
ATOM 3996 C CA . LEU A 1 503 ? -12.590 41.487 -12.975 1.00 80.62 503 LEU A CA 1
ATOM 3997 C C . LEU A 1 503 ? -11.614 41.326 -14.145 1.00 80.62 503 LEU A C 1
ATOM 3999 O O . LEU A 1 503 ? -10.574 41.975 -14.154 1.00 80.62 503 LEU A O 1
ATOM 4003 N N . LEU A 1 504 ? -11.962 40.528 -15.162 1.00 75.12 504 LEU A N 1
ATOM 4004 C CA . LEU A 1 504 ? -11.123 40.380 -16.358 1.00 75.12 504 LEU A CA 1
ATOM 4005 C C . LEU A 1 504 ? -10.915 41.716 -17.088 1.00 75.12 504 LEU A C 1
ATOM 4007 O O . LEU A 1 504 ? -9.802 42.022 -17.509 1.00 75.12 504 LEU A O 1
ATOM 4011 N N . ALA A 1 505 ? -11.974 42.520 -17.215 1.00 83.12 505 ALA A N 1
ATOM 4012 C CA . ALA A 1 505 ? -11.894 43.840 -17.836 1.00 83.12 505 ALA A CA 1
ATOM 4013 C C . ALA A 1 505 ? -11.037 44.816 -17.013 1.00 83.12 505 ALA A C 1
ATOM 4015 O O . ALA A 1 505 ? -10.276 45.596 -17.582 1.00 83.12 505 ALA A O 1
ATOM 4016 N N . GLU A 1 506 ? -11.115 44.750 -15.682 1.00 84.06 506 GLU A N 1
ATOM 4017 C CA . GLU A 1 506 ? -10.286 45.565 -14.793 1.00 84.06 506 GLU A CA 1
ATOM 4018 C C . GLU A 1 506 ? -8.802 45.181 -14.891 1.00 84.06 506 GLU A C 1
ATOM 4020 O O . GLU A 1 506 ? -7.947 46.061 -14.996 1.00 84.06 506 GLU A O 1
ATOM 4025 N N . PHE A 1 507 ? -8.489 43.883 -14.951 1.00 76.94 507 PHE A N 1
ATOM 4026 C CA . PHE A 1 507 ? -7.125 43.405 -15.194 1.00 76.94 507 PHE A CA 1
ATOM 4027 C C . PHE A 1 507 ? -6.593 43.856 -16.556 1.00 76.94 507 PHE A C 1
ATOM 4029 O O . PHE A 1 507 ? -5.480 44.375 -16.627 1.00 76.94 507 PHE A O 1
ATOM 4036 N N . ALA A 1 508 ? -7.396 43.740 -17.617 1.00 79.62 508 ALA A N 1
ATOM 4037 C CA . ALA A 1 508 ? -7.009 44.198 -18.949 1.00 79.62 508 ALA A CA 1
ATOM 4038 C C . ALA A 1 508 ? -6.774 45.720 -18.991 1.00 79.62 508 ALA A C 1
ATOM 4040 O O . ALA A 1 508 ? -5.806 46.181 -19.593 1.00 79.62 508 ALA A O 1
ATOM 4041 N N . SER A 1 509 ? -7.612 46.505 -18.305 1.00 80.44 509 SER A N 1
ATOM 4042 C CA . SER A 1 509 ? -7.445 47.959 -18.209 1.00 80.44 509 SER A CA 1
ATOM 4043 C C . SER A 1 509 ? -6.180 48.345 -17.440 1.00 80.44 509 SER A C 1
ATOM 4045 O O . SER A 1 509 ? -5.475 49.254 -17.870 1.00 80.44 509 SER A O 1
ATOM 4047 N N . ARG A 1 510 ? -5.869 47.654 -16.333 1.00 79.06 510 ARG A N 1
ATOM 4048 C CA . ARG A 1 510 ? -4.642 47.894 -15.552 1.00 79.06 510 ARG A CA 1
ATOM 4049 C C . ARG A 1 510 ? -3.386 47.476 -16.309 1.00 79.06 510 ARG A C 1
ATOM 4051 O O . ARG A 1 510 ? -2.366 48.148 -16.218 1.00 79.06 510 ARG A O 1
ATOM 4058 N N . GLN A 1 511 ? -3.455 46.390 -17.076 1.00 72.44 511 GLN A N 1
ATOM 4059 C CA . GLN A 1 511 ? -2.347 45.960 -17.924 1.00 72.44 511 GLN A CA 1
ATOM 4060 C C . GLN A 1 511 ? -2.098 46.967 -19.052 1.00 72.44 511 GLN A C 1
ATOM 4062 O O . GLN A 1 511 ? -0.949 47.308 -19.323 1.00 72.44 511 GLN A O 1
ATOM 4067 N N . LYS A 1 512 ? -3.165 47.501 -19.659 1.00 82.00 512 LYS A N 1
ATOM 4068 C CA . LYS A 1 512 ? -3.057 48.535 -20.692 1.00 82.00 512 LYS A CA 1
ATOM 4069 C C . LYS A 1 512 ? -2.485 49.844 -20.141 1.00 82.00 512 LYS A C 1
ATOM 4071 O O . LYS A 1 512 ? -1.559 50.375 -20.743 1.00 82.00 512 LYS A O 1
ATOM 4076 N N . SER A 1 513 ? -2.957 50.313 -18.981 1.00 76.81 513 SER A N 1
ATOM 4077 C CA . SER A 1 513 ? -2.399 51.518 -18.353 1.00 76.81 513 SER A CA 1
ATOM 4078 C C . SER A 1 513 ? -0.932 51.325 -17.970 1.00 76.81 513 SER A C 1
ATOM 4080 O O . SER A 1 513 ? -0.128 52.225 -18.158 1.00 76.81 513 SER A O 1
ATOM 4082 N N . PHE A 1 514 ? -0.559 50.134 -17.490 1.00 76.19 514 PHE A N 1
ATOM 4083 C CA . PHE A 1 514 ? 0.832 49.813 -17.177 1.00 76.19 514 PHE A CA 1
ATOM 4084 C C . PHE A 1 514 ? 1.724 49.826 -18.428 1.00 76.19 514 PHE A C 1
ATOM 4086 O O . PHE A 1 514 ? 2.833 50.351 -18.381 1.00 76.19 514 PHE A O 1
ATOM 4093 N N . MET A 1 515 ? 1.236 49.302 -19.559 1.00 70.31 515 MET A N 1
ATOM 4094 C CA . MET A 1 515 ? 1.953 49.364 -20.837 1.00 70.31 515 MET A CA 1
ATOM 4095 C C . MET A 1 515 ? 2.081 50.794 -21.379 1.00 70.31 515 MET A C 1
ATOM 4097 O O . MET A 1 515 ? 3.140 51.142 -21.894 1.00 70.31 515 MET A O 1
ATOM 4101 N N . GLU A 1 516 ? 1.044 51.625 -21.246 1.00 76.69 516 GLU A N 1
ATOM 4102 C CA . GLU A 1 516 ? 1.077 53.037 -21.657 1.00 76.69 516 GLU A CA 1
ATOM 4103 C C . GLU A 1 516 ? 2.069 53.845 -20.804 1.00 76.69 516 GLU A C 1
ATOM 4105 O O . GLU A 1 516 ? 2.924 54.533 -21.360 1.00 76.69 516 GLU A O 1
ATOM 4110 N N . THR A 1 517 ? 2.061 53.677 -19.476 1.00 72.69 517 THR A N 1
ATOM 4111 C CA . THR A 1 517 ? 3.048 54.316 -18.585 1.00 72.69 517 THR A CA 1
ATOM 4112 C C . THR A 1 517 ? 4.472 53.821 -18.855 1.00 72.69 517 THR A C 1
ATOM 4114 O O . THR A 1 517 ? 5.415 54.608 -18.836 1.00 72.69 517 THR A O 1
ATOM 4117 N N . ALA A 1 518 ? 4.654 52.530 -19.155 1.00 66.44 518 ALA A N 1
ATOM 4118 C CA . ALA A 1 518 ? 5.964 51.986 -19.515 1.00 66.44 518 ALA A CA 1
ATOM 4119 C C . ALA A 1 518 ? 6.481 52.528 -20.862 1.00 66.44 518 ALA A C 1
ATOM 4121 O O . ALA A 1 518 ? 7.686 52.718 -21.015 1.00 66.44 518 ALA A O 1
ATOM 4122 N N . MET A 1 519 ? 5.591 52.815 -21.820 1.00 63.06 519 MET A N 1
ATOM 4123 C CA . MET A 1 519 ? 5.955 53.463 -23.085 1.00 63.06 519 MET A CA 1
ATOM 4124 C C . MET A 1 519 ? 6.297 54.949 -22.909 1.00 63.06 519 MET A C 1
ATOM 4126 O O . MET A 1 519 ? 7.246 55.415 -23.537 1.00 63.06 519 MET A O 1
ATOM 4130 N N . GLU A 1 520 ? 5.590 55.687 -22.049 1.00 61.41 520 GLU A N 1
ATOM 4131 C CA . GLU A 1 520 ? 5.885 57.104 -21.764 1.00 61.41 520 GLU A CA 1
ATOM 4132 C C . GLU A 1 520 ? 7.232 57.316 -21.058 1.00 61.41 520 GLU A C 1
ATOM 4134 O O . GLU A 1 520 ? 7.863 58.343 -21.265 1.00 61.41 520 GLU A O 1
ATOM 4139 N N . ILE A 1 521 ? 7.717 56.330 -20.299 1.00 58.41 521 ILE A N 1
ATOM 4140 C CA . ILE A 1 521 ? 9.046 56.361 -19.656 1.00 58.41 521 ILE A CA 1
ATOM 4141 C C . ILE A 1 521 ? 10.184 56.065 -20.663 1.00 58.41 521 ILE A C 1
ATOM 4143 O O . ILE A 1 521 ? 11.358 56.261 -20.356 1.00 58.41 521 ILE A O 1
ATOM 4147 N N . SER A 1 522 ? 9.854 55.602 -21.876 1.00 49.25 522 SER A N 1
ATOM 4148 C CA . SER A 1 522 ? 10.819 55.231 -22.927 1.00 49.25 522 SER A CA 1
ATOM 4149 C C . SER A 1 522 ? 10.977 56.261 -24.062 1.00 49.25 522 SER A C 1
ATOM 4151 O O . SER A 1 522 ? 11.661 55.979 -25.048 1.00 49.25 522 SER A O 1
ATOM 4153 N N . LYS A 1 523 ? 10.371 57.447 -23.927 1.00 43.75 523 LYS A N 1
ATOM 4154 C CA . LYS A 1 523 ? 10.625 58.646 -24.747 1.00 43.75 523 LYS A CA 1
ATOM 4155 C C . LYS A 1 523 ? 11.304 59.709 -23.899 1.00 43.75 523 LYS A C 1
ATOM 4157 O O . LYS A 1 523 ? 12.111 60.460 -24.488 1.00 43.75 523 LYS A O 1
#

pLDDT: mean 75.81, std 21.0, range [24.61, 97.75]

Sequence (523 aa):
MWVRNGLQIKGQAMTYVQSHFCNSMIDPDIYLLQVCASKLDPDFFISSVFERYKVVDLLTIASKHQNAVLDPEHERPMLEGALTFLVVLLGVRLHLGITDDEILHSEMVSQLCMGDKTHSNLLDLIPENPNPKSGVSLGTGYFEKVLSAVADFRAPVFEPGGSMQQGMYTPKSAVWDVEFDPISVILRAVYRRDMQSAMDRYTAFLKQSGRFDGNPWPPYRERPPLHPQYQGLLRLLHCKTMHIVLFTLLYKILMDHQNLSDHVLCMVLYLLEMGVDSSTESESTREEPDTEDQCYDSWFPSSSLLNNLHHVISFVRVRVAHDAPEVARQVTHEPNSTEQTAQVFSLVAERRRKFQEMINKNSEAAAAAGVFRRHSSSRPHSGQARSFGAPMLLPQQLVTAVLEIRESMLSLLVKLHHKLSGKQDSYPGPDTERPTPLTHGDGLAVIERILQKAAQRSCQNEQSLEEICCKVAPPVPPRRTSPGESLDKEERRRRARERQKKLLAEFASRQKSFMETAMEISK